Protein AF-A0A4U0XPG7-F1 (afdb_monomer_lite)

Sequence (429 aa):
MEEACRRQAYLLSRNPRLSVASTSASLDTLRALGRKAAGRGSEPSESTSLSETISSAPSNGSSSTLQAPTPNCTLPAFLKQSKAEKHAKFIDLEWQQRNRLAKGFTTTDPASEWARVSGDEVVARNRYVNVEPYLNKRVNLKVPEGHNDYINASPITLVSTTSGQERRYIATQGPKESSYSHIWRMIHHETNSPAVIVMLTKTHESGKEKCFEYYPTSPKTPLPLNASNEFGDGLQGRVSLVETIEDQPSRSTIRRLNLTLGGASKTVHHLLFTGWPDFLIPEGDDRLALLSLIQRSLVLNSSSATNPRIVHCSAGVGRSGTFIALDYLLSELASGALDAVPDDVDRIADTVNVLRRQRMMMVQGEPQFHFLYDVLREQWLERHAGQASSQAQEAKEDLKTDSEVERKAQETLKVSGEAARDADQIAKV

pLDDT: mean 82.13, std 24.7, range [23.48, 98.94]

Radius of gyration: 32.34 Å; chains: 1; bounding box: 136×52×83 Å

Organism: NCBI:txid331657

Foldseek 3Di:
DVVVVVVVVVVVVPDPPDDDDDDDDDDDDDDDDDDDDDDDDDDDDDDDDDDDDDDDDDDDDDDPPPPDDDPPLDDFLLLVDDPVVLVVLVVVLVVVLVVLQVCCVPDPDLVDLSPCDDDDVQCVFALDNVFAFHSVFADFQPFDPPDGRDFRKGWAWDAQPPPRDIAIAIQHAAGDPVCLLSVLSCQVPQFAAPAEEEEEEDCDDPRDGQHDPSADPAQVDWAWHCPVVRRVPQFTWTKGFPDWDCDVQLSWIWTFIWTATPNDIHTYIYTYQHQQHPPAGHDDSNLRSLVVVLVVRCVNCVVPSVGHHYYYYRSRAAVVLLSVLLSSLVVCLVVCVSVPDDSPDNSLSVSQSSVCSSTNCHNPHSNSSVSSSVVSSVSSVVVSVVVSVVVVVVVVVVVVVVVVVVVVVVVVVVVVVVVVVVVVVVVPD

Structure (mmCIF, N/CA/C/O backbone):
data_AF-A0A4U0XPG7-F1
#
_entry.id   AF-A0A4U0XPG7-F1
#
loop_
_atom_site.group_PDB
_atom_site.id
_atom_site.type_symbol
_atom_site.label_atom_id
_atom_site.label_alt_id
_atom_site.label_comp_id
_atom_site.label_asym_id
_atom_site.label_entity_id
_atom_site.label_seq_id
_atom_site.pdbx_PDB_ins_code
_atom_site.Cartn_x
_atom_site.Cartn_y
_atom_site.Cartn_z
_atom_site.occupancy
_atom_site.B_iso_or_equiv
_atom_site.auth_seq_id
_atom_site.auth_comp_id
_atom_site.auth_asym_id
_atom_site.auth_atom_id
_atom_site.pdbx_PDB_model_num
ATOM 1 N N . MET A 1 1 ? -15.574 -21.867 -35.283 1.00 41.97 1 MET A N 1
ATOM 2 C CA . MET A 1 1 ? -16.329 -21.181 -34.206 1.00 41.97 1 MET A CA 1
ATOM 3 C C . MET A 1 1 ? -15.528 -20.060 -33.547 1.00 41.97 1 MET A C 1
ATOM 5 O O . MET A 1 1 ? -16.060 -18.961 -33.480 1.00 41.97 1 MET A O 1
ATOM 9 N N . GLU A 1 2 ? -14.273 -20.271 -33.123 1.00 39.94 2 GLU A N 1
ATOM 10 C CA . GLU A 1 2 ? -13.466 -19.227 -32.447 1.00 39.94 2 GLU A CA 1
ATOM 11 C C . GLU A 1 2 ? -13.415 -17.868 -33.164 1.00 39.94 2 GLU A C 1
ATOM 13 O O . GLU A 1 2 ? -13.558 -16.826 -32.527 1.00 39.94 2 GLU A O 1
ATOM 18 N N . GLU A 1 3 ? -13.256 -17.851 -34.489 1.00 36.50 3 GLU A N 1
ATOM 19 C CA . GLU A 1 3 ? -13.137 -16.597 -35.243 1.00 36.50 3 GLU A CA 1
ATOM 20 C C . GLU A 1 3 ? -14.450 -15.785 -35.283 1.00 36.50 3 GLU A C 1
ATOM 22 O O . GLU A 1 3 ? -14.428 -14.552 -35.283 1.00 36.50 3 GLU A O 1
ATOM 27 N N . ALA A 1 4 ? -15.602 -16.462 -35.208 1.00 35.78 4 ALA A N 1
ATOM 28 C CA . ALA A 1 4 ? -16.904 -15.810 -35.074 1.00 35.78 4 ALA A CA 1
ATOM 29 C C . ALA A 1 4 ? -17.061 -15.163 -33.687 1.00 35.78 4 ALA A C 1
ATOM 31 O O . ALA A 1 4 ? -17.477 -14.008 -33.597 1.00 35.78 4 ALA A O 1
ATOM 32 N N . CYS A 1 5 ? -16.630 -15.841 -32.613 1.00 40.00 5 CYS A N 1
ATOM 33 C CA . CYS A 1 5 ? -16.580 -15.247 -31.271 1.00 40.00 5 CYS A CA 1
ATOM 34 C C . CYS A 1 5 ? -15.654 -14.022 -31.213 1.00 40.00 5 CYS A C 1
ATOM 36 O O . CYS A 1 5 ? -16.022 -13.015 -30.605 1.00 40.00 5 CYS A O 1
ATOM 38 N N . ARG A 1 6 ? -14.492 -14.057 -31.886 1.00 40.81 6 ARG A N 1
ATOM 39 C CA . ARG A 1 6 ? -13.577 -12.900 -31.969 1.00 40.81 6 ARG A CA 1
ATOM 40 C C . ARG A 1 6 ? -14.227 -11.697 -32.668 1.00 40.81 6 ARG A C 1
ATOM 42 O O . ARG A 1 6 ? -14.110 -10.579 -32.168 1.00 40.81 6 ARG A O 1
ATOM 49 N N . ARG A 1 7 ? -14.970 -11.907 -33.765 1.00 37.03 7 ARG A N 1
ATOM 50 C CA . ARG A 1 7 ? -15.710 -10.826 -34.453 1.00 37.03 7 ARG A CA 1
ATOM 51 C C . ARG A 1 7 ? -16.895 -10.294 -33.637 1.00 37.03 7 ARG A C 1
ATOM 53 O O . ARG A 1 7 ? -17.081 -9.081 -33.585 1.00 37.03 7 ARG A O 1
ATOM 60 N N . GLN A 1 8 ? -17.643 -11.159 -32.948 1.00 35.12 8 GLN A N 1
ATOM 61 C CA . GLN A 1 8 ? -18.749 -10.750 -32.069 1.00 35.12 8 GLN A CA 1
ATOM 62 C C . GLN A 1 8 ? -18.247 -9.871 -30.904 1.00 35.12 8 GLN A C 1
ATOM 64 O O . GLN A 1 8 ? -18.830 -8.828 -30.611 1.00 35.12 8 GLN A O 1
ATOM 69 N N . ALA A 1 9 ? -17.127 -10.251 -30.275 1.00 41.25 9 ALA A N 1
ATOM 70 C CA . ALA A 1 9 ? -16.523 -9.504 -29.169 1.00 41.25 9 ALA A CA 1
ATOM 71 C C . ALA A 1 9 ? -15.971 -8.130 -29.601 1.00 41.25 9 ALA A C 1
ATOM 73 O O . ALA A 1 9 ? -16.119 -7.151 -28.870 1.00 41.25 9 ALA A O 1
ATOM 74 N N . TYR A 1 10 ? -15.392 -8.033 -30.804 1.00 40.97 10 TYR A N 1
ATOM 75 C CA . TYR A 1 10 ? -14.887 -6.771 -31.363 1.00 40.97 10 TYR A CA 1
ATOM 76 C C . TYR A 1 10 ? -15.996 -5.739 -31.644 1.00 40.97 10 TYR A C 1
ATOM 78 O O . TYR A 1 10 ? -15.760 -4.536 -31.568 1.00 40.97 10 TYR A O 1
ATOM 86 N N . LEU A 1 11 ? -17.221 -6.184 -31.943 1.00 36.44 11 LEU A N 1
ATOM 87 C CA . LEU A 1 11 ? -18.361 -5.283 -32.150 1.00 36.44 11 LEU A CA 1
ATOM 88 C C . LEU A 1 11 ? -18.944 -4.755 -30.828 1.00 36.44 11 LEU A C 1
ATOM 90 O O . LEU A 1 11 ? -19.414 -3.618 -30.777 1.00 36.44 11 LEU A O 1
ATOM 94 N N . LEU A 1 12 ? -18.866 -5.539 -29.748 1.00 39.66 12 LEU A N 1
ATOM 95 C CA . LEU A 1 12 ? -19.342 -5.137 -28.418 1.00 39.66 12 LEU A CA 1
ATOM 96 C C . LEU A 1 12 ? -18.422 -4.111 -27.732 1.00 39.66 12 LEU A C 1
ATOM 98 O O . LEU A 1 12 ? -18.899 -3.304 -26.937 1.00 39.66 12 LEU A O 1
ATOM 102 N N . SER A 1 13 ? -17.128 -4.068 -28.068 1.00 40.31 13 SER A N 1
ATOM 103 C CA . SER A 1 13 ? -16.171 -3.126 -27.461 1.00 40.31 13 SER A CA 1
ATOM 104 C C . SER A 1 13 ? -16.288 -1.672 -27.953 1.00 40.31 13 SER A C 1
ATOM 106 O O . SER A 1 13 ? -15.603 -0.799 -27.422 1.00 40.31 13 SER A O 1
ATOM 108 N N . ARG A 1 14 ? -17.155 -1.378 -28.937 1.00 37.00 14 ARG A N 1
ATOM 109 C CA . ARG A 1 14 ? -17.313 -0.030 -29.525 1.00 37.00 14 ARG A CA 1
ATOM 110 C C . ARG A 1 14 ? -18.501 0.801 -29.017 1.00 37.00 14 ARG A C 1
ATOM 112 O O . ARG A 1 14 ? -18.597 1.959 -29.409 1.00 37.00 14 ARG A O 1
ATOM 119 N N . ASN A 1 15 ? -19.375 0.277 -28.150 1.00 33.97 15 ASN A N 1
ATOM 120 C CA . ASN A 1 15 ? -20.553 1.012 -27.651 1.00 33.97 15 ASN A CA 1
ATOM 121 C C . ASN A 1 15 ? -20.695 0.961 -26.111 1.00 33.97 15 ASN A C 1
ATOM 123 O O . ASN A 1 15 ? -21.427 0.125 -25.586 1.00 33.97 15 ASN A O 1
ATOM 127 N N . PRO A 1 16 ? -20.075 1.893 -25.357 1.00 37.00 16 PRO A N 1
ATOM 128 C CA . PRO A 1 16 ? -20.116 1.924 -23.888 1.00 37.00 16 PRO A CA 1
ATOM 129 C C . PRO A 1 16 ? -21.406 2.551 -23.309 1.00 37.00 16 PRO A C 1
ATOM 131 O O . PRO A 1 16 ? -21.385 3.163 -22.242 1.00 37.00 16 PRO A O 1
ATOM 134 N N . ARG A 1 17 ? -22.541 2.447 -24.012 1.00 32.41 17 ARG A N 1
ATOM 135 C CA . ARG A 1 17 ? -23.849 2.980 -23.584 1.00 32.41 17 ARG A CA 1
ATOM 136 C C . ARG A 1 17 ? -24.974 1.983 -23.863 1.00 32.41 17 ARG A C 1
ATOM 138 O O . ARG A 1 17 ? -25.806 2.249 -24.719 1.00 32.41 17 ARG A O 1
ATOM 145 N N . LEU A 1 18 ? -24.987 0.850 -23.155 1.00 33.00 18 LEU A N 1
ATOM 146 C CA . LEU A 1 18 ? -26.147 -0.053 -23.027 1.00 33.00 18 LEU A CA 1
ATOM 147 C C . LEU A 1 18 ? -25.895 -1.099 -21.915 1.00 33.00 18 LEU A C 1
ATOM 149 O O . LEU A 1 18 ? -25.684 -2.279 -22.176 1.00 33.00 18 LEU A O 1
ATOM 153 N N . SER A 1 19 ? -25.881 -0.661 -20.652 1.00 29.67 19 SER A N 1
ATOM 154 C CA . SER A 1 19 ? -25.862 -1.567 -19.484 1.00 29.67 19 SER A CA 1
ATOM 155 C C . SER A 1 19 ? -26.510 -0.970 -18.223 1.00 29.67 19 SER A C 1
ATOM 157 O O . SER A 1 19 ? -26.169 -1.339 -17.103 1.00 29.67 19 SER A O 1
ATOM 159 N N . VAL A 1 20 ? -27.479 -0.063 -18.398 1.00 31.56 20 VAL A N 1
ATOM 160 C CA . VAL A 1 20 ? -28.377 0.397 -17.325 1.00 31.56 20 VAL A CA 1
ATOM 161 C C . VAL A 1 20 ? -29.796 0.505 -17.882 1.00 31.56 20 VAL A C 1
ATOM 163 O O . VAL A 1 20 ? -30.150 1.511 -18.489 1.00 31.56 20 VAL A O 1
ATOM 166 N N . ALA A 1 21 ? -30.594 -0.543 -17.687 1.00 26.33 21 ALA A N 1
ATOM 167 C CA . ALA A 1 21 ? -32.050 -0.507 -17.803 1.00 26.33 21 ALA A CA 1
ATOM 168 C C . ALA A 1 21 ? -32.639 -1.682 -17.009 1.00 26.33 21 ALA A C 1
ATOM 170 O O . ALA A 1 21 ? -32.490 -2.842 -17.389 1.00 26.33 21 ALA A O 1
ATOM 171 N N . SER A 1 22 ? -33.283 -1.376 -15.886 1.00 26.95 22 SER A N 1
ATOM 172 C CA . SER A 1 22 ? -34.132 -2.314 -15.153 1.00 26.95 22 SER A CA 1
ATOM 173 C C . SER A 1 22 ? -35.388 -2.641 -15.960 1.00 26.95 22 SER A C 1
ATOM 175 O O . SER A 1 22 ? -35.956 -1.765 -16.608 1.00 26.95 22 SER A O 1
ATOM 177 N N . THR A 1 23 ? -35.865 -3.878 -15.873 1.00 29.36 23 THR A N 1
ATOM 178 C CA . THR A 1 23 ? -37.086 -4.340 -16.541 1.00 29.36 23 THR A CA 1
ATOM 179 C C . THR A 1 23 ? -38.361 -3.727 -15.949 1.00 29.36 23 THR A C 1
ATOM 181 O O . THR A 1 23 ? -38.792 -4.157 -14.880 1.00 29.36 23 THR A O 1
ATOM 184 N N . SER A 1 24 ? -39.013 -2.812 -16.673 1.00 27.08 24 SER A N 1
ATOM 185 C CA . SER A 1 24 ? -40.479 -2.627 -16.687 1.00 27.08 24 SER A CA 1
ATOM 186 C C . SER A 1 24 ? -40.912 -1.602 -17.756 1.00 27.08 24 SER A C 1
ATOM 188 O O . SER A 1 24 ? -40.092 -0.840 -18.253 1.00 27.08 24 SER A O 1
ATOM 190 N N . ALA A 1 25 ? -42.218 -1.598 -18.067 1.00 26.91 25 ALA A N 1
ATOM 191 C CA . ALA A 1 25 ? -42.954 -0.660 -18.935 1.00 26.91 25 ALA A CA 1
ATOM 192 C C . ALA A 1 25 ? -42.846 -0.824 -20.475 1.00 26.91 25 ALA A C 1
ATOM 194 O O . ALA A 1 25 ? -41.963 -0.286 -21.129 1.00 26.91 25 ALA A O 1
ATOM 195 N N . SER A 1 26 ? -43.867 -1.517 -21.001 1.00 25.94 26 SER A N 1
ATOM 196 C CA . SER A 1 26 ? -44.653 -1.296 -22.235 1.00 25.94 26 SER A CA 1
ATOM 197 C C . SER A 1 26 ? -44.001 -0.905 -23.569 1.00 25.94 26 SER A C 1
ATOM 199 O O . SER A 1 26 ? -43.264 0.068 -23.694 1.00 25.94 26 SER A O 1
ATOM 201 N N . LEU A 1 27 ? -44.479 -1.573 -24.625 1.00 28.00 27 LEU A N 1
ATOM 202 C CA . LEU A 1 27 ? -44.474 -1.028 -25.982 1.00 28.00 27 LEU A CA 1
ATOM 203 C C . LEU A 1 27 ? -45.259 0.294 -26.015 1.00 28.00 27 LEU A C 1
ATOM 205 O O . LEU A 1 27 ? -46.401 0.321 -25.561 1.00 28.00 27 LEU A O 1
ATOM 209 N N . ASP A 1 28 ? -44.645 1.368 -26.518 1.00 25.00 28 ASP A N 1
ATOM 210 C CA . ASP A 1 28 ? -45.068 2.065 -27.745 1.00 25.00 28 ASP A CA 1
ATOM 211 C C . ASP A 1 28 ? -44.211 3.319 -28.027 1.00 25.00 28 ASP A C 1
ATOM 213 O O . ASP A 1 28 ? -43.627 3.922 -27.132 1.00 25.00 28 ASP A O 1
ATOM 217 N N . THR A 1 29 ? -44.212 3.765 -29.289 1.00 26.11 29 THR A N 1
ATOM 218 C CA . THR A 1 29 ? -43.715 5.084 -29.757 1.00 26.11 29 THR A CA 1
ATOM 219 C C . THR A 1 29 ? -42.193 5.285 -29.911 1.00 26.11 29 THR A C 1
ATOM 221 O O . THR A 1 29 ? -41.557 6.031 -29.172 1.00 26.11 29 THR A O 1
ATOM 224 N N . LEU A 1 30 ? -41.634 4.784 -31.022 1.00 24.05 30 LEU A N 1
ATOM 225 C CA . LEU A 1 30 ? -40.506 5.441 -31.708 1.00 24.05 30 LEU A CA 1
ATOM 226 C C . LEU A 1 30 ? -40.775 5.550 -33.220 1.00 24.05 30 LEU A C 1
ATOM 228 O O . LEU A 1 30 ? -40.504 4.638 -34.001 1.00 24.05 30 LEU A O 1
ATOM 232 N N . ARG A 1 31 ? -41.304 6.705 -33.639 1.00 24.64 31 ARG A N 1
ATOM 233 C CA . ARG A 1 31 ? -41.414 7.142 -35.041 1.00 24.64 31 ARG A CA 1
ATOM 234 C C . ARG A 1 31 ? -41.074 8.632 -35.121 1.00 24.64 31 ARG A C 1
ATOM 236 O O . ARG A 1 31 ? -41.549 9.397 -34.292 1.00 24.64 31 ARG A O 1
ATOM 243 N N . ALA A 1 32 ? -40.335 9.009 -36.171 1.00 25.38 32 ALA A N 1
ATOM 244 C CA . ALA A 1 32 ? -39.758 10.343 -36.406 1.00 25.38 32 ALA A CA 1
ATOM 245 C C . ALA A 1 32 ? -38.659 10.728 -35.376 1.00 25.38 32 ALA A C 1
ATOM 247 O O . ALA A 1 32 ? -38.707 10.316 -34.227 1.00 25.38 32 ALA A O 1
ATOM 248 N N . LEU A 1 33 ? -37.587 11.451 -35.715 1.00 27.28 33 LEU A N 1
ATOM 249 C CA . LEU A 1 33 ? -37.249 12.239 -36.911 1.00 27.28 33 LEU A CA 1
ATOM 250 C C . LEU A 1 33 ? -35.843 11.887 -37.441 1.00 27.28 33 LEU A C 1
ATOM 252 O O . LEU A 1 33 ? -35.071 11.200 -36.778 1.00 27.28 33 LEU A O 1
ATOM 256 N N . GLY A 1 34 ? -35.467 12.410 -38.614 1.00 24.28 34 GLY A N 1
ATOM 257 C CA . GLY A 1 34 ? -34.077 12.345 -39.069 1.00 24.28 34 GLY A CA 1
ATOM 258 C C . GLY A 1 34 ? -33.690 13.376 -40.134 1.00 24.28 34 GLY A C 1
ATOM 259 O O . GLY A 1 34 ? -34.545 14.080 -40.664 1.00 24.28 34 GLY A O 1
ATOM 260 N N . ARG A 1 35 ? -32.399 13.314 -40.506 1.00 28.52 35 ARG A N 1
ATOM 261 C CA . ARG A 1 35 ? -31.703 13.885 -41.688 1.00 28.52 35 ARG A CA 1
ATOM 262 C C . ARG A 1 35 ? -31.137 15.325 -41.641 1.00 28.52 35 ARG A C 1
ATOM 264 O O . ARG A 1 35 ? -31.778 16.252 -41.171 1.00 28.52 35 ARG A O 1
ATOM 271 N N . LYS A 1 36 ? -30.014 15.443 -42.387 1.00 27.38 36 LYS A N 1
ATOM 272 C CA . LYS A 1 36 ? -29.269 16.622 -42.915 1.00 27.38 36 LYS A CA 1
ATOM 273 C C . LYS A 1 36 ? -28.304 17.323 -41.928 1.00 27.38 36 LYS A C 1
ATOM 275 O O . LYS A 1 36 ? -28.603 17.383 -40.748 1.00 27.38 36 LYS A O 1
ATOM 280 N N . ALA A 1 37 ? -27.128 17.832 -42.342 1.00 26.94 37 ALA A N 1
ATOM 281 C CA . ALA A 1 37 ? -26.522 17.993 -43.690 1.00 26.94 37 ALA A CA 1
ATOM 282 C C . ALA A 1 37 ? -24.981 17.737 -43.711 1.00 26.94 37 ALA A C 1
ATOM 284 O O . ALA A 1 37 ? -24.413 17.385 -42.683 1.00 26.94 37 ALA A O 1
ATOM 285 N N . ALA A 1 38 ? -24.315 17.893 -44.873 1.00 26.80 38 ALA A N 1
ATOM 286 C CA . ALA A 1 38 ? -22.885 17.586 -45.111 1.00 26.80 38 ALA A CA 1
ATOM 287 C C . ALA A 1 38 ? -22.171 18.572 -46.089 1.00 26.80 38 ALA A C 1
ATOM 289 O O . ALA A 1 38 ? -22.853 19.299 -46.810 1.00 26.80 38 ALA A O 1
ATOM 290 N N . GLY A 1 39 ? -20.821 18.513 -46.165 1.00 24.78 39 GLY A N 1
ATOM 291 C CA . GLY A 1 39 ? -19.900 19.282 -47.059 1.00 24.78 39 GLY A CA 1
ATOM 292 C C . GLY A 1 39 ? -19.222 20.491 -46.365 1.00 24.78 39 GLY A C 1
ATOM 293 O O . GLY A 1 39 ? -19.846 21.041 -45.468 1.00 24.78 39 GLY A O 1
ATOM 294 N N . ARG A 1 40 ? -17.997 20.997 -46.649 1.00 27.11 40 ARG A N 1
ATOM 295 C CA . ARG A 1 40 ? -16.834 20.750 -47.570 1.00 27.11 40 ARG A CA 1
ATOM 296 C C . ARG A 1 40 ? -15.544 21.351 -46.904 1.00 27.11 40 ARG A C 1
ATOM 298 O O . ARG A 1 40 ? -15.704 22.099 -45.950 1.00 27.11 40 ARG A O 1
ATOM 305 N N . GLY A 1 41 ? -14.283 21.170 -47.345 1.00 23.48 41 GLY A N 1
ATOM 306 C CA . GLY A 1 41 ? -13.726 20.216 -48.326 1.00 23.48 41 GLY A CA 1
ATOM 307 C C . GLY A 1 41 ? -12.610 20.699 -49.301 1.00 23.48 41 GLY A C 1
ATOM 308 O O . GLY A 1 41 ? -12.820 20.489 -50.493 1.00 23.48 41 GLY A O 1
ATOM 309 N N . SER A 1 42 ? -11.474 21.304 -48.879 1.00 26.20 42 SER A N 1
ATOM 310 C CA . SER A 1 42 ? -10.330 21.642 -49.786 1.00 26.20 42 SER A CA 1
ATOM 311 C C . SER A 1 42 ? -8.966 21.987 -49.120 1.00 26.20 42 SER A C 1
ATOM 313 O O . SER A 1 42 ? -8.889 22.934 -48.341 1.00 26.20 42 SER A O 1
ATOM 315 N N . GLU A 1 43 ? -7.900 21.289 -49.536 1.00 27.50 43 GLU A N 1
ATOM 316 C CA . GLU A 1 43 ? -6.484 21.747 -49.688 1.00 27.50 43 GLU A CA 1
ATOM 317 C C . GLU A 1 43 ? -6.303 22.374 -51.112 1.00 27.50 43 GLU A C 1
ATOM 319 O O . GLU A 1 43 ? -7.298 22.289 -51.846 1.00 27.50 43 GLU A O 1
ATOM 324 N N . PRO A 1 44 ? -5.167 22.987 -51.581 1.00 37.19 44 PRO A N 1
ATOM 325 C CA . PRO A 1 44 ? -3.736 22.694 -51.278 1.00 37.19 44 PRO A CA 1
ATOM 326 C C . PRO A 1 44 ? -2.725 23.889 -51.326 1.00 37.19 44 PRO A C 1
ATOM 328 O O . PRO A 1 44 ? -3.124 25.019 -51.584 1.00 37.19 44 PRO A O 1
ATOM 331 N N . SER A 1 45 ? -1.407 23.621 -51.187 1.00 25.47 45 SER A N 1
ATOM 332 C CA . SER A 1 45 ? -0.334 24.135 -52.094 1.00 25.47 45 SER A CA 1
ATOM 333 C C . SER A 1 45 ? 1.095 23.707 -51.684 1.00 25.47 45 SER A C 1
ATOM 335 O O . SER A 1 45 ? 1.481 23.897 -50.533 1.00 25.47 45 SER A O 1
ATOM 337 N N . GLU A 1 46 ? 1.905 23.237 -52.641 1.00 26.08 46 GLU A N 1
ATOM 338 C CA . GLU A 1 46 ? 3.368 23.060 -52.517 1.00 26.08 46 GLU A CA 1
ATOM 339 C C . GLU A 1 46 ? 4.142 24.351 -52.862 1.00 26.08 46 GLU A C 1
ATOM 341 O O . GLU A 1 46 ? 3.649 25.185 -53.624 1.00 26.08 46 GLU A O 1
ATOM 346 N N . SER A 1 47 ? 5.405 24.461 -52.425 1.00 27.06 47 SER A N 1
ATOM 347 C CA . SER A 1 47 ? 6.419 25.243 -53.151 1.00 27.06 47 SER A CA 1
ATOM 348 C C . SER A 1 47 ? 7.840 24.685 -52.976 1.00 27.06 47 SER A C 1
ATOM 350 O O . SER A 1 47 ? 8.303 24.374 -51.882 1.00 27.06 47 SER A O 1
ATOM 352 N N . THR A 1 48 ? 8.534 24.540 -54.103 1.00 25.02 48 THR A N 1
ATOM 353 C CA . THR A 1 48 ? 9.924 24.076 -54.244 1.00 25.02 48 THR A CA 1
ATOM 354 C C . THR A 1 48 ? 10.931 25.227 -54.179 1.00 25.02 48 THR A C 1
ATOM 356 O O . THR A 1 48 ? 10.643 26.263 -54.774 1.00 25.02 48 THR A O 1
ATOM 359 N N . SER A 1 49 ? 12.165 24.991 -53.703 1.00 26.17 49 SER A N 1
ATOM 360 C CA . SER A 1 49 ? 13.370 25.417 -54.456 1.00 26.17 49 SER A CA 1
ATOM 361 C C . SER A 1 49 ? 14.713 24.900 -53.909 1.00 26.17 49 SER A C 1
ATOM 363 O O . SER A 1 49 ? 15.111 25.245 -52.803 1.00 26.17 49 SER A O 1
ATOM 365 N N . LEU A 1 50 ? 15.442 24.239 -54.814 1.00 27.48 50 LEU A N 1
ATOM 366 C CA . LEU A 1 50 ? 16.887 24.341 -55.077 1.00 27.48 50 LEU A CA 1
ATOM 367 C C . LEU A 1 50 ? 17.947 23.758 -54.117 1.00 27.48 50 LEU A C 1
ATOM 369 O O . LEU A 1 50 ? 17.986 23.952 -52.909 1.00 27.48 50 LEU A O 1
ATOM 373 N N . SER A 1 51 ? 18.859 23.063 -54.792 1.00 26.70 51 SER A N 1
ATOM 374 C CA . SER A 1 51 ? 20.099 22.418 -54.375 1.00 26.70 51 SER A CA 1
ATOM 375 C C . SER A 1 51 ? 21.314 23.333 -54.511 1.00 26.70 51 SER A C 1
ATOM 377 O O . SER A 1 51 ? 21.353 24.128 -55.447 1.00 26.70 51 SER A O 1
ATOM 379 N N . GLU A 1 52 ? 22.385 23.048 -53.769 1.00 27.98 52 GLU A N 1
ATOM 380 C CA . GLU A 1 52 ? 23.745 23.249 -54.284 1.00 27.98 52 GLU A CA 1
ATOM 381 C C . GLU A 1 52 ? 24.715 22.199 -53.718 1.00 27.98 52 GLU A C 1
ATOM 383 O O . GLU A 1 52 ? 24.559 21.731 -52.590 1.00 27.98 52 GLU A O 1
ATOM 388 N N . THR A 1 53 ? 25.694 21.798 -54.534 1.00 25.70 53 THR A N 1
ATOM 389 C CA . THR A 1 53 ? 26.632 20.699 -54.258 1.00 25.70 53 THR A CA 1
ATOM 390 C C . THR A 1 53 ? 28.044 21.163 -54.590 1.00 25.70 53 THR A C 1
ATOM 392 O O . THR A 1 53 ? 28.301 21.526 -55.735 1.00 25.70 53 THR A O 1
ATOM 395 N N . ILE A 1 54 ? 28.980 21.086 -53.639 1.00 29.91 54 ILE A N 1
ATOM 396 C CA . ILE A 1 54 ? 30.422 21.235 -53.902 1.00 29.91 54 ILE A CA 1
ATOM 397 C C . ILE A 1 54 ? 31.179 20.073 -53.239 1.00 29.91 54 ILE A C 1
ATOM 399 O O . ILE A 1 54 ? 30.787 19.562 -52.193 1.00 29.91 54 ILE A O 1
ATOM 403 N N . SER A 1 55 ? 32.225 19.606 -53.921 1.00 27.77 55 SER A N 1
ATOM 404 C CA . SER A 1 55 ? 32.886 18.310 -53.733 1.00 27.77 55 SER A CA 1
ATOM 405 C C . SER A 1 55 ? 34.259 18.425 -53.059 1.00 27.77 55 SER A C 1
ATOM 407 O O . SER A 1 55 ? 34.976 19.371 -53.361 1.00 27.77 55 SER A O 1
ATOM 409 N N . SER A 1 56 ? 34.665 17.366 -52.331 1.00 27.34 56 SER A N 1
ATOM 410 C CA . SER A 1 56 ? 36.055 16.860 -52.128 1.00 27.34 56 SER A CA 1
ATOM 411 C C . SER A 1 56 ? 37.149 17.791 -51.552 1.00 27.34 56 SER A C 1
ATOM 413 O O . SER A 1 56 ? 37.191 18.969 -51.857 1.00 27.34 56 SER A O 1
ATOM 415 N N . ALA A 1 57 ? 38.193 17.345 -50.841 1.00 28.45 57 ALA A N 1
ATOM 416 C CA . ALA A 1 57 ? 38.540 16.119 -50.099 1.00 28.45 57 ALA A CA 1
ATOM 417 C C . ALA A 1 57 ? 39.876 16.423 -49.334 1.00 28.45 57 ALA A C 1
ATOM 419 O O . ALA A 1 57 ? 40.157 17.592 -49.078 1.00 28.45 57 ALA A O 1
ATOM 420 N N . PRO A 1 58 ? 40.696 15.434 -48.932 1.00 37.66 58 PRO A N 1
ATOM 421 C CA . PRO A 1 58 ? 40.828 14.931 -47.565 1.00 37.66 58 PRO A CA 1
ATOM 422 C C . PRO A 1 58 ? 42.053 15.472 -46.793 1.00 37.66 58 PRO A C 1
ATOM 424 O O . PRO A 1 58 ? 43.024 15.941 -47.384 1.00 37.66 58 PRO A O 1
ATOM 427 N N . SER A 1 59 ? 42.089 15.266 -45.472 1.00 28.42 59 SER A N 1
ATOM 428 C CA . SER A 1 59 ? 43.334 15.329 -44.690 1.00 28.42 59 SER A CA 1
ATOM 429 C C . SER A 1 59 ? 43.423 14.201 -43.655 1.00 28.42 59 SER A C 1
ATOM 431 O O . SER A 1 59 ? 42.486 13.926 -42.908 1.00 28.42 59 SER A O 1
ATOM 433 N N . ASN A 1 60 ? 44.572 13.517 -43.640 1.00 30.78 60 ASN A N 1
ATOM 434 C CA . ASN A 1 60 ? 44.888 12.479 -42.660 1.00 30.78 60 ASN A CA 1
ATOM 435 C C . ASN A 1 60 ? 45.179 13.108 -41.293 1.00 30.78 60 ASN A C 1
ATOM 437 O O . ASN A 1 60 ? 45.961 14.052 -41.198 1.00 30.78 60 ASN A O 1
ATOM 441 N N . GLY A 1 61 ? 44.620 12.524 -40.234 1.00 28.89 61 GLY A N 1
ATOM 442 C CA . GLY A 1 61 ? 44.862 12.933 -38.852 1.00 28.89 61 GLY A CA 1
ATOM 443 C C . GLY A 1 61 ? 44.625 11.773 -37.895 1.00 28.89 61 GLY A C 1
ATOM 444 O O . GLY A 1 61 ? 43.576 11.684 -37.263 1.00 28.89 61 GLY A O 1
ATOM 445 N N . SER A 1 62 ? 45.590 10.858 -37.803 1.00 35.34 62 SER A N 1
ATOM 446 C CA . SER A 1 62 ? 45.565 9.762 -36.834 1.00 35.34 62 SER A CA 1
ATOM 447 C C . SER A 1 62 ? 45.728 10.307 -35.413 1.00 35.34 62 SER A C 1
ATOM 449 O O . SER A 1 62 ? 46.848 10.561 -34.972 1.00 35.34 62 SER A O 1
ATOM 451 N N . SER A 1 63 ? 44.618 10.461 -34.691 1.00 29.56 63 SER A N 1
ATOM 452 C CA . SER A 1 63 ? 44.623 10.665 -33.242 1.00 29.56 63 SER A CA 1
ATOM 453 C C . SER A 1 63 ? 43.998 9.447 -32.575 1.00 29.56 63 SER A C 1
ATOM 455 O O . SER A 1 63 ? 42.791 9.222 -32.654 1.00 29.56 63 SER A O 1
ATOM 457 N N 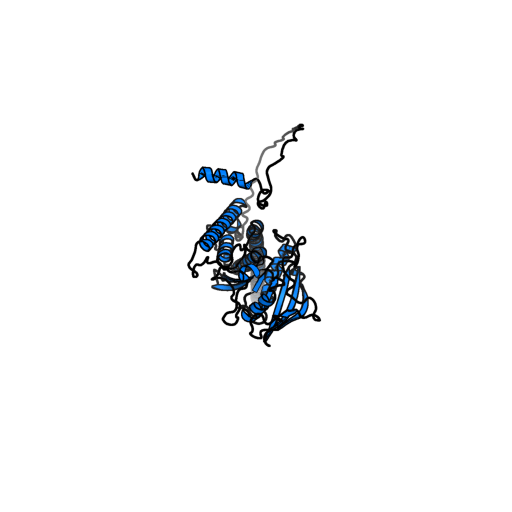. SER A 1 64 ? 44.842 8.621 -31.960 1.00 32.56 64 SER A N 1
ATOM 458 C CA . SER A 1 64 ? 44.423 7.470 -31.168 1.00 32.56 64 SER A CA 1
ATOM 459 C C . SER A 1 64 ? 43.841 7.947 -29.839 1.00 32.56 64 SER A C 1
ATOM 461 O O . SER A 1 64 ? 44.544 8.014 -28.828 1.00 32.56 64 SER A O 1
ATOM 463 N N . THR A 1 65 ? 42.554 8.284 -29.825 1.00 31.09 65 THR A N 1
ATOM 464 C CA . THR A 1 65 ? 41.840 8.536 -28.574 1.00 31.09 65 THR A CA 1
ATOM 465 C C . THR A 1 65 ? 41.676 7.209 -27.841 1.00 31.09 65 THR A C 1
ATOM 467 O O . THR A 1 65 ? 40.841 6.385 -28.214 1.00 31.09 65 THR A O 1
ATOM 470 N N . LEU A 1 66 ? 42.472 6.996 -26.791 1.00 35.41 66 LEU A N 1
ATOM 471 C CA . LEU A 1 66 ? 42.231 5.941 -25.811 1.00 35.41 66 LEU A CA 1
ATOM 472 C C . LEU A 1 66 ? 40.908 6.249 -25.099 1.00 35.41 66 LEU A C 1
ATOM 474 O O . LEU A 1 66 ? 40.874 6.965 -24.100 1.00 35.41 66 LEU A O 1
ATOM 478 N N . GLN A 1 67 ? 39.802 5.738 -25.640 1.00 33.25 67 GLN A N 1
ATOM 479 C CA . GLN A 1 67 ? 38.544 5.685 -24.910 1.00 33.25 67 GLN A CA 1
ATOM 480 C C . GLN A 1 67 ? 38.732 4.709 -23.750 1.00 33.25 67 GLN A C 1
ATOM 482 O O . GLN A 1 67 ? 38.780 3.495 -23.948 1.00 33.25 67 GLN A O 1
ATOM 487 N N . ALA A 1 68 ? 38.845 5.251 -22.536 1.00 35.09 68 ALA A N 1
ATOM 488 C CA . ALA A 1 68 ? 38.628 4.466 -21.332 1.00 35.09 68 ALA A CA 1
ATOM 489 C C . ALA A 1 68 ? 37.255 3.777 -21.450 1.00 35.09 68 ALA A C 1
ATOM 491 O O . ALA A 1 68 ? 36.309 4.420 -21.922 1.00 35.09 68 ALA A O 1
ATOM 492 N N . PRO A 1 69 ? 37.123 2.497 -21.063 1.00 34.44 69 PRO A N 1
ATOM 493 C CA . PRO A 1 69 ? 35.861 1.787 -21.179 1.00 34.44 69 PRO A CA 1
ATOM 494 C C . PRO A 1 69 ? 34.835 2.442 -20.255 1.00 34.44 69 PRO A C 1
ATOM 496 O O . PRO A 1 69 ? 34.845 2.233 -19.043 1.00 34.44 69 PRO A O 1
ATOM 499 N N . THR A 1 70 ? 33.928 3.233 -20.827 1.00 42.22 70 THR A N 1
ATOM 500 C CA . THR A 1 70 ? 32.716 3.626 -20.119 1.00 42.22 70 THR A CA 1
ATOM 501 C C . THR A 1 70 ? 31.938 2.349 -19.807 1.00 42.22 70 THR A C 1
ATOM 503 O O . THR A 1 70 ? 31.711 1.549 -20.722 1.00 42.22 70 THR A O 1
ATOM 506 N N . PRO A 1 71 ? 31.519 2.110 -18.549 1.00 46.50 71 PRO A N 1
ATOM 507 C CA . PRO A 1 71 ? 30.643 0.989 -18.258 1.00 46.50 71 PRO A CA 1
ATOM 508 C C . PRO A 1 71 ? 29.366 1.184 -19.076 1.00 46.50 71 PRO A C 1
ATOM 510 O O . PRO A 1 71 ? 28.635 2.159 -18.890 1.00 46.50 71 PRO A O 1
ATOM 513 N N . ASN A 1 72 ? 29.136 0.285 -20.036 1.00 53.03 72 ASN A N 1
ATOM 514 C CA . ASN A 1 72 ? 27.973 0.326 -20.911 1.00 53.03 72 ASN A CA 1
ATOM 515 C C . ASN A 1 72 ? 26.712 0.155 -20.056 1.00 53.03 72 ASN A C 1
ATOM 517 O O . ASN A 1 72 ? 26.300 -0.966 -19.765 1.00 53.03 72 ASN A O 1
ATOM 521 N N . CYS A 1 73 ? 26.097 1.273 -19.658 1.00 62.59 73 CYS A N 1
ATOM 522 C CA . CYS A 1 73 ? 24.816 1.310 -18.961 1.00 62.59 73 CYS A CA 1
ATOM 523 C C . CYS A 1 73 ? 23.701 0.884 -19.926 1.00 62.59 73 CYS A C 1
ATOM 525 O O . CYS A 1 73 ? 22.941 1.691 -20.467 1.00 62.59 73 CYS A O 1
ATOM 527 N N . THR A 1 74 ? 23.629 -0.416 -20.194 1.00 85.75 74 THR A N 1
ATOM 528 C CA . THR A 1 74 ? 22.555 -1.015 -20.971 1.00 85.75 74 THR A CA 1
ATOM 529 C C . THR A 1 74 ? 21.357 -1.229 -20.064 1.00 85.75 74 THR A C 1
ATOM 531 O O . THR A 1 74 ? 21.443 -1.945 -19.070 1.00 85.75 74 THR A O 1
ATOM 534 N N . LEU A 1 75 ? 20.217 -0.645 -20.430 1.00 91.88 75 LEU A N 1
ATOM 535 C CA . LEU A 1 75 ? 18.946 -0.972 -19.790 1.00 91.88 75 LEU A CA 1
ATOM 536 C C . LEU A 1 75 ? 18.655 -2.485 -19.941 1.00 91.88 75 LEU A C 1
ATOM 538 O O . LEU A 1 75 ? 18.804 -3.009 -21.055 1.00 91.88 75 LEU A O 1
ATOM 542 N N . PRO A 1 76 ? 18.198 -3.179 -18.881 1.00 94.50 76 PRO A N 1
ATOM 543 C CA . PRO A 1 76 ? 17.679 -4.545 -18.954 1.00 94.50 76 PRO A CA 1
ATOM 544 C C . PRO A 1 76 ? 16.576 -4.678 -20.010 1.00 94.50 76 PRO A C 1
ATOM 546 O O . PRO A 1 76 ? 15.835 -3.716 -20.242 1.00 94.50 76 PRO A O 1
ATOM 549 N N . ALA A 1 77 ? 16.426 -5.847 -20.649 1.00 96.06 77 ALA A N 1
ATOM 550 C CA . ALA A 1 77 ? 15.400 -6.068 -21.683 1.00 96.06 77 ALA A CA 1
ATOM 551 C C . ALA A 1 77 ? 14.005 -5.605 -21.256 1.00 96.06 77 ALA A C 1
ATOM 553 O O . ALA A 1 77 ? 13.364 -4.838 -21.978 1.00 96.06 77 ALA A O 1
ATOM 554 N N . PHE A 1 78 ? 13.575 -5.965 -20.045 1.00 96.75 78 PHE A N 1
ATOM 555 C CA . PHE A 1 78 ? 12.246 -5.607 -19.560 1.00 96.75 78 PHE A CA 1
ATOM 556 C C . PHE A 1 78 ? 12.016 -4.086 -19.424 1.00 96.75 78 PHE A C 1
ATOM 558 O O . PHE A 1 78 ? 10.879 -3.638 -19.569 1.00 96.75 78 PHE A O 1
ATOM 565 N N . LEU A 1 79 ? 13.064 -3.269 -19.245 1.00 97.06 79 LEU A N 1
ATOM 566 C CA . LEU A 1 79 ? 12.969 -1.798 -19.222 1.00 97.06 79 LEU A CA 1
ATOM 567 C C . LEU A 1 79 ? 13.090 -1.143 -20.612 1.00 97.06 79 LEU A C 1
ATOM 569 O O . LEU A 1 79 ? 12.790 0.045 -20.749 1.00 97.06 79 LEU A O 1
ATOM 573 N N . LYS A 1 80 ? 13.487 -1.896 -21.648 1.00 96.00 80 LYS A N 1
ATOM 574 C CA . LYS A 1 80 ? 13.561 -1.437 -23.052 1.00 96.00 80 LYS A CA 1
ATOM 575 C C . LYS A 1 80 ? 12.255 -1.639 -23.837 1.00 96.00 80 LYS A C 1
ATOM 577 O O . LYS A 1 80 ? 12.150 -1.147 -24.955 1.00 96.00 80 LYS A O 1
ATOM 582 N N . GLN A 1 81 ? 11.271 -2.332 -23.259 1.00 96.31 81 GLN A N 1
ATOM 583 C CA . GLN A 1 81 ? 10.002 -2.667 -23.916 1.00 96.31 81 GLN A CA 1
ATOM 584 C C . GLN A 1 81 ? 9.224 -1.451 -24.432 1.00 96.31 81 GLN A C 1
ATOM 586 O O . GLN A 1 81 ? 9.045 -0.440 -23.740 1.00 96.31 81 GLN A O 1
ATOM 591 N N . SER A 1 82 ? 8.664 -1.609 -25.627 1.00 97.38 82 SER A N 1
ATOM 592 C CA . SER A 1 82 ? 7.714 -0.684 -26.233 1.00 97.38 82 SER A CA 1
ATOM 593 C C . SER A 1 82 ? 6.388 -0.629 -25.467 1.00 97.38 82 SER A C 1
ATOM 595 O O . SER A 1 82 ? 6.017 -1.525 -24.704 1.00 97.38 82 SER A O 1
ATOM 597 N N . LYS A 1 83 ? 5.597 0.417 -25.735 1.00 96.56 83 LYS A N 1
ATOM 598 C CA . LYS A 1 83 ? 4.231 0.543 -25.204 1.00 96.56 83 LYS A CA 1
ATOM 599 C C . LYS A 1 83 ? 3.321 -0.623 -25.627 1.00 96.56 83 LYS A C 1
ATOM 601 O O . LYS A 1 83 ? 2.421 -0.976 -24.875 1.00 96.56 83 LYS A O 1
ATOM 606 N N . ALA A 1 84 ? 3.550 -1.222 -26.799 1.00 98.12 84 ALA A N 1
ATOM 607 C CA . ALA A 1 84 ? 2.750 -2.341 -27.296 1.00 98.12 84 ALA A CA 1
ATOM 608 C C . ALA A 1 84 ? 3.036 -3.646 -26.532 1.00 98.12 84 ALA A C 1
ATOM 610 O O . ALA A 1 84 ? 2.104 -4.371 -26.189 1.00 98.12 84 ALA A O 1
ATOM 611 N N . GLU A 1 85 ? 4.302 -3.914 -26.203 1.00 98.19 85 GLU A N 1
ATOM 612 C CA . GLU A 1 85 ? 4.700 -5.073 -25.390 1.00 98.19 85 GLU A CA 1
ATOM 613 C C . GLU A 1 85 ? 4.200 -4.935 -23.947 1.00 98.19 85 GLU A C 1
ATOM 615 O O . GLU A 1 85 ? 3.564 -5.854 -23.425 1.00 98.19 85 GLU A O 1
ATOM 620 N N . LYS A 1 86 ? 4.379 -3.753 -23.334 1.00 98.38 86 LYS A N 1
ATOM 621 C CA . LYS A 1 86 ? 3.831 -3.446 -22.001 1.00 98.38 86 LYS A CA 1
ATOM 622 C C . LYS A 1 86 ? 2.301 -3.621 -21.965 1.00 98.38 86 LYS A C 1
ATOM 624 O O . LYS A 1 86 ? 1.784 -4.272 -21.057 1.00 98.38 86 LYS A O 1
ATOM 629 N N . HIS A 1 87 ? 1.585 -3.134 -22.985 1.00 98.38 87 HIS A N 1
ATOM 630 C CA . HIS A 1 87 ? 0.139 -3.341 -23.129 1.00 98.38 87 HIS A CA 1
ATOM 631 C C . HIS A 1 87 ? -0.224 -4.833 -23.216 1.00 98.38 87 HIS A C 1
ATOM 633 O O . HIS A 1 87 ? -1.098 -5.297 -22.486 1.00 98.38 87 HIS A O 1
ATOM 639 N N . ALA A 1 88 ? 0.471 -5.614 -24.051 1.00 98.50 88 ALA A N 1
ATOM 640 C CA . ALA A 1 88 ? 0.221 -7.051 -24.186 1.00 98.50 88 ALA A CA 1
ATOM 641 C C . ALA A 1 88 ? 0.389 -7.803 -22.851 1.00 98.50 88 ALA A C 1
ATOM 643 O O . ALA A 1 88 ? -0.459 -8.628 -22.503 1.00 98.50 88 ALA A O 1
ATOM 644 N N . LYS A 1 89 ? 1.414 -7.463 -22.056 1.00 98.44 89 LYS A N 1
ATOM 645 C CA . LYS A 1 89 ? 1.617 -8.031 -20.709 1.00 98.44 89 LYS A CA 1
ATOM 646 C C . LYS A 1 89 ? 0.523 -7.622 -19.723 1.00 98.44 89 LYS A C 1
ATOM 648 O O . LYS A 1 89 ? 0.080 -8.450 -18.929 1.00 98.44 89 LYS A O 1
ATOM 653 N N . PHE A 1 90 ? 0.028 -6.386 -19.794 1.00 98.50 90 PHE A N 1
ATOM 654 C CA . PHE A 1 90 ? -1.124 -5.967 -18.990 1.00 98.50 90 PHE A CA 1
ATOM 655 C C . PHE A 1 90 ? -2.397 -6.755 -19.353 1.00 98.50 90 PHE A C 1
ATOM 657 O O . PHE A 1 90 ? -3.116 -7.215 -18.465 1.00 98.50 90 PHE A O 1
ATOM 664 N N . ILE A 1 91 ? -2.650 -6.987 -20.646 1.00 98.56 91 ILE A N 1
ATOM 665 C CA . ILE A 1 91 ? -3.781 -7.806 -21.112 1.00 98.56 91 ILE A CA 1
ATOM 666 C C . ILE A 1 91 ? -3.668 -9.264 -20.639 1.00 98.56 91 ILE A C 1
ATOM 668 O O . ILE A 1 91 ? -4.686 -9.844 -20.248 1.00 98.56 91 ILE A O 1
ATOM 672 N N . ASP A 1 92 ? -2.465 -9.843 -20.606 1.00 98.50 92 ASP A N 1
ATOM 673 C CA . ASP A 1 92 ? -2.252 -11.176 -20.031 1.00 98.50 92 ASP A CA 1
ATOM 674 C C . ASP A 1 92 ? -2.521 -11.202 -18.515 1.00 98.50 92 ASP A C 1
ATOM 676 O O . ASP A 1 92 ? -3.278 -12.050 -18.040 1.00 98.50 92 ASP A O 1
ATOM 680 N N . LEU A 1 93 ? -2.035 -10.217 -17.749 1.00 98.56 93 LEU A N 1
ATOM 681 C CA . LEU A 1 93 ? -2.355 -10.079 -16.318 1.00 98.56 93 LEU A CA 1
ATOM 682 C C . LEU A 1 93 ? -3.869 -9.950 -16.058 1.00 98.56 93 LEU A C 1
ATOM 684 O O . LEU A 1 93 ? -4.371 -10.464 -15.051 1.00 98.56 93 LEU A O 1
ATOM 688 N N . GLU A 1 94 ? -4.615 -9.295 -16.950 1.00 98.50 94 GLU A N 1
ATOM 689 C CA . GLU A 1 94 ? -6.083 -9.234 -16.916 1.00 98.50 94 GLU A CA 1
ATOM 690 C C . GLU A 1 94 ? -6.749 -10.567 -17.296 1.00 98.50 94 GLU A C 1
ATOM 692 O O . GLU A 1 94 ? -7.818 -10.895 -16.770 1.00 98.50 94 GLU A O 1
ATOM 697 N N . TRP A 1 95 ? -6.157 -11.353 -18.198 1.00 98.50 95 TRP A N 1
ATOM 698 C CA . TRP A 1 95 ? -6.640 -12.693 -18.546 1.00 98.50 95 TRP A CA 1
ATOM 699 C C . TRP A 1 95 ? -6.400 -13.686 -17.403 1.00 98.50 95 TRP A C 1
ATOM 701 O O . TRP A 1 95 ? -7.335 -14.351 -16.954 1.00 98.50 95 TRP A O 1
ATOM 711 N N . GLN A 1 96 ? -5.186 -13.714 -16.843 1.00 98.44 96 GLN A N 1
ATOM 712 C CA . GLN A 1 96 ? -4.849 -14.487 -15.646 1.00 98.44 96 GLN A CA 1
ATOM 713 C C . GLN A 1 96 ? -5.785 -14.149 -14.477 1.00 98.44 96 GLN A C 1
ATOM 715 O O . GLN A 1 96 ? -6.301 -15.053 -13.815 1.00 98.44 96 GLN A O 1
ATOM 720 N N . GLN A 1 97 ? -6.062 -12.862 -14.241 1.00 97.62 97 GLN A N 1
ATOM 721 C CA . GLN A 1 97 ? -6.972 -12.425 -13.182 1.00 97.62 97 GLN A CA 1
ATOM 722 C C . GLN A 1 97 ? -8.418 -12.885 -13.420 1.00 97.62 97 GLN A C 1
ATOM 724 O O . GLN A 1 97 ? -9.052 -13.372 -12.481 1.00 97.62 97 GLN A O 1
ATOM 729 N N . ARG A 1 98 ? -8.931 -12.803 -14.656 1.00 97.25 98 ARG A N 1
ATOM 730 C CA . ARG A 1 98 ? -10.249 -13.356 -15.021 1.00 97.25 98 ARG A CA 1
ATOM 731 C C . ARG A 1 98 ? -10.317 -14.868 -14.803 1.00 97.25 98 ARG A C 1
ATOM 733 O O . ARG A 1 98 ? -11.294 -15.346 -14.234 1.00 97.25 98 ARG A O 1
ATOM 740 N N . ASN A 1 99 ? -9.260 -15.603 -15.145 1.00 97.75 99 ASN A N 1
ATOM 741 C CA . ASN A 1 99 ? -9.183 -17.048 -14.921 1.00 97.75 99 ASN A CA 1
ATOM 742 C C . ASN A 1 99 ? -9.166 -17.414 -13.424 1.00 97.75 99 ASN A C 1
ATOM 744 O O . ASN A 1 99 ? -9.802 -18.391 -13.033 1.00 97.75 99 ASN A O 1
ATOM 748 N N . ARG A 1 100 ? -8.495 -16.625 -12.569 1.00 97.00 100 ARG A N 1
ATOM 749 C CA . ARG A 1 100 ? -8.552 -16.779 -11.097 1.00 97.00 100 ARG A CA 1
ATOM 750 C C . ARG A 1 100 ? -9.965 -16.566 -10.568 1.00 97.00 100 ARG A C 1
ATOM 752 O O . ARG A 1 100 ? -10.453 -17.387 -9.802 1.00 97.00 100 ARG A O 1
ATOM 759 N N . LEU A 1 101 ? -10.636 -15.503 -11.015 1.00 94.50 101 LEU A N 1
ATOM 760 C CA . LEU A 1 101 ? -12.012 -15.208 -10.612 1.00 94.50 101 LEU A CA 1
ATOM 761 C C . LEU A 1 101 ? -12.980 -16.311 -11.054 1.00 94.50 101 LEU A C 1
ATOM 763 O O . LEU A 1 101 ? -13.758 -16.780 -10.233 1.00 94.50 101 LEU A O 1
ATOM 767 N N . ALA A 1 102 ? -12.888 -16.779 -12.302 1.00 95.62 102 ALA A N 1
ATOM 768 C CA . ALA A 1 102 ? -13.703 -17.886 -12.802 1.00 95.62 102 ALA A CA 1
ATOM 769 C C . ALA A 1 102 ? -13.518 -19.160 -11.958 1.00 95.62 102 ALA A C 1
ATOM 771 O O . ALA A 1 102 ? -14.505 -19.724 -11.493 1.00 95.62 102 ALA A O 1
ATOM 772 N N . LYS A 1 103 ? -12.266 -19.552 -11.667 1.00 95.62 103 LYS A N 1
ATOM 773 C CA . LYS A 1 103 ? -11.963 -20.675 -10.761 1.00 95.62 103 LYS A CA 1
ATOM 774 C C . LYS A 1 103 ? -12.544 -20.463 -9.360 1.00 95.62 103 LYS A C 1
ATOM 776 O O . LYS A 1 103 ? -13.084 -21.404 -8.789 1.00 95.62 103 LYS A O 1
ATOM 781 N N . GLY A 1 104 ? -12.462 -19.242 -8.832 1.00 94.06 104 GLY A N 1
ATOM 782 C CA . GLY A 1 104 ? -13.023 -18.860 -7.535 1.00 94.06 104 GLY A CA 1
ATOM 783 C C . GLY A 1 104 ? -14.553 -18.899 -7.463 1.00 94.06 104 GLY A C 1
ATOM 784 O O . GLY A 1 104 ? -15.092 -19.143 -6.390 1.00 94.06 104 GLY A O 1
ATOM 785 N N . PHE A 1 105 ? -15.253 -18.709 -8.586 1.00 90.12 105 PHE A N 1
ATOM 786 C CA . PHE A 1 105 ? -16.709 -18.879 -8.674 1.00 90.12 105 PHE A CA 1
ATOM 787 C C . PHE A 1 105 ? -17.144 -20.343 -8.825 1.00 90.12 105 PHE A C 1
ATOM 789 O O . PHE A 1 105 ? -18.244 -20.689 -8.406 1.00 90.12 105 PHE A O 1
ATOM 796 N N . THR A 1 106 ? -16.316 -21.200 -9.431 1.00 92.19 106 THR A N 1
ATOM 797 C CA . THR A 1 106 ? -16.651 -22.618 -9.665 1.00 92.19 106 THR A CA 1
ATOM 798 C C . THR A 1 106 ? -16.135 -23.571 -8.586 1.00 92.19 106 THR A C 1
ATOM 800 O O . THR A 1 106 ? -16.548 -24.726 -8.556 1.00 92.19 106 THR A O 1
ATOM 803 N N . THR A 1 107 ? -15.192 -23.142 -7.742 1.00 91.62 107 THR A N 1
ATOM 804 C CA . THR A 1 107 ? -14.597 -23.998 -6.705 1.00 91.62 107 THR A CA 1
ATOM 805 C C . THR A 1 107 ? -15.532 -24.158 -5.510 1.00 91.62 107 THR A C 1
ATOM 807 O O . THR A 1 107 ? -15.973 -23.176 -4.920 1.00 91.62 107 THR A O 1
ATOM 810 N N . THR A 1 108 ? -15.787 -25.404 -5.115 1.00 91.31 108 THR A N 1
ATOM 811 C CA . THR A 1 108 ? -16.416 -25.746 -3.828 1.00 91.31 108 THR A CA 1
ATOM 812 C C . THR A 1 108 ? -15.385 -26.089 -2.752 1.00 91.31 108 THR A C 1
ATOM 814 O O . THR A 1 108 ? -15.747 -26.239 -1.591 1.00 91.31 108 THR A O 1
ATOM 817 N N . ASP A 1 109 ? -14.110 -26.236 -3.127 1.00 94.06 109 ASP A N 1
ATOM 818 C CA . ASP A 1 109 ? -13.012 -26.483 -2.194 1.00 94.06 109 ASP A CA 1
ATOM 819 C C . ASP A 1 109 ? -12.630 -25.182 -1.458 1.00 94.06 109 ASP A C 1
ATOM 821 O O . ASP A 1 109 ? -12.160 -24.240 -2.115 1.00 94.06 109 ASP A O 1
ATOM 825 N N . PRO A 1 110 ? -12.795 -25.111 -0.119 1.00 91.81 110 PRO A N 1
ATOM 826 C CA . PRO A 1 110 ? -12.400 -23.949 0.664 1.00 91.81 110 PRO A CA 1
ATOM 827 C C . PRO A 1 110 ? -10.879 -23.785 0.762 1.00 91.81 110 PRO A C 1
ATOM 829 O O . PRO A 1 110 ? -10.438 -22.676 1.040 1.00 91.81 110 PRO A O 1
ATOM 832 N N . ALA A 1 111 ? -10.068 -24.822 0.513 1.00 94.19 111 ALA A N 1
ATOM 833 C CA . ALA A 1 111 ? -8.602 -24.742 0.530 1.00 94.19 111 ALA A CA 1
ATOM 834 C C . ALA A 1 111 ? -8.000 -24.162 -0.768 1.00 94.19 111 ALA A C 1
ATOM 836 O O . ALA A 1 111 ? -6.809 -23.845 -0.817 1.00 94.19 111 ALA A O 1
ATOM 837 N N . SER A 1 112 ? -8.816 -23.971 -1.810 1.00 95.31 112 SER A N 1
ATOM 838 C CA . SER A 1 112 ? -8.395 -23.423 -3.101 1.00 95.31 112 SER A CA 1
ATOM 839 C C . SER A 1 112 ? -7.712 -22.055 -2.964 1.00 95.31 112 SER A C 1
ATOM 841 O O . SER A 1 112 ? -8.206 -21.163 -2.270 1.00 95.31 112 SER A O 1
ATOM 843 N N . GLU A 1 113 ? -6.608 -21.833 -3.691 1.00 94.50 113 GLU A N 1
ATOM 844 C CA . GLU A 1 113 ? -5.907 -20.530 -3.736 1.00 94.50 113 GLU A CA 1
ATOM 845 C C . GLU A 1 113 ? -6.851 -19.385 -4.160 1.00 94.50 113 GLU A C 1
ATOM 847 O O . GLU A 1 113 ? -6.671 -18.239 -3.751 1.00 94.50 113 GLU A O 1
ATOM 852 N N . TRP A 1 114 ? -7.893 -19.709 -4.934 1.00 96.38 114 TRP A N 1
ATOM 853 C CA . TRP A 1 114 ? -8.857 -18.758 -5.496 1.00 96.38 114 TRP A CA 1
ATOM 854 C C . TRP A 1 114 ? -10.206 -18.734 -4.774 1.00 96.38 114 TRP A C 1
ATOM 856 O O . TRP A 1 114 ? -11.118 -18.056 -5.252 1.00 96.38 114 TRP A O 1
ATOM 866 N N . ALA A 1 115 ? -10.353 -19.453 -3.654 1.00 95.94 115 ALA A N 1
ATOM 867 C CA . ALA A 1 115 ? -11.585 -19.461 -2.870 1.00 95.94 115 ALA A CA 1
ATOM 868 C C . ALA A 1 115 ? -12.016 -18.025 -2.508 1.00 95.94 115 ALA A C 1
ATOM 870 O O . ALA A 1 115 ? -11.201 -17.181 -2.121 1.00 95.94 115 ALA A O 1
ATOM 871 N N . ARG A 1 116 ? -13.309 -17.742 -2.683 1.00 94.12 116 ARG A N 1
ATOM 872 C CA . ARG A 1 116 ? -13.935 -16.430 -2.461 1.00 94.12 116 ARG A CA 1
ATOM 873 C C . ARG A 1 116 ? -14.501 -16.328 -1.046 1.00 94.12 116 ARG A C 1
ATOM 875 O O . ARG A 1 116 ? -14.759 -17.345 -0.405 1.00 94.12 116 ARG A O 1
ATOM 882 N N . VAL A 1 117 ? -14.717 -15.107 -0.566 1.00 91.31 117 VAL A N 1
ATOM 883 C CA . VAL A 1 117 ? -15.423 -14.866 0.700 1.00 91.31 117 VAL A CA 1
ATOM 884 C C . VAL A 1 117 ? -16.896 -14.591 0.380 1.00 91.31 117 VAL A C 1
ATOM 886 O O . VAL A 1 117 ? -17.211 -13.939 -0.610 1.00 91.31 117 VAL A O 1
ATOM 889 N N . SER A 1 118 ? -17.821 -15.114 1.184 1.00 88.75 118 SER A N 1
ATOM 890 C CA . SER A 1 118 ? -19.265 -15.004 0.934 1.00 88.75 118 SER A CA 1
ATOM 891 C C . SER A 1 118 ? -20.051 -14.743 2.221 1.00 88.75 118 SER A C 1
ATOM 893 O O . SER A 1 118 ? -19.535 -14.953 3.317 1.00 88.75 118 SER A O 1
ATOM 895 N N . GLY A 1 119 ? -21.289 -14.261 2.077 1.00 92.12 119 GLY A N 1
ATOM 896 C CA . GLY A 1 119 ? -22.199 -13.936 3.179 1.00 92.12 119 GLY A CA 1
ATOM 897 C C . GLY A 1 119 ? -22.559 -12.450 3.256 1.00 92.12 119 GLY A C 1
ATOM 898 O O . GLY A 1 119 ? -21.820 -11.582 2.786 1.00 92.12 119 GLY A O 1
ATOM 899 N N . ASP A 1 120 ? -23.703 -12.146 3.865 1.00 94.06 120 ASP A N 1
ATOM 900 C CA . ASP A 1 120 ? -24.287 -10.797 3.845 1.00 94.06 120 ASP A CA 1
ATOM 901 C C . ASP A 1 120 ? -23.411 -9.762 4.560 1.00 94.06 120 ASP A C 1
ATOM 903 O O . ASP A 1 120 ? -23.223 -8.651 4.067 1.00 94.06 120 ASP A O 1
ATOM 907 N N . GLU A 1 121 ? -22.780 -10.137 5.675 1.00 93.12 121 GLU A N 1
ATOM 908 C CA . GLU A 1 121 ? -21.845 -9.262 6.390 1.00 93.12 121 GLU A CA 1
ATOM 909 C C . GLU A 1 121 ? -20.579 -8.947 5.580 1.00 93.12 121 GLU A C 1
ATOM 911 O O . GLU A 1 121 ? -20.018 -7.859 5.704 1.00 93.12 121 GLU A O 1
ATOM 916 N N . VAL A 1 122 ? -20.138 -9.861 4.711 1.00 94.75 122 VAL A N 1
ATOM 917 C CA . VAL A 1 122 ? -18.989 -9.652 3.815 1.00 94.75 122 VAL A CA 1
ATOM 918 C C . VAL A 1 122 ? -19.355 -8.612 2.761 1.00 94.75 122 VAL A C 1
ATOM 920 O O . VAL A 1 122 ? -18.619 -7.642 2.562 1.00 94.75 122 VAL A O 1
ATOM 923 N N . VAL A 1 123 ? -20.538 -8.748 2.154 1.00 94.69 123 VAL A N 1
ATOM 924 C CA . VAL A 1 123 ? -21.102 -7.757 1.224 1.00 94.69 123 VAL A CA 1
ATOM 925 C C . VAL A 1 123 ? -21.283 -6.400 1.916 1.00 94.69 123 VAL A C 1
ATOM 927 O O . VAL A 1 123 ? -20.880 -5.374 1.365 1.00 94.69 123 VAL A O 1
ATOM 930 N N . ALA A 1 124 ? -21.805 -6.380 3.145 1.00 95.69 124 ALA A N 1
ATOM 931 C CA . ALA A 1 124 ? -22.029 -5.164 3.924 1.00 95.69 124 ALA A CA 1
ATOM 932 C C . ALA A 1 124 ? -20.725 -4.472 4.365 1.00 95.69 124 ALA A C 1
ATOM 934 O O . ALA A 1 124 ? -20.650 -3.239 4.348 1.00 95.69 124 ALA A O 1
ATOM 935 N N . ARG A 1 125 ? -19.676 -5.223 4.724 1.00 96.56 125 ARG A N 1
ATOM 936 C CA . ARG A 1 125 ? -18.360 -4.678 5.114 1.00 96.56 125 ARG A CA 1
ATOM 937 C C . ARG A 1 125 ? -17.512 -4.266 3.900 1.00 96.56 125 ARG A C 1
ATOM 939 O O . ARG A 1 125 ? -16.663 -3.380 4.022 1.00 96.56 125 ARG A O 1
ATOM 946 N N . ASN A 1 126 ? -17.763 -4.810 2.708 1.00 97.81 126 ASN A N 1
ATOM 947 C CA . ASN A 1 126 ? -17.093 -4.387 1.474 1.00 97.81 126 ASN A CA 1
ATOM 948 C C . ASN A 1 126 ? -17.486 -2.955 1.051 1.00 97.81 126 ASN A C 1
ATOM 950 O O . ASN A 1 126 ? -18.643 -2.535 1.142 1.00 97.81 126 ASN A O 1
ATOM 954 N N . ARG A 1 127 ? -16.505 -2.178 0.574 1.00 97.50 127 ARG A N 1
ATOM 955 C CA . ARG A 1 127 ? -16.717 -0.867 -0.072 1.00 97.50 127 ARG A CA 1
ATOM 956 C C . ARG A 1 127 ? -17.096 -1.022 -1.546 1.00 97.50 127 ARG A C 1
ATOM 958 O O . ARG A 1 127 ? -17.879 -0.229 -2.057 1.00 97.50 127 ARG A O 1
ATOM 965 N N . TYR A 1 128 ? -16.580 -2.059 -2.205 1.00 96.69 128 TYR A N 1
ATOM 966 C CA . TYR A 1 128 ? -16.914 -2.424 -3.580 1.00 96.69 128 TYR A CA 1
ATOM 967 C C . TYR A 1 128 ? -17.166 -3.931 -3.658 1.00 96.69 128 TYR A C 1
ATOM 969 O O . TYR A 1 128 ? -16.292 -4.718 -3.309 1.00 96.69 128 TYR A O 1
ATOM 977 N N . VAL A 1 129 ? -18.344 -4.341 -4.135 1.00 93.56 129 VAL A N 1
ATOM 978 C CA . VAL A 1 129 ? -18.758 -5.761 -4.183 1.00 93.56 129 VAL A CA 1
ATOM 979 C C . VAL A 1 129 ? -17.872 -6.637 -5.077 1.00 93.56 129 VAL A C 1
ATOM 981 O O . VAL A 1 129 ? -17.826 -7.849 -4.913 1.00 93.56 129 VAL A O 1
ATOM 984 N N . ASN A 1 130 ? -17.146 -6.033 -6.019 1.00 93.31 130 ASN A N 1
ATOM 985 C CA . ASN A 1 130 ? -16.232 -6.714 -6.932 1.00 93.31 130 ASN A CA 1
ATOM 986 C C . ASN A 1 130 ? -14.765 -6.724 -6.458 1.00 93.31 130 ASN A C 1
ATOM 988 O O . ASN A 1 130 ? -13.908 -7.188 -7.209 1.00 93.31 130 ASN A O 1
ATOM 992 N N . VAL A 1 131 ? -14.458 -6.213 -5.257 1.00 96.62 131 VAL A N 1
ATOM 993 C CA . VAL A 1 131 ? -13.097 -6.180 -4.697 1.00 96.62 131 VAL A CA 1
ATOM 994 C C . VAL A 1 131 ? -13.111 -6.704 -3.264 1.00 96.62 131 VAL A C 1
ATOM 996 O O . VAL A 1 131 ? -13.570 -6.025 -2.351 1.00 96.62 131 VAL A O 1
ATOM 999 N N . GLU A 1 132 ? -12.554 -7.892 -3.059 1.00 95.75 132 GLU A N 1
ATOM 1000 C CA . GLU A 1 132 ? -12.446 -8.576 -1.764 1.00 95.75 132 GLU A CA 1
ATOM 1001 C C . GLU A 1 132 ? -11.080 -9.290 -1.662 1.00 95.75 132 GLU A C 1
ATOM 1003 O O . GLU A 1 132 ? -10.387 -9.420 -2.678 1.00 95.75 132 GLU A O 1
ATOM 1008 N N . PRO A 1 133 ? -10.626 -9.727 -0.476 1.00 97.75 133 PRO A N 1
ATOM 1009 C CA . PRO A 1 133 ? -9.477 -10.623 -0.373 1.00 97.75 133 PRO A CA 1
ATOM 1010 C C . PRO A 1 133 ? -9.868 -12.048 -0.811 1.00 97.75 133 PRO A C 1
ATOM 1012 O O . PRO A 1 133 ? -11.032 -12.426 -0.715 1.00 97.75 133 PRO A O 1
ATOM 1015 N N . TYR A 1 134 ? -8.909 -12.873 -1.244 1.00 97.88 134 TYR A N 1
ATOM 1016 C CA . TYR A 1 134 ? -9.168 -14.318 -1.359 1.00 97.88 134 TYR A CA 1
ATOM 1017 C C . TYR A 1 134 ? -9.334 -14.918 0.048 1.00 97.88 134 TYR A C 1
ATOM 1019 O O . TYR A 1 134 ? -8.663 -14.474 0.983 1.00 97.88 134 TYR A O 1
ATOM 1027 N N . LEU A 1 135 ? -10.178 -15.941 0.206 1.00 96.81 135 LEU A N 1
ATOM 1028 C CA . LEU A 1 135 ? -10.521 -16.548 1.502 1.00 96.81 135 LEU A CA 1
ATOM 1029 C C . LEU A 1 135 ? -9.282 -16.958 2.309 1.00 96.81 135 LEU A C 1
ATOM 1031 O O . LEU A 1 135 ? -9.178 -16.633 3.488 1.00 96.81 135 LEU A O 1
ATOM 1035 N N . ASN A 1 136 ? -8.315 -17.583 1.636 1.00 96.00 136 ASN A N 1
ATOM 1036 C CA . ASN A 1 136 ? -7.065 -18.083 2.219 1.00 96.00 136 ASN A CA 1
ATOM 1037 C C . ASN A 1 136 ? -5.917 -17.052 2.207 1.00 96.00 136 ASN A C 1
ATOM 1039 O O . ASN A 1 136 ? -4.768 -17.395 2.493 1.00 96.00 136 ASN A O 1
ATOM 1043 N N . LYS A 1 137 ? -6.203 -15.800 1.818 1.00 97.06 137 LYS A N 1
ATOM 1044 C CA . LYS A 1 137 ? -5.264 -14.661 1.739 1.00 97.06 137 LYS A CA 1
ATOM 1045 C C . LYS A 1 137 ? -5.911 -13.369 2.262 1.00 97.06 137 LYS A C 1
ATOM 1047 O O . LYS A 1 137 ? -5.655 -12.274 1.751 1.00 97.06 137 LYS A O 1
ATOM 1052 N N . ARG A 1 138 ? -6.772 -13.494 3.272 1.00 97.81 138 ARG A N 1
ATOM 1053 C CA . ARG A 1 138 ? -7.348 -12.366 4.013 1.00 97.81 138 ARG A CA 1
ATOM 1054 C C . ARG A 1 138 ? -6.657 -12.189 5.358 1.00 97.81 138 ARG A C 1
ATOM 1056 O O . ARG A 1 138 ? -5.993 -13.099 5.839 1.00 97.81 138 ARG A O 1
ATOM 1063 N N . VAL A 1 139 ? -6.829 -11.019 5.959 1.00 98.56 139 VAL A N 1
ATOM 1064 C CA . VAL A 1 139 ? -6.585 -10.841 7.392 1.00 98.56 139 VAL A CA 1
ATOM 1065 C C . VAL A 1 139 ? -7.831 -11.300 8.154 1.00 98.56 139 VAL A C 1
ATOM 1067 O O . VAL A 1 139 ? -8.962 -11.019 7.748 1.00 98.56 139 VAL A O 1
ATOM 1070 N N . ASN A 1 140 ? -7.618 -12.001 9.261 1.00 98.00 140 ASN A N 1
ATOM 1071 C CA . ASN A 1 140 ? -8.657 -12.427 10.191 1.00 98.00 140 ASN A CA 1
ATOM 1072 C C . ASN A 1 140 ? -8.587 -11.516 11.421 1.00 98.00 140 ASN A C 1
ATOM 1074 O O . ASN A 1 140 ? -7.550 -11.444 12.083 1.00 98.00 140 ASN A O 1
ATOM 1078 N N . LEU A 1 141 ? -9.665 -10.800 11.739 1.00 98.19 141 LEU A N 1
ATOM 1079 C CA . LEU A 1 141 ? -9.744 -10.077 13.005 1.00 98.19 141 LEU A CA 1
ATOM 1080 C C . LEU A 1 141 ? -9.759 -11.102 14.141 1.00 98.19 141 LEU A C 1
ATOM 1082 O O . LEU A 1 141 ? -10.656 -11.931 14.211 1.00 98.19 141 LEU A O 1
ATOM 1086 N N . LYS A 1 142 ? -8.811 -11.029 15.078 1.00 97.31 142 LYS A N 1
ATOM 1087 C CA . LYS A 1 142 ? -8.902 -11.815 16.319 1.00 97.31 142 LYS A CA 1
ATOM 1088 C C . LYS A 1 142 ? -10.162 -11.348 17.050 1.00 97.31 142 LYS A C 1
ATOM 1090 O O . LYS A 1 142 ? -10.167 -10.207 17.498 1.00 97.31 142 LYS A O 1
ATOM 1095 N N . VAL A 1 143 ? -11.213 -12.162 17.114 1.00 97.25 143 VAL A N 1
ATOM 1096 C CA . VAL A 1 143 ? -12.520 -11.911 17.766 1.00 97.25 143 VAL A CA 1
ATOM 1097 C C . VAL A 1 143 ? -12.948 -13.185 18.514 1.00 97.25 143 VAL A C 1
ATOM 1099 O O . VAL A 1 143 ? -12.353 -14.236 18.255 1.00 97.25 143 VAL A O 1
ATOM 1102 N N . PRO A 1 144 ? -13.922 -13.142 19.442 1.00 97.25 144 PRO A N 1
ATOM 1103 C CA . PRO A 1 144 ? -14.409 -14.356 20.094 1.00 97.25 144 PRO A CA 1
ATOM 1104 C C . PRO A 1 144 ? -15.082 -15.324 19.118 1.00 97.25 144 PRO A C 1
ATOM 1106 O O . PRO A 1 144 ? -15.556 -14.936 18.049 1.00 97.25 144 PRO A O 1
ATOM 1109 N N . GLU A 1 145 ? -15.146 -16.592 19.515 1.00 95.81 145 GLU A N 1
ATOM 1110 C CA . GLU A 1 145 ? -15.825 -17.640 18.755 1.00 95.81 145 GLU A CA 1
ATOM 1111 C C . GLU A 1 145 ? -17.300 -17.282 18.493 1.00 95.81 145 GLU A C 1
ATOM 1113 O O . GLU A 1 145 ? -17.967 -16.664 19.323 1.00 95.81 145 GLU A O 1
ATOM 1118 N N . GLY A 1 146 ? -17.800 -17.633 17.306 1.00 94.12 146 GLY A N 1
ATOM 1119 C CA . GLY A 1 146 ? -19.151 -17.287 16.852 1.00 94.12 146 GLY A CA 1
ATOM 1120 C C . GLY A 1 146 ? -19.300 -15.883 16.249 1.00 94.12 146 GLY A C 1
ATOM 1121 O O . GLY A 1 146 ? -20.291 -15.639 15.563 1.00 94.12 146 GLY A O 1
ATOM 1122 N N . HIS A 1 147 ? -18.328 -14.979 16.420 1.00 95.56 147 HIS A N 1
ATOM 1123 C CA . HIS A 1 147 ? -18.334 -13.672 15.753 1.00 95.56 147 HIS A CA 1
ATOM 1124 C C . HIS A 1 147 ? -17.629 -13.697 14.390 1.00 95.56 147 HIS A C 1
ATOM 1126 O O . HIS A 1 147 ? -16.680 -14.445 14.161 1.00 95.56 147 HIS A O 1
ATOM 1132 N N . ASN A 1 148 ? -18.056 -12.813 13.485 1.00 95.06 148 ASN A N 1
ATOM 1133 C CA . ASN A 1 148 ? -17.455 -12.688 12.162 1.00 95.06 148 ASN A CA 1
ATOM 1134 C C . ASN A 1 148 ? -16.146 -11.879 12.186 1.00 95.06 148 ASN A C 1
ATOM 1136 O O . ASN A 1 148 ? -16.146 -10.654 12.360 1.00 95.06 148 ASN A O 1
ATOM 1140 N N . ASP A 1 149 ? -15.041 -12.571 11.918 1.00 97.12 149 ASP A N 1
ATOM 1141 C CA . ASP A 1 149 ? -13.673 -12.052 11.851 1.00 97.12 149 ASP A CA 1
ATOM 1142 C C . ASP A 1 149 ? -13.333 -11.277 10.555 1.00 97.12 149 ASP A C 1
ATOM 1144 O O . ASP A 1 149 ? -12.178 -10.892 10.343 1.00 97.12 149 ASP A O 1
ATOM 1148 N N . TYR A 1 150 ? -14.294 -11.079 9.647 1.00 98.12 150 TYR A N 1
ATOM 1149 C CA . TYR A 1 150 ? -14.029 -10.532 8.320 1.00 98.12 150 TYR A CA 1
ATOM 1150 C C . TYR A 1 150 ? -13.683 -9.039 8.325 1.00 98.12 150 TYR A C 1
ATOM 1152 O O . TYR A 1 150 ? -14.491 -8.194 8.722 1.00 98.12 150 TYR A O 1
ATOM 1160 N N . ILE A 1 151 ? -12.530 -8.726 7.730 1.00 98.50 151 ILE A N 1
ATOM 1161 C CA . ILE A 1 151 ? -12.147 -7.405 7.230 1.00 98.50 151 ILE A CA 1
ATOM 1162 C C . ILE A 1 151 ? -11.651 -7.535 5.780 1.00 98.50 151 ILE A C 1
ATOM 1164 O O . ILE A 1 151 ? -10.964 -8.494 5.428 1.00 98.50 151 ILE A O 1
ATOM 1168 N N . ASN A 1 152 ? -11.962 -6.556 4.922 1.00 98.62 152 ASN A N 1
ATOM 1169 C CA . ASN A 1 152 ? -11.485 -6.526 3.533 1.00 98.62 152 ASN A CA 1
ATOM 1170 C C . ASN A 1 152 ? -10.019 -6.058 3.453 1.00 98.62 152 ASN A C 1
ATOM 1172 O O . ASN A 1 152 ? -9.714 -4.952 3.001 1.00 98.62 152 ASN A O 1
ATOM 1176 N N . ALA A 1 153 ? -9.118 -6.925 3.904 1.00 98.81 153 ALA A N 1
ATOM 1177 C CA . ALA A 1 153 ? -7.679 -6.725 3.900 1.00 98.81 153 ALA A CA 1
ATOM 1178 C C . ALA A 1 153 ? -6.961 -8.033 3.547 1.00 98.81 153 ALA A C 1
ATOM 1180 O O . ALA A 1 153 ? -7.440 -9.111 3.893 1.00 98.81 153 ALA A O 1
ATOM 1181 N N . SER A 1 154 ? -5.804 -7.934 2.897 1.00 98.81 154 SER A N 1
ATOM 1182 C CA . SER A 1 154 ? -4.910 -9.064 2.615 1.00 98.81 154 SER A CA 1
ATOM 1183 C C . SER A 1 154 ? -3.513 -8.776 3.160 1.00 98.81 154 SER A C 1
ATOM 1185 O O . SER A 1 154 ? -2.996 -7.684 2.889 1.00 98.81 154 SER A O 1
ATOM 1187 N N . PRO A 1 155 ? -2.862 -9.721 3.863 1.00 98.62 155 PRO A N 1
ATOM 1188 C CA . PRO A 1 155 ? -1.422 -9.653 4.049 1.00 98.62 155 PRO A CA 1
ATOM 1189 C C . PRO A 1 155 ? -0.741 -9.804 2.682 1.00 98.62 155 PRO A C 1
ATOM 1191 O O . PRO A 1 155 ? -1.186 -10.583 1.838 1.00 98.62 155 PRO A O 1
ATOM 1194 N N . ILE A 1 156 ? 0.328 -9.046 2.465 1.00 98.69 156 ILE A N 1
ATOM 1195 C CA . ILE A 1 156 ? 1.159 -9.113 1.263 1.00 98.69 156 ILE A CA 1
ATOM 1196 C C . ILE A 1 156 ? 2.607 -9.300 1.709 1.00 98.69 156 ILE A C 1
ATOM 1198 O O . ILE A 1 156 ? 3.131 -8.462 2.445 1.00 98.69 156 ILE A O 1
ATOM 1202 N N . THR A 1 157 ? 3.261 -10.346 1.216 1.00 98.12 157 THR A N 1
ATOM 1203 C CA . THR A 1 157 ? 4.706 -10.550 1.350 1.00 98.12 157 THR A CA 1
ATOM 1204 C C . THR A 1 157 ? 5.344 -10.560 -0.037 1.00 98.12 157 THR A C 1
ATOM 1206 O O . THR A 1 157 ? 4.844 -11.208 -0.961 1.00 98.12 157 THR A O 1
ATOM 1209 N N . LEU A 1 158 ? 6.452 -9.837 -0.186 1.00 98.06 158 LEU A N 1
ATOM 1210 C CA . LEU A 1 158 ? 7.348 -9.900 -1.340 1.00 98.06 158 LEU A CA 1
ATOM 1211 C C . LEU A 1 158 ? 8.754 -10.226 -0.826 1.00 98.06 158 LEU A C 1
ATOM 1213 O O . LEU A 1 158 ? 9.216 -9.594 0.121 1.00 98.06 158 LEU A O 1
ATOM 1217 N N . VAL A 1 159 ? 9.411 -11.221 -1.418 1.00 96.62 159 VAL A N 1
ATOM 1218 C CA . VAL A 1 159 ? 10.720 -11.723 -0.971 1.00 96.62 159 VAL A CA 1
ATOM 1219 C C . VAL A 1 159 ? 11.785 -11.251 -1.949 1.00 96.62 159 VAL A C 1
ATOM 1221 O O . VAL A 1 159 ? 11.653 -11.505 -3.143 1.00 96.62 159 VAL A O 1
ATOM 1224 N N . SER A 1 160 ? 12.824 -10.578 -1.454 1.00 93.19 160 SER A N 1
ATOM 1225 C CA . SER A 1 160 ? 13.953 -10.126 -2.274 1.00 93.19 160 SER A CA 1
ATOM 1226 C C . SER A 1 160 ? 14.638 -11.305 -2.960 1.00 93.19 160 SER A C 1
ATOM 1228 O O . SER A 1 160 ? 15.006 -12.283 -2.304 1.00 93.19 160 SER A O 1
ATOM 1230 N N . THR A 1 161 ? 14.843 -11.203 -4.273 1.00 81.94 161 THR A N 1
ATOM 1231 C CA . THR A 1 161 ? 15.356 -12.308 -5.095 1.00 81.94 161 THR A CA 1
ATOM 1232 C C . THR A 1 161 ? 16.832 -12.620 -4.849 1.00 81.94 161 THR A C 1
ATOM 1234 O O . THR A 1 161 ? 17.253 -13.750 -5.086 1.00 81.94 161 THR A O 1
ATOM 1237 N N . THR A 1 162 ? 17.599 -11.661 -4.321 1.00 86.62 162 THR A N 1
ATOM 1238 C CA . THR A 1 162 ? 19.019 -11.839 -3.965 1.00 86.62 162 THR A CA 1
ATOM 1239 C C . THR A 1 162 ? 19.231 -12.054 -2.467 1.00 86.62 162 THR A C 1
ATOM 1241 O O . THR A 1 162 ? 20.049 -12.883 -2.082 1.00 86.62 162 THR A O 1
ATOM 1244 N N . SER A 1 163 ? 18.521 -11.313 -1.608 1.00 89.00 163 SER A N 1
ATOM 1245 C CA . SER A 1 163 ? 18.807 -11.302 -0.161 1.00 89.00 163 SER A CA 1
ATOM 1246 C C . SER A 1 163 ? 17.905 -12.207 0.683 1.00 89.00 163 SER A C 1
ATOM 1248 O O . SER A 1 163 ? 18.170 -12.387 1.870 1.00 89.00 163 SER A O 1
ATOM 1250 N N . GLY A 1 164 ? 16.806 -12.725 0.121 1.00 91.44 164 GLY A N 1
ATOM 1251 C CA . GLY A 1 164 ? 15.790 -13.477 0.868 1.00 91.44 164 GLY A CA 1
ATOM 1252 C C . GLY A 1 164 ? 15.001 -12.651 1.897 1.00 91.44 164 GLY A C 1
ATOM 1253 O O . GLY A 1 164 ? 14.123 -13.191 2.564 1.00 91.44 164 GLY A O 1
ATOM 1254 N N . GLN A 1 165 ? 15.283 -11.350 2.037 1.00 90.69 165 GLN A N 1
ATOM 1255 C CA . GLN A 1 165 ? 14.582 -10.447 2.954 1.00 90.69 165 GLN A CA 1
ATOM 1256 C C . GLN A 1 165 ? 13.110 -10.285 2.550 1.00 90.69 165 GLN A C 1
ATOM 1258 O O . GLN A 1 165 ? 12.800 -10.011 1.387 1.00 90.69 165 GLN A O 1
ATOM 1263 N N . GLU A 1 166 ? 12.199 -10.398 3.518 1.00 94.38 166 GLU A N 1
ATOM 1264 C CA . GLU A 1 166 ? 10.769 -10.169 3.302 1.00 94.38 166 GLU A CA 1
ATOM 1265 C C . GLU A 1 166 ? 10.389 -8.690 3.454 1.00 94.38 166 GLU A C 1
ATOM 1267 O O . GLU A 1 166 ? 10.630 -8.068 4.490 1.00 94.38 166 GLU A O 1
ATOM 1272 N N . ARG A 1 167 ? 9.670 -8.145 2.469 1.00 95.38 167 ARG A N 1
ATOM 1273 C CA . ARG A 1 167 ? 8.888 -6.911 2.611 1.00 95.38 167 ARG A CA 1
ATOM 1274 C C . ARG A 1 167 ? 7.425 -7.258 2.843 1.00 95.38 167 ARG A C 1
ATOM 1276 O O . ARG A 1 167 ? 6.775 -7.842 1.975 1.00 95.38 167 ARG A O 1
ATOM 1283 N N . ARG A 1 168 ? 6.913 -6.878 4.016 1.00 98.00 168 ARG A N 1
ATOM 1284 C CA . ARG A 1 168 ? 5.557 -7.197 4.481 1.00 98.00 168 ARG A CA 1
ATOM 1285 C C . ARG A 1 168 ? 4.652 -5.965 4.467 1.00 98.00 168 ARG A C 1
ATOM 1287 O O . ARG A 1 168 ? 5.061 -4.864 4.844 1.00 98.00 168 ARG A O 1
ATOM 1294 N N . TYR A 1 169 ? 3.398 -6.168 4.079 1.00 98.81 169 TYR A N 1
ATOM 1295 C CA . TYR A 1 169 ? 2.353 -5.146 4.038 1.00 98.81 169 TYR A CA 1
ATOM 1296 C C . TYR A 1 169 ? 0.996 -5.740 4.403 1.00 98.81 169 TYR A C 1
ATOM 1298 O O . TYR A 1 169 ? 0.800 -6.954 4.356 1.00 98.81 169 TYR A O 1
ATOM 1306 N N . ILE A 1 170 ? 0.029 -4.868 4.678 1.00 98.94 170 ILE A N 1
ATOM 1307 C CA . ILE A 1 170 ? -1.394 -5.210 4.618 1.00 98.94 170 ILE A CA 1
ATOM 1308 C C . ILE A 1 170 ? -2.060 -4.271 3.615 1.00 98.94 170 ILE A C 1
ATOM 1310 O O . ILE A 1 170 ? -2.111 -3.061 3.833 1.00 98.94 170 ILE A O 1
ATOM 1314 N N . ALA A 1 171 ? -2.573 -4.829 2.519 1.00 98.94 171 ALA A N 1
ATOM 1315 C CA . ALA A 1 171 ? -3.341 -4.095 1.519 1.00 98.94 171 ALA A CA 1
ATOM 1316 C C . ALA A 1 171 ? -4.835 -4.169 1.867 1.00 98.94 171 ALA A C 1
ATOM 1318 O O . ALA A 1 171 ? -5.407 -5.259 1.912 1.00 98.94 171 ALA A O 1
ATOM 1319 N N . THR A 1 172 ? -5.468 -3.023 2.119 1.00 98.88 172 THR A N 1
ATOM 1320 C CA . THR A 1 172 ? -6.863 -2.939 2.592 1.00 98.88 172 THR A CA 1
ATOM 1321 C C . THR A 1 172 ? -7.657 -1.860 1.854 1.00 98.88 172 THR A C 1
ATOM 1323 O O . THR A 1 172 ? -7.079 -0.964 1.234 1.00 98.88 172 THR A O 1
ATOM 1326 N N . GLN A 1 173 ? -8.987 -1.955 1.874 1.00 98.69 173 GLN A N 1
ATOM 1327 C CA . GLN A 1 173 ? -9.866 -0.893 1.370 1.00 98.69 173 GLN A CA 1
ATOM 1328 C C . GLN A 1 173 ? -9.818 0.356 2.272 1.00 98.69 173 GLN A C 1
ATOM 1330 O O . GLN A 1 173 ? -9.461 0.279 3.447 1.00 98.69 173 GLN A O 1
ATOM 1335 N N . GLY A 1 174 ? -10.250 1.505 1.752 1.00 98.56 174 GLY A N 1
ATOM 1336 C CA . GLY A 1 174 ? -10.556 2.677 2.570 1.00 98.56 174 GLY A CA 1
ATOM 1337 C C . GLY A 1 174 ? -11.717 2.361 3.520 1.00 98.56 174 GLY A C 1
ATOM 1338 O O . GLY A 1 174 ? -12.776 1.945 3.031 1.00 98.56 174 GLY A O 1
ATOM 1339 N N . PRO A 1 175 ? -11.563 2.525 4.849 1.00 98.19 175 PRO A N 1
ATOM 1340 C CA . PRO A 1 175 ? -12.620 2.240 5.817 1.00 98.19 175 PRO A CA 1
ATOM 1341 C C . PRO A 1 175 ? -13.965 2.900 5.493 1.00 98.19 175 PRO A C 1
ATOM 1343 O O . PRO A 1 175 ? -14.020 3.950 4.849 1.00 98.19 175 PRO A O 1
ATOM 1346 N N . LYS A 1 176 ? -15.056 2.270 5.935 1.00 97.69 176 LYS A N 1
ATOM 1347 C CA . LYS A 1 176 ? -16.433 2.787 5.871 1.00 97.69 176 LYS A CA 1
ATOM 1348 C C . LYS A 1 176 ? -16.835 3.298 7.253 1.00 97.69 176 LYS A C 1
ATOM 1350 O O . LYS A 1 176 ? -16.373 2.744 8.248 1.00 97.69 176 LYS A O 1
ATOM 1355 N N . GLU A 1 177 ? -17.741 4.269 7.321 1.00 96.81 177 GLU A N 1
ATOM 1356 C CA . GLU A 1 177 ? -18.317 4.755 8.587 1.00 96.81 177 GLU A CA 1
ATOM 1357 C C . GLU A 1 177 ? -18.883 3.612 9.449 1.00 96.81 177 GLU A C 1
ATOM 1359 O O . GLU A 1 177 ? -18.627 3.534 10.645 1.00 96.81 177 GLU A O 1
ATOM 1364 N N . SER A 1 178 ? -19.565 2.651 8.824 1.00 95.31 178 SER A N 1
ATOM 1365 C CA . SER A 1 178 ? -20.171 1.506 9.512 1.00 95.31 178 SER A CA 1
ATOM 1366 C C . SER A 1 178 ? -19.174 0.476 10.064 1.00 95.31 178 SER A C 1
ATOM 1368 O O . SER A 1 178 ? -19.599 -0.463 10.728 1.00 95.31 178 SER A O 1
ATOM 1370 N N . SER A 1 179 ? -17.878 0.565 9.740 1.00 95.19 179 SER A N 1
ATOM 1371 C CA . SER A 1 179 ? -16.899 -0.490 10.059 1.00 95.19 179 SER A CA 1
ATOM 1372 C C . SER A 1 179 ? -15.466 0.020 10.278 1.00 95.19 179 SER A C 1
ATOM 1374 O O . SER A 1 179 ? -14.504 -0.741 10.137 1.00 95.19 179 SER A O 1
ATOM 1376 N N . TYR A 1 180 ? -15.269 1.309 10.577 1.00 97.62 180 TYR A N 1
ATOM 1377 C CA . TYR A 1 180 ? -13.917 1.870 10.714 1.00 97.62 180 TYR A CA 1
ATOM 1378 C C . TYR A 1 180 ? -13.173 1.350 11.949 1.00 97.62 180 TYR A C 1
ATOM 1380 O O . TYR A 1 180 ? -11.946 1.296 11.945 1.00 97.62 180 TYR A O 1
ATOM 1388 N N . SER A 1 181 ? -13.884 0.919 12.993 1.00 97.62 181 SER A N 1
ATOM 1389 C CA . SER A 1 181 ? -13.297 0.290 14.184 1.00 97.62 181 SER A CA 1
ATOM 1390 C C . SER A 1 181 ? -12.461 -0.950 13.835 1.00 97.62 181 SER A C 1
ATOM 1392 O O . SER A 1 181 ? -11.450 -1.222 14.488 1.00 97.62 181 SER A O 1
ATOM 1394 N N . HIS A 1 182 ? -12.830 -1.673 12.771 1.00 98.38 182 HIS A N 1
ATOM 1395 C CA . HIS A 1 182 ? -12.176 -2.913 12.350 1.00 98.38 182 HIS A CA 1
ATOM 1396 C C . HIS A 1 182 ? -10.735 -2.690 11.879 1.00 98.38 182 HIS A C 1
ATOM 1398 O O . HIS A 1 182 ? -9.876 -3.512 12.197 1.00 98.38 182 HIS A O 1
ATOM 1404 N N . ILE A 1 183 ? -10.419 -1.574 11.199 1.00 98.56 183 ILE A N 1
ATOM 1405 C CA . ILE A 1 183 ? -9.026 -1.299 10.786 1.00 98.56 183 ILE A CA 1
ATOM 1406 C C . ILE A 1 183 ? -8.125 -1.084 12.006 1.00 98.56 183 ILE A C 1
ATOM 1408 O O . ILE A 1 183 ? -6.985 -1.540 12.023 1.00 98.56 183 ILE A O 1
ATOM 1412 N N . TRP A 1 184 ? -8.645 -0.459 13.063 1.00 98.62 184 TRP A N 1
ATOM 1413 C CA . TRP A 1 184 ? -7.900 -0.217 14.295 1.00 98.62 184 TRP A CA 1
ATOM 1414 C C . TRP A 1 184 ? -7.730 -1.484 15.132 1.00 98.62 184 TRP A C 1
ATOM 1416 O O . TRP A 1 184 ? -6.653 -1.692 15.690 1.00 98.62 184 TRP A O 1
ATOM 1426 N N . ARG A 1 185 ? -8.732 -2.373 15.149 1.00 98.25 185 ARG A N 1
ATOM 1427 C CA . ARG A 1 185 ? -8.605 -3.726 15.717 1.00 98.25 185 ARG A CA 1
ATOM 1428 C C . ARG A 1 185 ? -7.550 -4.553 14.975 1.00 98.25 185 ARG A C 1
ATOM 1430 O O . ARG A 1 185 ? -6.714 -5.190 15.610 1.00 98.25 185 ARG A O 1
ATOM 1437 N N . MET A 1 186 ? -7.536 -4.483 13.643 1.00 98.62 186 MET A N 1
ATOM 1438 C CA . MET A 1 186 ? -6.502 -5.098 12.809 1.00 98.62 186 MET A CA 1
ATOM 1439 C C . MET A 1 186 ? -5.107 -4.545 13.147 1.00 98.62 186 MET A C 1
ATOM 1441 O O . MET A 1 186 ? -4.220 -5.308 13.511 1.00 98.62 186 MET A O 1
ATOM 1445 N N . ILE A 1 187 ? -4.914 -3.221 13.115 1.00 98.50 187 ILE A N 1
ATOM 1446 C CA . ILE A 1 187 ? -3.628 -2.572 13.447 1.00 98.50 187 ILE A CA 1
ATOM 1447 C C . ILE A 1 187 ? -3.179 -2.907 14.877 1.00 98.50 187 ILE A C 1
ATOM 1449 O O . ILE A 1 187 ? -1.988 -3.084 15.129 1.00 98.50 187 ILE A O 1
ATOM 1453 N N . HIS A 1 188 ? -4.108 -3.011 15.830 1.00 97.69 188 HIS A N 1
ATOM 1454 C CA . HIS A 1 188 ? -3.788 -3.407 17.198 1.00 97.69 188 HIS A CA 1
ATOM 1455 C C . HIS A 1 188 ? -3.138 -4.802 17.250 1.00 97.69 188 HIS A C 1
ATOM 1457 O O . HIS A 1 188 ? -2.111 -4.936 17.915 1.00 97.69 188 HIS A O 1
ATOM 1463 N N . HIS A 1 189 ? -3.655 -5.784 16.505 1.00 96.19 189 HIS A N 1
ATOM 1464 C CA . HIS A 1 189 ? -3.203 -7.180 16.557 1.00 96.19 189 HIS A CA 1
ATOM 1465 C C . HIS A 1 189 ? -2.119 -7.593 15.545 1.00 96.19 189 HIS A C 1
ATOM 1467 O O . HIS A 1 189 ? -1.421 -8.571 15.819 1.00 96.19 189 HIS A O 1
ATOM 1473 N N . GLU A 1 190 ? -1.988 -6.892 14.414 1.00 97.75 190 GLU A N 1
ATOM 1474 C CA . GLU A 1 190 ? -1.101 -7.260 13.291 1.00 97.75 190 GLU A CA 1
ATOM 1475 C C . GLU A 1 190 ? 0.268 -6.552 13.299 1.00 97.75 190 GLU A C 1
ATOM 1477 O O . GLU A 1 190 ? 1.117 -6.818 12.448 1.00 97.75 190 GLU A O 1
ATOM 1482 N N . THR A 1 191 ? 0.509 -5.633 14.239 1.00 97.62 191 THR A N 1
ATOM 1483 C CA . THR A 1 191 ? 1.772 -4.876 14.324 1.00 97.62 191 THR A CA 1
ATOM 1484 C C . THR A 1 191 ? 2.292 -4.768 15.756 1.00 97.62 191 THR A C 1
ATOM 1486 O O . THR A 1 191 ? 1.549 -4.937 16.722 1.00 97.62 191 THR A O 1
ATOM 1489 N N . ASN A 1 192 ? 3.545 -4.348 15.898 1.00 95.75 192 ASN A N 1
ATOM 1490 C CA . ASN A 1 192 ? 4.103 -3.765 17.119 1.00 95.75 192 ASN A CA 1
ATOM 1491 C C . ASN A 1 192 ? 4.007 -2.224 17.083 1.00 95.75 192 ASN A C 1
ATOM 1493 O O . ASN A 1 192 ? 3.271 -1.664 16.264 1.00 95.75 192 ASN A O 1
ATOM 1497 N N . SER A 1 193 ? 4.707 -1.535 17.988 1.00 95.25 193 SER A N 1
ATOM 1498 C CA . SER A 1 193 ? 4.820 -0.070 18.022 1.00 95.25 193 SER A CA 1
ATOM 1499 C C . SER A 1 193 ? 6.229 0.365 17.583 1.00 95.25 193 SER A C 1
ATOM 1501 O O . SER A 1 193 ? 7.182 -0.120 18.189 1.00 95.25 193 SER A O 1
ATOM 1503 N N . PRO A 1 194 ? 6.386 1.299 16.625 1.00 97.00 194 PRO A N 1
ATOM 1504 C CA . PRO A 1 194 ? 5.330 2.026 15.920 1.00 97.00 194 PRO A CA 1
ATOM 1505 C C . PRO A 1 194 ? 4.705 1.223 14.766 1.00 97.00 194 PRO A C 1
ATOM 1507 O O . PRO A 1 194 ? 5.363 0.408 14.122 1.00 97.00 194 PRO A O 1
ATOM 1510 N N . ALA A 1 195 ? 3.434 1.493 14.464 1.00 98.38 195 ALA A N 1
ATOM 1511 C CA . ALA A 1 195 ? 2.798 1.065 13.215 1.00 98.38 195 ALA A CA 1
ATOM 1512 C C . ALA A 1 195 ? 2.846 2.183 12.165 1.00 98.38 195 ALA A C 1
ATOM 1514 O O . ALA A 1 195 ? 2.844 3.364 12.516 1.00 98.38 195 ALA A O 1
ATOM 1515 N N . VAL A 1 196 ? 2.812 1.822 10.880 1.00 98.75 196 VAL A N 1
ATOM 1516 C CA . VAL A 1 196 ? 2.788 2.780 9.765 1.00 98.75 196 VAL A CA 1
ATOM 1517 C C . VAL A 1 196 ? 1.603 2.494 8.844 1.00 98.75 196 VAL A C 1
ATOM 1519 O O . VAL A 1 196 ? 1.433 1.369 8.371 1.00 98.75 196 VAL A O 1
ATOM 1522 N N . ILE A 1 197 ? 0.805 3.529 8.576 1.00 98.88 197 ILE A N 1
ATOM 1523 C CA . ILE A 1 197 ? -0.298 3.532 7.613 1.00 98.88 197 ILE A CA 1
ATOM 1524 C C . ILE A 1 197 ? 0.032 4.505 6.479 1.00 98.88 197 ILE A C 1
ATOM 1526 O O . ILE A 1 197 ? 0.376 5.659 6.732 1.00 98.88 197 ILE A O 1
ATOM 1530 N N . VAL A 1 198 ? -0.131 4.057 5.237 1.00 98.88 198 VAL A N 1
ATOM 1531 C CA . VAL A 1 198 ? -0.016 4.865 4.020 1.00 98.88 198 VAL A CA 1
ATOM 1532 C C . VAL A 1 198 ? -1.394 4.965 3.360 1.00 98.88 198 VAL A C 1
ATOM 1534 O O . VAL A 1 198 ? -1.928 3.979 2.841 1.00 98.88 198 VAL A O 1
ATOM 1537 N N . MET A 1 199 ? -1.970 6.166 3.392 1.00 98.75 199 MET A N 1
ATOM 1538 C CA . MET A 1 199 ? -3.270 6.519 2.824 1.00 98.75 199 MET A CA 1
ATOM 1539 C C . MET A 1 199 ? -3.071 7.278 1.508 1.00 98.75 199 MET A C 1
ATOM 1541 O O . MET A 1 199 ? -2.629 8.424 1.496 1.00 98.75 199 MET A O 1
ATOM 1545 N N . LEU A 1 200 ? -3.411 6.638 0.387 1.00 98.25 200 LEU A N 1
ATOM 1546 C CA . LEU A 1 200 ? -3.130 7.128 -0.974 1.00 98.25 200 LEU A CA 1
ATOM 1547 C C . LEU A 1 200 ? -4.355 7.770 -1.657 1.00 98.25 200 LEU A C 1
ATOM 1549 O O . LEU A 1 200 ? -4.496 7.705 -2.879 1.00 98.25 200 LEU A O 1
ATOM 1553 N N . THR A 1 201 ? -5.307 8.302 -0.890 1.00 96.06 201 THR A N 1
ATOM 1554 C CA . THR A 1 201 ? -6.554 8.899 -1.404 1.00 96.06 201 THR A CA 1
ATOM 1555 C C . THR A 1 201 ? -7.065 9.964 -0.444 1.00 96.06 201 THR A C 1
ATOM 1557 O O . THR A 1 201 ? -6.864 9.848 0.764 1.00 96.06 201 THR A O 1
ATOM 1560 N N . LYS A 1 202 ? -7.745 10.989 -0.964 1.00 95.69 202 LYS A N 1
ATOM 1561 C CA . LYS A 1 202 ? -8.528 11.913 -0.125 1.00 95.69 202 LYS A CA 1
ATOM 1562 C C . LYS A 1 202 ? -9.782 11.186 0.377 1.00 95.69 202 LYS A C 1
ATOM 1564 O O . LYS A 1 202 ? -10.194 10.196 -0.218 1.00 95.69 202 LYS A O 1
ATOM 1569 N N . THR A 1 203 ? -10.429 11.670 1.439 1.00 96.44 203 THR A N 1
ATOM 1570 C CA . THR A 1 203 ? -11.710 11.084 1.893 1.00 96.44 203 THR A CA 1
ATOM 1571 C C . THR A 1 203 ? -12.790 11.186 0.812 1.00 96.44 203 THR A C 1
ATOM 1573 O O . THR A 1 203 ? -13.565 10.251 0.620 1.00 96.44 203 THR A O 1
ATOM 1576 N N . HIS A 1 204 ? -12.776 12.280 0.043 1.00 95.19 204 HIS A N 1
ATOM 1577 C CA . HIS A 1 204 ? -13.654 12.528 -1.098 1.00 95.19 204 HIS A CA 1
ATOM 1578 C C . HIS A 1 204 ? -12.866 12.968 -2.333 1.00 95.19 204 HIS A C 1
ATOM 1580 O O . HIS A 1 204 ? -11.956 13.794 -2.248 1.00 95.19 204 HIS A O 1
ATOM 1586 N N . GLU A 1 205 ? -13.259 12.458 -3.499 1.00 93.31 205 GLU A N 1
ATOM 1587 C CA . GLU A 1 205 ? -12.690 12.821 -4.801 1.00 93.31 205 GLU A CA 1
ATOM 1588 C C . GLU A 1 205 ? -13.832 12.925 -5.824 1.00 93.31 205 GLU A C 1
ATOM 1590 O O . GLU A 1 205 ? -14.688 12.042 -5.900 1.00 93.31 205 GLU A O 1
ATOM 1595 N N . SER A 1 206 ? -13.888 14.030 -6.579 1.00 89.81 206 SER A N 1
ATOM 1596 C CA . SER A 1 206 ? -14.964 14.328 -7.548 1.00 89.81 206 SER A CA 1
ATOM 1597 C C . SER A 1 206 ? -16.387 14.137 -6.985 1.00 89.81 206 SER A C 1
ATOM 1599 O O . SER A 1 206 ? -17.260 13.575 -7.645 1.00 89.81 206 SER A O 1
ATOM 1601 N N . GLY A 1 207 ? -16.606 14.569 -5.737 1.00 90.38 207 GLY A N 1
ATOM 1602 C CA . GLY A 1 207 ? -17.895 14.473 -5.039 1.00 90.38 207 GLY A CA 1
ATOM 1603 C C . GLY A 1 207 ? -18.280 13.070 -4.549 1.00 90.38 207 GLY A C 1
ATOM 1604 O O . GLY A 1 207 ? -19.379 12.901 -4.031 1.00 90.38 207 GLY A O 1
ATOM 1605 N N . LYS A 1 208 ? -17.412 12.060 -4.695 1.00 93.19 208 LYS A N 1
ATOM 1606 C CA . LYS A 1 208 ? -17.662 10.685 -4.235 1.00 93.19 208 LYS A CA 1
ATOM 1607 C C . LYS A 1 208 ? -16.787 10.353 -3.032 1.00 93.19 208 LYS A C 1
ATOM 1609 O O . LYS A 1 208 ? -15.582 10.601 -3.072 1.00 93.19 208 LYS A O 1
ATOM 1614 N N . GLU A 1 209 ? -17.374 9.747 -2.001 1.00 96.06 209 GLU A N 1
ATOM 1615 C CA . GLU A 1 209 ? -16.607 9.202 -0.879 1.00 96.06 209 GLU A CA 1
ATOM 1616 C C . GLU A 1 209 ? -15.698 8.060 -1.370 1.00 96.06 209 GLU A C 1
ATOM 1618 O O . GLU A 1 209 ? -16.119 7.138 -2.080 1.00 96.06 209 GLU A O 1
ATOM 1623 N N . LYS A 1 210 ? -14.426 8.140 -0.994 1.00 96.62 210 LYS A N 1
ATOM 1624 C CA . LYS A 1 210 ? -13.374 7.149 -1.249 1.00 96.62 210 LYS A CA 1
ATOM 1625 C C . LYS A 1 210 ? -12.960 6.435 0.029 1.00 96.62 210 LYS A C 1
ATOM 1627 O O . LYS A 1 210 ? -12.629 5.254 0.006 1.00 96.62 210 LYS A O 1
ATOM 1632 N N . CYS A 1 211 ? -12.976 7.154 1.142 1.00 97.88 211 CYS A N 1
ATOM 1633 C CA . CYS A 1 211 ? -12.571 6.668 2.445 1.00 97.88 211 CYS A CA 1
ATOM 1634 C C . CYS A 1 211 ? -13.271 7.507 3.514 1.00 97.88 211 CYS A C 1
ATOM 1636 O O . CYS A 1 211 ? -13.248 8.734 3.428 1.00 97.88 211 CYS A O 1
ATOM 1638 N N . PHE A 1 212 ? -13.832 6.859 4.531 1.00 98.31 212 PHE A N 1
ATOM 1639 C CA . PHE A 1 212 ? -14.320 7.546 5.722 1.00 98.31 212 PHE A CA 1
ATOM 1640 C C . PHE A 1 212 ? -13.152 8.224 6.459 1.00 98.31 212 PHE A C 1
ATOM 1642 O O . PHE A 1 212 ? -12.012 7.760 6.364 1.00 98.31 212 PHE A O 1
ATOM 1649 N N . GLU A 1 213 ? -13.407 9.289 7.222 1.00 97.94 213 GLU A N 1
ATOM 1650 C CA . GLU A 1 213 ? -12.391 9.913 8.081 1.00 97.94 213 GLU A CA 1
ATOM 1651 C C . GLU A 1 213 ? -12.184 9.085 9.363 1.00 97.94 213 GLU A C 1
ATOM 1653 O O . GLU A 1 213 ? -12.638 9.413 10.453 1.00 97.94 213 GLU A O 1
ATOM 1658 N N . TYR A 1 214 ? -11.493 7.953 9.219 1.00 98.31 214 TYR A N 1
ATOM 1659 C CA . TYR A 1 214 ? -11.259 6.985 10.294 1.00 98.31 214 TYR A CA 1
ATOM 1660 C C . TYR A 1 214 ? -10.140 7.386 11.276 1.00 98.31 214 TYR A C 1
ATOM 1662 O O . TYR A 1 214 ? -9.654 6.537 12.024 1.00 98.31 214 TYR A O 1
ATOM 1670 N N . TYR A 1 215 ? -9.713 8.650 11.287 1.00 98.25 215 TYR A N 1
ATOM 1671 C CA . TYR A 1 215 ? -8.643 9.179 12.136 1.00 98.25 215 TYR A CA 1
ATOM 1672 C C . TYR A 1 215 ? -9.070 10.512 12.784 1.00 98.25 215 TYR A C 1
ATOM 1674 O O . TYR A 1 215 ? -9.821 11.275 12.183 1.00 98.25 215 TYR A O 1
ATOM 1682 N N . PRO A 1 216 ? -8.583 10.845 13.992 1.00 97.69 216 PRO A N 1
ATOM 1683 C CA . PRO A 1 216 ? -8.856 12.138 14.616 1.00 97.69 216 PRO A CA 1
ATOM 1684 C C . PRO A 1 216 ? -8.135 13.285 13.888 1.00 97.69 216 PRO A C 1
ATOM 1686 O O . PRO A 1 216 ? -6.940 13.201 13.593 1.00 97.69 216 PRO A O 1
ATOM 1689 N N . THR A 1 217 ? -8.843 14.392 13.660 1.00 94.56 217 THR A N 1
ATOM 1690 C CA . THR A 1 217 ? -8.309 15.635 13.066 1.00 94.56 217 THR A CA 1
ATOM 1691 C C . THR A 1 217 ? -7.901 16.692 14.093 1.00 94.56 217 THR A C 1
ATOM 1693 O O . THR A 1 217 ? -7.220 17.652 13.741 1.00 94.56 217 THR A O 1
ATOM 1696 N N . SER A 1 218 ? -8.245 16.509 15.371 1.00 95.75 218 SER A N 1
ATOM 1697 C CA . SER A 1 218 ? -7.863 17.398 16.474 1.00 95.75 218 SER A CA 1
ATOM 1698 C C . SER A 1 218 ? -7.474 16.592 17.720 1.00 95.75 218 SER A C 1
ATOM 1700 O O . SER A 1 218 ? -8.158 15.617 18.042 1.00 95.75 218 SER A O 1
ATOM 1702 N N . PRO A 1 219 ? -6.438 16.998 18.487 1.00 94.69 219 PRO A N 1
ATOM 1703 C CA . PRO A 1 219 ? -6.098 16.356 19.760 1.00 94.69 219 PRO A CA 1
ATOM 1704 C C . PRO A 1 219 ? -7.224 16.420 20.804 1.00 94.69 219 PRO A C 1
ATOM 1706 O O . PRO A 1 219 ? -7.267 15.602 21.719 1.00 94.69 219 PRO A O 1
ATOM 1709 N N . LYS A 1 220 ? -8.149 17.383 20.664 1.00 96.00 220 LYS A N 1
ATOM 1710 C CA . LYS A 1 220 ? -9.300 17.569 21.564 1.00 96.00 220 LYS A CA 1
ATOM 1711 C C . LYS A 1 220 ? -10.448 16.593 21.292 1.00 96.00 220 LYS A C 1
ATOM 1713 O O . LYS A 1 220 ? -11.316 16.447 22.145 1.00 96.00 220 LYS A O 1
ATOM 1718 N N . THR A 1 221 ? -10.462 15.933 20.134 1.00 96.31 221 THR A N 1
ATOM 1719 C CA . THR A 1 221 ? -11.542 15.029 19.710 1.00 96.31 221 THR A CA 1
ATOM 1720 C C . THR A 1 221 ? -10.974 13.662 19.315 1.00 96.31 221 THR A C 1
ATOM 1722 O O . THR A 1 221 ? -10.849 13.370 18.121 1.00 96.31 221 THR A O 1
ATOM 1725 N N . PRO A 1 222 ? -10.587 12.814 20.291 1.00 97.19 222 PRO A N 1
ATOM 1726 C CA . PRO A 1 222 ? -10.208 11.435 20.013 1.00 97.19 222 PRO A CA 1
ATOM 1727 C C . PRO A 1 222 ? -11.350 10.679 19.334 1.00 97.19 222 PRO A C 1
ATOM 1729 O O . PRO A 1 222 ? -12.509 10.820 19.722 1.00 97.19 222 PRO A O 1
ATOM 1732 N N . LEU A 1 223 ? -11.014 9.837 18.362 1.00 97.88 223 LEU A N 1
ATOM 1733 C CA . LEU A 1 223 ? -11.974 8.969 17.693 1.00 97.88 223 LEU A CA 1
ATOM 1734 C C . LEU A 1 223 ? -12.251 7.745 18.587 1.00 97.88 223 LEU A C 1
ATOM 1736 O O . LEU A 1 223 ? -11.305 6.992 18.841 1.00 97.88 223 LEU A O 1
ATOM 1740 N N . PRO A 1 224 ? -13.481 7.520 19.086 1.00 97.38 224 PRO A N 1
ATOM 1741 C CA . PRO A 1 224 ? -13.808 6.323 19.858 1.00 97.38 224 PRO A CA 1
ATOM 1742 C C . PRO A 1 224 ? -13.742 5.066 18.979 1.00 97.38 224 PRO A C 1
ATOM 1744 O O . PRO A 1 224 ? -13.990 5.120 17.779 1.00 97.38 224 PRO A O 1
ATOM 1747 N N . LEU A 1 225 ? -13.421 3.916 19.572 1.00 97.25 225 LEU A N 1
ATOM 1748 C CA . LEU A 1 225 ? -13.337 2.627 18.882 1.00 97.25 225 LEU A CA 1
ATOM 1749 C C . LEU A 1 225 ? -14.228 1.591 19.561 1.00 97.25 225 LEU A C 1
ATOM 1751 O O . LEU A 1 225 ? -14.131 1.395 20.772 1.00 97.25 225 LEU A O 1
ATOM 1755 N N . ASN A 1 226 ? -15.036 0.889 18.756 1.00 94.06 226 ASN A N 1
ATOM 1756 C CA . ASN A 1 226 ? -15.884 -0.228 19.191 1.00 94.06 226 ASN A CA 1
ATOM 1757 C C . ASN A 1 226 ? -16.823 0.134 20.368 1.00 94.06 226 ASN A C 1
ATOM 1759 O O . ASN A 1 226 ? -17.041 -0.665 21.272 1.00 94.06 226 ASN A O 1
ATOM 1763 N N . ALA A 1 227 ? -17.382 1.351 20.369 1.00 91.56 227 ALA A N 1
ATOM 1764 C CA . ALA A 1 227 ? -18.213 1.858 21.469 1.00 91.56 227 ALA A CA 1
ATOM 1765 C C . ALA A 1 227 ? -19.488 1.026 21.730 1.00 91.56 227 ALA A C 1
ATOM 1767 O O . ALA A 1 227 ? -19.996 1.013 22.846 1.00 91.56 227 ALA A O 1
ATOM 1768 N N . SER A 1 228 ? -19.989 0.313 20.716 1.00 92.69 228 SER A N 1
ATOM 1769 C CA . SER A 1 228 ? -21.116 -0.625 20.816 1.00 92.69 228 SER A CA 1
ATOM 1770 C C . SER A 1 228 ? -20.738 -2.011 21.352 1.00 92.69 228 SER A C 1
ATOM 1772 O O . SER A 1 228 ? -21.632 -2.819 21.582 1.00 92.69 228 SER A O 1
ATOM 1774 N N . ASN A 1 229 ? -19.445 -2.303 21.539 1.00 93.56 229 ASN A N 1
ATOM 1775 C CA . ASN A 1 229 ? -18.925 -3.631 21.874 1.00 93.56 229 ASN A CA 1
ATOM 1776 C C . ASN A 1 229 ? -19.402 -4.738 20.906 1.00 93.56 229 ASN A C 1
ATOM 1778 O O . ASN A 1 229 ? -19.879 -5.777 21.355 1.00 93.56 229 ASN A O 1
ATOM 1782 N N . GLU A 1 230 ? -19.272 -4.528 19.587 1.00 94.56 230 GLU A N 1
ATOM 1783 C CA . GLU A 1 230 ? -19.784 -5.420 18.515 1.00 94.56 230 GLU A CA 1
ATOM 1784 C C . GLU A 1 230 ? -19.423 -6.903 18.726 1.00 94.56 230 GLU A C 1
ATOM 1786 O O . GLU A 1 230 ? -20.202 -7.797 18.404 1.00 94.56 230 GLU A O 1
ATOM 1791 N N . PHE A 1 231 ? -18.245 -7.155 19.297 1.00 95.44 231 PHE A N 1
ATOM 1792 C CA . PHE A 1 231 ? -17.685 -8.488 19.514 1.00 95.44 231 PHE A CA 1
ATOM 1793 C C . PHE A 1 231 ? -17.845 -9.020 20.947 1.00 95.44 231 PHE A C 1
ATOM 1795 O O . PHE A 1 231 ? -17.247 -10.036 21.275 1.00 95.44 231 PHE A O 1
ATOM 1802 N N . GLY A 1 232 ? -18.577 -8.329 21.829 1.00 94.75 232 GLY A N 1
ATOM 1803 C CA . GLY A 1 232 ? -18.845 -8.772 23.207 1.00 94.75 232 GLY A CA 1
ATOM 1804 C C . GLY A 1 232 ? -17.640 -8.806 24.164 1.00 94.75 232 GLY A C 1
ATOM 1805 O O . GLY A 1 232 ? -17.825 -8.960 25.367 1.00 94.75 232 GLY A O 1
ATOM 1806 N N . ASP A 1 233 ? -16.420 -8.604 23.672 1.00 95.19 233 ASP A N 1
ATOM 1807 C CA . ASP A 1 233 ? -15.158 -8.888 24.367 1.00 95.19 233 ASP A CA 1
ATOM 1808 C C . ASP A 1 233 ? -14.577 -7.745 25.209 1.00 95.19 233 ASP A C 1
ATOM 1810 O O . ASP A 1 233 ? -13.537 -7.908 25.848 1.00 95.19 233 ASP A O 1
ATOM 1814 N N . GLY A 1 234 ? -15.208 -6.571 25.196 1.00 92.12 234 GLY A N 1
ATOM 1815 C CA . GLY A 1 234 ? -14.711 -5.398 25.909 1.00 92.12 234 GLY A CA 1
ATOM 1816 C C . GLY A 1 234 ? -13.487 -4.754 25.254 1.00 92.12 234 GLY A C 1
ATOM 1817 O O . GLY A 1 234 ? -12.898 -3.849 25.852 1.00 92.12 234 GLY A O 1
ATOM 1818 N N . LEU A 1 235 ? -13.109 -5.147 24.028 1.00 94.62 235 LEU A N 1
ATOM 1819 C CA . LEU A 1 235 ? -12.003 -4.537 23.286 1.00 94.62 235 LEU A CA 1
ATOM 1820 C C . LEU A 1 235 ? -12.436 -3.187 22.687 1.00 94.62 235 LEU A C 1
ATOM 1822 O O . LEU A 1 235 ? -12.577 -3.010 21.474 1.00 94.62 235 LEU A O 1
ATOM 1826 N N . GLN A 1 236 ? -12.676 -2.233 23.581 1.00 95.81 236 GLN A N 1
ATOM 1827 C CA . GLN A 1 236 ? -13.004 -0.842 23.295 1.00 95.81 236 GLN A CA 1
ATOM 1828 C C . GLN A 1 236 ? -11.766 0.045 23.443 1.00 95.81 236 GLN A C 1
ATOM 1830 O O . GLN A 1 236 ? -10.740 -0.354 24.012 1.00 95.81 236 GLN A O 1
ATOM 1835 N N . GLY A 1 237 ? -11.841 1.266 22.918 1.00 96.81 237 GLY A N 1
ATOM 1836 C CA . GLY A 1 237 ? -10.712 2.182 22.976 1.00 96.81 237 GLY A CA 1
ATOM 1837 C C . GLY A 1 237 ? -10.929 3.496 22.246 1.00 96.81 237 GLY A C 1
ATOM 1838 O O . GLY A 1 237 ? -12.058 3.946 22.051 1.00 96.81 237 GLY A O 1
ATOM 1839 N N . ARG A 1 238 ? -9.822 4.121 21.848 1.00 98.00 238 ARG A N 1
ATOM 1840 C CA . ARG A 1 238 ? -9.804 5.365 21.075 1.00 98.00 238 ARG A CA 1
ATOM 1841 C C . ARG A 1 238 ? -8.504 5.540 20.297 1.00 98.00 238 ARG A C 1
ATOM 1843 O O . ARG A 1 238 ? -7.467 4.990 20.670 1.00 98.00 238 ARG A O 1
ATOM 1850 N N . VAL A 1 239 ? -8.547 6.395 19.284 1.00 98.62 239 VAL A N 1
ATOM 1851 C CA . VAL A 1 239 ? -7.359 6.970 18.646 1.00 98.62 239 VAL A CA 1
ATOM 1852 C C . VAL A 1 239 ? -7.294 8.451 18.977 1.00 98.62 239 VAL A C 1
ATOM 1854 O O . VAL A 1 239 ? -8.242 9.187 18.709 1.00 98.62 239 VAL A O 1
ATOM 1857 N N . SER A 1 240 ? -6.172 8.898 19.532 1.00 98.50 240 SER A N 1
ATOM 1858 C CA . SER A 1 240 ? -5.902 10.315 19.791 1.00 98.50 240 SER A CA 1
ATOM 1859 C C . SER A 1 240 ? -4.873 10.854 18.800 1.00 98.50 240 SER A C 1
ATOM 1861 O O . SER A 1 240 ? -3.860 10.200 18.543 1.00 98.50 240 SER A O 1
ATOM 1863 N N . LEU A 1 241 ? -5.099 12.061 18.279 1.00 98.75 241 LEU A N 1
ATOM 1864 C CA . LEU A 1 241 ? -4.082 12.801 17.533 1.00 98.75 241 LEU A CA 1
ATOM 1865 C C . LEU A 1 241 ? -3.052 13.361 18.517 1.00 98.75 241 LEU A C 1
ATOM 1867 O O . LEU A 1 241 ? -3.435 14.049 19.461 1.00 98.75 241 LEU A O 1
ATOM 1871 N N . VAL A 1 242 ? -1.767 13.075 18.298 1.00 98.44 242 VAL A N 1
ATOM 1872 C CA . VAL A 1 242 ? -0.672 13.644 19.099 1.00 98.44 242 VAL A CA 1
ATOM 1873 C C . VAL A 1 242 ? -0.049 14.834 18.378 1.00 98.44 242 VAL A C 1
ATOM 1875 O O . VAL A 1 242 ? 0.088 15.896 18.974 1.00 98.44 242 VAL A O 1
ATOM 1878 N N . GLU A 1 243 ? 0.277 14.689 17.091 1.00 97.94 243 GLU A N 1
ATOM 1879 C CA . GLU A 1 243 ? 0.784 15.790 16.262 1.00 97.94 243 GLU A CA 1
ATOM 1880 C C . GLU A 1 243 ? 0.440 15.596 14.778 1.00 97.94 243 GLU A C 1
ATOM 1882 O O . GLU A 1 243 ? 0.155 14.479 14.337 1.00 97.94 243 GLU A O 1
ATOM 1887 N N . THR A 1 244 ? 0.494 16.683 14.006 1.00 98.38 244 THR A N 1
ATOM 1888 C CA . THR A 1 244 ? 0.406 16.678 12.537 1.00 98.38 244 THR A CA 1
ATOM 1889 C C . THR A 1 244 ? 1.591 17.453 11.967 1.00 98.38 244 THR A C 1
ATOM 1891 O O . THR A 1 244 ? 1.925 18.517 12.483 1.00 98.38 244 THR A O 1
ATOM 1894 N N . ILE A 1 245 ? 2.221 16.916 10.924 1.00 97.44 245 ILE A N 1
ATOM 1895 C CA . ILE A 1 245 ? 3.371 17.490 10.221 1.00 97.44 245 ILE A CA 1
ATOM 1896 C C . ILE A 1 245 ? 3.061 17.461 8.722 1.00 97.44 245 ILE A C 1
ATOM 1898 O O . ILE A 1 245 ? 2.735 16.400 8.193 1.00 97.44 245 ILE A O 1
ATOM 1902 N N . GLU A 1 246 ? 3.208 18.590 8.031 1.00 97.81 246 GLU A N 1
ATOM 1903 C CA . GLU A 1 246 ? 3.183 18.627 6.563 1.00 97.81 246 GLU A CA 1
ATOM 1904 C C . GLU A 1 246 ? 4.595 18.364 6.024 1.00 97.81 246 GLU A C 1
ATOM 1906 O O . GLU A 1 246 ? 5.453 19.252 5.983 1.00 97.81 246 GLU A O 1
ATOM 1911 N N . ASP A 1 247 ? 4.852 17.113 5.651 1.00 97.44 247 ASP A N 1
ATOM 1912 C CA . ASP A 1 247 ? 6.144 16.632 5.172 1.00 97.44 247 ASP A CA 1
ATOM 1913 C C . ASP A 1 247 ? 6.366 17.109 3.730 1.00 97.44 247 ASP A C 1
ATOM 1915 O O . ASP A 1 247 ? 5.785 16.576 2.783 1.00 97.44 247 ASP A O 1
ATOM 1919 N N . GLN A 1 248 ? 7.179 18.159 3.575 1.00 96.62 248 GLN A N 1
ATOM 1920 C CA . GLN A 1 248 ? 7.399 18.821 2.284 1.00 96.62 248 GLN A CA 1
ATOM 1921 C C . GLN A 1 248 ? 7.974 17.885 1.204 1.00 96.62 248 GLN A C 1
ATOM 1923 O O . GLN A 1 248 ? 7.420 17.886 0.105 1.00 96.62 248 GLN A O 1
ATOM 1928 N N . PRO A 1 249 ? 9.002 17.043 1.468 1.00 95.94 249 PRO A N 1
ATOM 1929 C CA . PRO A 1 249 ? 9.552 16.150 0.447 1.00 95.94 249 PRO A CA 1
ATOM 1930 C C . PRO A 1 249 ? 8.528 15.162 -0.110 1.00 95.94 249 PRO A C 1
ATOM 1932 O O . PRO A 1 249 ? 8.547 14.882 -1.305 1.00 95.94 249 PRO A O 1
ATOM 1935 N N . SER A 1 250 ? 7.639 14.632 0.738 1.00 96.12 250 SER A N 1
ATOM 1936 C CA . SER A 1 250 ? 6.589 13.691 0.327 1.00 96.12 250 SER A CA 1
ATOM 1937 C C . SER A 1 250 ? 5.231 14.339 0.044 1.00 96.12 250 SER A C 1
ATOM 1939 O O . SER A 1 250 ? 4.273 13.614 -0.229 1.00 96.12 250 SER A O 1
ATOM 1941 N N . ARG A 1 251 ? 5.124 15.678 0.100 1.00 96.75 251 ARG A N 1
ATOM 1942 C CA . ARG A 1 251 ? 3.879 16.460 -0.082 1.00 96.75 251 ARG A CA 1
ATOM 1943 C C . ARG A 1 251 ? 2.689 15.832 0.670 1.00 96.75 251 ARG A C 1
ATOM 1945 O O . ARG A 1 251 ? 1.579 15.723 0.144 1.00 96.75 251 ARG A O 1
ATOM 1952 N N . SER A 1 252 ? 2.955 15.349 1.888 1.00 97.50 252 SER A N 1
ATOM 1953 C CA . SER A 1 252 ? 2.049 14.486 2.655 1.00 97.50 252 SER A CA 1
ATOM 1954 C C . SER A 1 252 ? 1.791 15.004 4.061 1.00 97.50 252 SER A C 1
ATOM 1956 O O . SER A 1 252 ? 2.713 15.377 4.785 1.00 97.50 252 SER A O 1
ATOM 1958 N N . THR A 1 253 ? 0.539 14.888 4.496 1.00 98.44 253 THR A N 1
ATOM 1959 C CA . THR A 1 253 ? 0.152 15.138 5.885 1.00 98.44 253 THR A CA 1
ATOM 1960 C C . THR A 1 253 ? 0.459 13.900 6.724 1.00 98.44 253 THR A C 1
ATOM 1962 O O . THR A 1 253 ? -0.221 12.873 6.609 1.00 98.44 253 THR A O 1
ATOM 1965 N N . ILE A 1 254 ? 1.470 13.979 7.587 1.00 98.50 254 ILE A N 1
ATOM 1966 C CA . ILE A 1 254 ? 1.861 12.912 8.512 1.00 98.50 254 ILE A CA 1
ATOM 1967 C C . ILE A 1 254 ? 1.266 13.198 9.889 1.00 98.50 254 ILE A C 1
ATOM 1969 O O . ILE A 1 254 ? 1.615 14.177 10.543 1.00 98.50 254 ILE A O 1
ATOM 1973 N N . ARG A 1 255 ? 0.388 12.314 10.364 1.00 98.69 255 ARG A N 1
ATOM 1974 C CA . ARG A 1 255 ? -0.157 12.354 11.728 1.00 98.69 255 ARG A CA 1
ATOM 1975 C C . ARG A 1 255 ? 0.567 11.338 12.600 1.00 98.69 255 ARG A C 1
ATOM 1977 O O . ARG A 1 255 ? 0.626 10.161 12.238 1.00 98.69 255 ARG A O 1
ATOM 1984 N N . ARG A 1 256 ? 1.059 11.756 13.769 1.00 98.62 256 ARG A N 1
ATOM 1985 C CA . ARG A 1 256 ? 1.427 10.825 14.844 1.00 98.62 256 ARG A CA 1
ATOM 1986 C C . ARG A 1 256 ? 0.211 10.639 15.738 1.00 98.62 256 ARG A C 1
ATOM 1988 O O . ARG A 1 256 ? -0.281 11.584 16.354 1.00 98.62 256 ARG A O 1
ATOM 1995 N N . LEU A 1 257 ? -0.285 9.413 15.770 1.00 98.81 257 LEU A N 1
ATOM 1996 C CA . LEU A 1 257 ? -1.482 8.999 16.485 1.00 98.81 257 LEU A CA 1
ATOM 1997 C C . LEU A 1 257 ? -1.090 8.084 17.648 1.00 98.81 257 LEU A C 1
ATOM 1999 O O . LEU A 1 257 ? -0.112 7.339 17.560 1.00 98.81 257 LEU A O 1
ATOM 2003 N N . ASN A 1 258 ? -1.878 8.109 18.717 1.00 98.56 258 ASN A N 1
ATOM 2004 C CA . ASN A 1 258 ? -1.822 7.109 19.777 1.00 98.56 258 ASN A CA 1
ATOM 2005 C C . ASN A 1 258 ? -3.107 6.275 19.742 1.00 98.56 258 ASN A C 1
ATOM 2007 O O . ASN A 1 258 ? -4.191 6.788 20.031 1.00 98.56 258 ASN A O 1
ATOM 2011 N N . LEU A 1 259 ? -2.971 5.001 19.383 1.00 98.62 259 LEU A N 1
ATOM 2012 C CA . LEU A 1 259 ? -4.024 3.995 19.465 1.00 98.62 259 LEU A CA 1
ATOM 2013 C C . LEU A 1 259 ? -4.013 3.410 20.877 1.00 98.62 259 LEU A C 1
ATOM 2015 O O . LEU A 1 259 ? -3.032 2.773 21.248 1.00 98.62 259 LEU A O 1
ATOM 2019 N N . THR A 1 260 ? -5.097 3.576 21.633 1.00 97.88 260 THR A N 1
ATOM 2020 C CA . THR A 1 260 ? -5.319 2.868 22.902 1.00 97.88 260 THR A CA 1
ATOM 2021 C C . THR A 1 260 ? -6.508 1.931 22.731 1.00 97.88 260 THR A C 1
ATOM 2023 O O . THR A 1 260 ? -7.608 2.400 22.446 1.00 97.88 260 THR A O 1
ATOM 2026 N N . LEU A 1 261 ? -6.303 0.625 22.901 1.00 95.88 261 LEU A N 1
ATOM 2027 C CA . LEU A 1 261 ? -7.326 -0.409 22.716 1.00 95.88 261 LEU A CA 1
ATOM 2028 C C . LEU A 1 261 ? -7.087 -1.546 23.722 1.00 95.88 261 LEU A C 1
ATOM 2030 O O . LEU A 1 261 ? -5.964 -2.038 23.825 1.00 95.88 261 LEU A O 1
ATOM 2034 N N . GLY A 1 262 ? -8.109 -1.927 24.499 1.00 90.06 262 GLY A N 1
ATOM 2035 C CA . GLY A 1 262 ? -7.968 -2.968 25.533 1.00 90.06 262 GLY A CA 1
ATOM 2036 C C . GLY A 1 262 ? -6.926 -2.647 26.616 1.00 90.06 262 GLY A C 1
ATOM 2037 O O . GLY A 1 262 ? -6.235 -3.538 27.094 1.00 90.06 262 GLY A O 1
ATOM 2038 N N . GLY A 1 263 ? -6.731 -1.364 26.939 1.00 89.44 263 GLY A N 1
ATOM 2039 C CA . GLY A 1 263 ? -5.692 -0.886 27.865 1.00 89.44 263 GLY A CA 1
ATOM 2040 C C . GLY A 1 263 ? -4.281 -0.782 27.263 1.00 89.44 263 GLY A C 1
ATOM 2041 O O . GLY A 1 263 ? -3.496 0.057 27.702 1.00 89.44 263 GLY A O 1
ATOM 2042 N N . ALA A 1 264 ? -3.965 -1.544 26.213 1.00 95.06 264 ALA A N 1
ATOM 2043 C CA . ALA A 1 264 ? -2.696 -1.425 25.494 1.00 95.06 264 ALA A CA 1
ATOM 2044 C C . ALA A 1 264 ? -2.649 -0.127 24.667 1.00 95.06 264 ALA A C 1
ATOM 2046 O O . ALA A 1 264 ? -3.655 0.273 24.078 1.00 95.06 264 ALA A O 1
ATOM 2047 N N . SER A 1 265 ? -1.479 0.517 24.584 1.00 96.94 265 SER A N 1
ATOM 2048 C CA . SER A 1 265 ? -1.264 1.721 23.764 1.00 96.94 265 SER A CA 1
ATOM 2049 C C . SER A 1 265 ? -0.127 1.542 22.755 1.00 96.94 265 SER A C 1
ATOM 2051 O O . SER A 1 265 ? 0.837 0.827 23.021 1.00 96.94 265 SER A O 1
ATOM 2053 N N . LYS A 1 266 ? -0.256 2.168 21.580 1.00 96.75 266 LYS A N 1
ATOM 2054 C CA . LYS A 1 266 ? 0.644 2.010 20.428 1.00 96.75 266 LYS A CA 1
ATOM 2055 C C . LYS A 1 266 ? 0.754 3.315 19.636 1.00 96.75 266 LYS A C 1
ATOM 2057 O O . LYS A 1 266 ? -0.264 3.914 19.279 1.00 96.75 266 LYS A O 1
ATOM 2062 N N . THR A 1 267 ? 1.979 3.705 19.286 1.00 98.31 267 THR A N 1
ATOM 2063 C CA . THR A 1 267 ? 2.231 4.809 18.347 1.00 98.31 267 THR A CA 1
ATOM 2064 C C . THR A 1 267 ? 1.906 4.361 16.926 1.00 98.31 267 THR A C 1
ATOM 2066 O O . THR A 1 267 ? 2.345 3.297 16.489 1.00 98.31 267 THR A O 1
ATOM 2069 N N . VAL A 1 268 ? 1.170 5.183 16.181 1.00 98.75 268 VAL A N 1
ATOM 2070 C CA . VAL A 1 268 ? 0.845 4.937 14.773 1.00 98.75 268 VAL A CA 1
ATOM 2071 C C . VAL A 1 268 ? 1.173 6.179 13.950 1.00 98.75 268 VAL A C 1
ATOM 2073 O O . VAL A 1 268 ? 0.658 7.262 14.223 1.00 98.75 268 VAL A O 1
ATOM 2076 N N . HIS A 1 269 ? 2.011 6.033 12.929 1.00 98.69 269 HIS A N 1
ATOM 2077 C CA . HIS A 1 269 ? 2.249 7.066 11.925 1.00 98.69 269 HIS A CA 1
ATOM 2078 C C . HIS A 1 269 ? 1.267 6.878 10.770 1.00 98.69 269 HIS A C 1
ATOM 2080 O O . HIS A 1 269 ? 1.266 5.837 10.119 1.00 98.69 269 HIS A O 1
ATOM 2086 N N . HIS A 1 270 ? 0.433 7.879 10.509 1.00 98.81 270 HIS A N 1
ATOM 2087 C CA . HIS A 1 270 ? -0.530 7.881 9.411 1.00 98.81 270 HIS A CA 1
ATOM 2088 C C . HIS A 1 270 ? -0.123 8.931 8.374 1.00 98.81 270 HIS A C 1
ATOM 2090 O O . HIS A 1 270 ? -0.236 10.131 8.630 1.00 98.81 270 HIS A O 1
ATOM 2096 N N . LEU A 1 271 ? 0.340 8.478 7.210 1.00 98.81 271 LEU A N 1
ATOM 2097 C CA . LEU A 1 271 ? 0.813 9.314 6.111 1.00 98.81 271 LEU A CA 1
ATOM 2098 C C . LEU A 1 271 ? -0.296 9.432 5.059 1.00 98.81 271 LEU A C 1
ATOM 2100 O O . LEU A 1 271 ? -0.642 8.443 4.414 1.00 98.81 271 LEU A O 1
ATOM 2104 N N . LEU A 1 272 ? -0.851 10.632 4.888 1.00 98.56 272 LEU A N 1
ATOM 2105 C CA . LEU A 1 272 ? -1.851 10.945 3.866 1.00 98.56 272 LEU A CA 1
ATOM 2106 C C . LEU A 1 272 ? -1.180 11.626 2.669 1.00 98.56 272 LEU A C 1
ATOM 2108 O O . LEU A 1 272 ? -0.802 12.794 2.755 1.00 98.56 272 LEU A O 1
ATOM 2112 N N . PHE A 1 273 ? -1.096 10.913 1.547 1.00 97.88 273 PHE A N 1
ATOM 2113 C CA . PHE A 1 273 ? -0.615 11.454 0.278 1.00 97.88 273 PHE A CA 1
ATOM 2114 C C . PHE A 1 273 ? -1.791 11.900 -0.589 1.00 97.88 273 PHE A C 1
ATOM 2116 O O . PHE A 1 273 ? -2.668 11.103 -0.935 1.00 97.88 273 PHE A O 1
ATOM 2123 N N . THR A 1 274 ? -1.813 13.186 -0.944 1.00 91.25 274 THR A N 1
ATOM 2124 C CA . THR A 1 274 ? -2.946 13.802 -1.655 1.00 91.25 274 THR A CA 1
ATOM 2125 C C . THR A 1 274 ? -2.673 14.127 -3.126 1.00 91.25 274 THR A C 1
ATOM 2127 O O . THR A 1 274 ? -3.624 14.439 -3.847 1.00 91.25 274 THR A O 1
ATOM 2130 N N . GLY A 1 275 ? -1.421 13.985 -3.578 1.00 88.38 275 GLY A N 1
ATOM 2131 C CA . GLY A 1 275 ? -0.961 14.202 -4.958 1.00 88.38 275 GLY A CA 1
ATOM 2132 C C . GLY A 1 275 ? -1.271 13.062 -5.939 1.00 88.38 275 GLY A C 1
ATOM 2133 O O . GLY A 1 275 ? -0.682 12.997 -7.011 1.00 88.38 275 GLY A O 1
ATOM 2134 N N . TRP A 1 276 ? -2.173 12.131 -5.595 1.00 90.06 276 TRP A N 1
ATOM 2135 C CA . TRP A 1 276 ? -2.571 11.041 -6.493 1.00 90.06 276 TRP A CA 1
ATOM 2136 C C . TRP A 1 276 ? -3.993 11.256 -7.043 1.00 90.06 276 TRP A C 1
ATOM 2138 O O . TRP A 1 276 ? -4.964 11.004 -6.323 1.00 90.06 276 TRP A O 1
ATOM 2148 N N . PRO A 1 277 ? -4.151 11.693 -8.308 1.00 81.12 277 PRO A N 1
ATOM 2149 C CA . PRO A 1 277 ? -5.461 11.832 -8.942 1.00 81.12 277 PRO A CA 1
ATOM 2150 C C . PRO A 1 277 ? -6.142 10.480 -9.215 1.00 81.12 277 PRO A C 1
ATOM 2152 O O . PRO A 1 277 ? -5.496 9.439 -9.366 1.00 81.12 277 PRO A O 1
ATOM 2155 N N . ASP A 1 278 ? -7.474 10.476 -9.285 1.00 68.19 278 ASP A N 1
ATOM 2156 C CA . ASP A 1 278 ? -8.231 9.231 -9.428 1.00 68.19 278 ASP A CA 1
ATOM 2157 C C . ASP A 1 278 ? -8.167 8.630 -10.832 1.00 68.19 278 ASP A C 1
ATOM 2159 O O . ASP A 1 278 ? -8.181 9.348 -11.825 1.00 68.19 278 ASP A O 1
ATOM 2163 N N . PHE A 1 279 ? -8.072 7.298 -10.897 1.00 66.12 279 PHE A N 1
ATOM 2164 C CA . PHE A 1 279 ? -7.812 6.499 -12.110 1.00 66.12 279 PHE A CA 1
ATOM 2165 C C . PHE A 1 279 ? -6.532 6.846 -12.903 1.00 66.12 279 PHE A C 1
ATOM 2167 O O . PHE A 1 279 ? -6.249 6.200 -13.911 1.00 66.12 279 PHE A O 1
ATOM 2174 N N . LEU A 1 280 ? -5.734 7.803 -12.426 1.00 85.44 280 LEU A N 1
ATOM 2175 C CA . LEU A 1 280 ? -4.521 8.309 -13.065 1.00 85.44 280 LEU A CA 1
ATOM 2176 C C . LEU A 1 280 ? -3.261 7.940 -12.249 1.00 85.44 280 LEU A C 1
ATOM 2178 O O . LEU A 1 280 ? -3.277 7.059 -11.375 1.00 85.44 280 LEU A O 1
ATOM 2182 N N . ILE A 1 281 ? -2.152 8.599 -12.578 1.00 92.25 281 ILE A N 1
ATOM 2183 C CA . ILE A 1 281 ? -0.823 8.466 -11.971 1.00 92.25 281 ILE A CA 1
ATOM 2184 C C . ILE A 1 281 ? -0.337 9.841 -11.476 1.00 92.25 281 ILE A C 1
ATOM 2186 O O . ILE A 1 281 ? -0.845 10.854 -11.960 1.00 92.25 281 ILE A O 1
ATOM 2190 N N . PRO A 1 282 ? 0.615 9.910 -10.531 1.00 90.69 282 PRO A N 1
ATOM 2191 C CA . PRO A 1 282 ? 1.276 11.163 -10.180 1.00 90.69 282 PRO A CA 1
ATOM 2192 C C . PRO A 1 282 ? 2.255 11.604 -11.279 1.00 90.69 282 PRO A C 1
ATOM 2194 O O . PRO A 1 282 ? 2.976 10.788 -11.861 1.00 90.69 282 PRO A O 1
ATOM 2197 N N . GLU A 1 283 ? 2.312 12.908 -11.529 1.00 88.44 283 GLU A N 1
ATOM 2198 C CA . GLU A 1 283 ? 3.175 13.546 -12.530 1.00 88.44 283 GLU A CA 1
ATOM 2199 C C . GLU A 1 283 ? 3.984 14.682 -11.882 1.00 88.44 283 GLU A C 1
ATOM 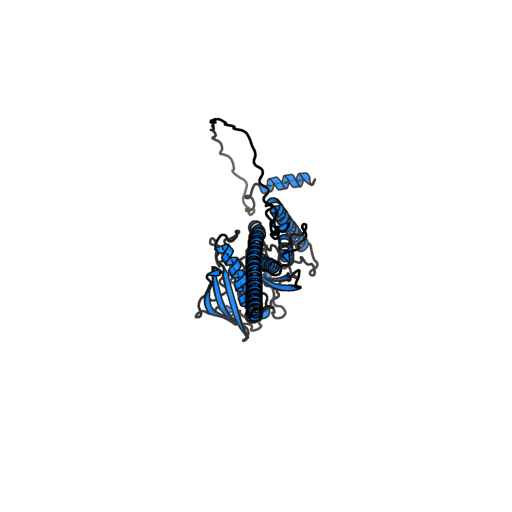2201 O O . GLU A 1 283 ? 3.619 15.172 -10.811 1.00 88.44 283 GLU A O 1
ATOM 2206 N N . GLY A 1 284 ? 5.099 15.084 -12.505 1.00 90.75 284 GLY A N 1
ATOM 2207 C CA . GLY A 1 284 ? 5.963 16.164 -12.007 1.00 90.75 284 GLY A CA 1
ATOM 2208 C C . GLY A 1 284 ? 6.365 15.991 -10.535 1.00 90.75 284 GLY A C 1
ATOM 2209 O O . GLY A 1 284 ? 6.761 14.902 -10.115 1.00 90.75 284 GLY A O 1
ATOM 2210 N N . ASP A 1 285 ? 6.219 17.054 -9.743 1.00 92.56 285 ASP A N 1
ATOM 2211 C CA . ASP A 1 285 ? 6.507 17.065 -8.303 1.00 92.56 285 ASP A CA 1
ATOM 2212 C C . ASP A 1 285 ? 5.809 15.942 -7.523 1.00 92.56 285 ASP A C 1
ATOM 2214 O O . ASP A 1 285 ? 6.388 15.392 -6.587 1.00 92.56 285 ASP A O 1
ATOM 2218 N N . ASP A 1 286 ? 4.570 15.587 -7.884 1.00 94.50 286 ASP A N 1
ATOM 2219 C CA . ASP A 1 286 ? 3.810 14.562 -7.163 1.00 94.50 286 ASP A CA 1
ATOM 2220 C C . ASP A 1 286 ? 4.364 13.149 -7.443 1.00 94.50 286 ASP A C 1
ATOM 2222 O O . ASP A 1 286 ? 4.252 12.262 -6.593 1.00 94.50 286 ASP A O 1
ATOM 2226 N N . ARG A 1 287 ? 5.048 12.931 -8.580 1.00 94.88 287 ARG A N 1
ATOM 2227 C CA . ARG A 1 287 ? 5.830 11.702 -8.822 1.00 94.88 287 ARG A CA 1
ATOM 2228 C C . ARG A 1 287 ? 7.024 11.620 -7.874 1.00 94.88 287 ARG A C 1
ATOM 2230 O O . ARG A 1 287 ? 7.213 10.587 -7.235 1.00 94.88 287 ARG A O 1
ATOM 2237 N N . LEU A 1 288 ? 7.807 12.692 -7.761 1.00 94.94 288 LEU A N 1
ATOM 2238 C CA . LEU A 1 288 ? 8.975 12.732 -6.871 1.00 94.94 288 LEU A CA 1
ATOM 2239 C C . LEU A 1 288 ? 8.552 12.590 -5.402 1.00 94.94 288 LEU A C 1
ATOM 2241 O O . LEU A 1 288 ? 9.148 11.826 -4.643 1.00 94.94 288 LEU A O 1
ATOM 2245 N N . ALA A 1 289 ? 7.455 13.238 -5.018 1.00 97.25 289 ALA A N 1
ATOM 2246 C CA . ALA A 1 289 ? 6.890 13.127 -3.682 1.00 97.25 289 ALA A CA 1
ATOM 2247 C C . ALA A 1 289 ? 6.381 11.718 -3.339 1.00 97.25 289 ALA A C 1
ATOM 2249 O O . ALA A 1 289 ? 6.475 11.313 -2.180 1.00 97.25 289 ALA A O 1
ATOM 2250 N N . LEU A 1 290 ? 5.927 10.926 -4.319 1.00 97.75 290 LEU A N 1
ATOM 2251 C CA . LEU A 1 290 ? 5.626 9.507 -4.105 1.00 97.75 290 LEU A CA 1
ATOM 2252 C C . LEU A 1 290 ? 6.890 8.694 -3.755 1.00 97.75 290 LEU A C 1
ATOM 2254 O O . LEU A 1 290 ? 6.825 7.813 -2.896 1.00 97.75 290 LEU A O 1
ATOM 2258 N N . LEU A 1 291 ? 8.041 8.999 -4.363 1.00 97.12 291 LEU A N 1
ATOM 2259 C CA . LEU A 1 291 ? 9.323 8.364 -4.016 1.00 97.12 291 LEU A CA 1
ATOM 2260 C C . LEU A 1 291 ? 9.771 8.759 -2.601 1.00 97.12 291 LEU A C 1
ATOM 2262 O O . LEU A 1 291 ? 10.134 7.897 -1.795 1.00 97.12 291 LEU A O 1
ATOM 2266 N N . SER A 1 292 ? 9.648 10.042 -2.254 1.00 97.94 292 SER A N 1
ATOM 2267 C CA . SER A 1 292 ? 9.877 10.526 -0.889 1.00 97.94 292 SER A CA 1
ATOM 2268 C C . SER A 1 292 ? 8.926 9.874 0.123 1.00 97.94 292 SER A C 1
ATOM 2270 O O . SER A 1 292 ? 9.361 9.513 1.213 1.00 97.94 292 SER A O 1
ATOM 2272 N N . LEU A 1 293 ? 7.648 9.660 -0.220 1.00 98.56 293 LEU A N 1
ATOM 2273 C CA . LEU A 1 293 ? 6.666 8.965 0.626 1.00 98.56 293 LEU A CA 1
ATOM 2274 C C . LEU A 1 293 ? 7.071 7.510 0.892 1.00 98.56 293 LEU A C 1
ATOM 2276 O O . LEU A 1 293 ? 6.970 7.040 2.029 1.00 98.56 293 LEU A O 1
ATOM 2280 N N . ILE A 1 294 ? 7.535 6.801 -0.141 1.00 98.19 294 ILE A N 1
ATOM 2281 C CA . ILE A 1 294 ? 8.064 5.435 -0.038 1.00 98.19 294 ILE A CA 1
ATOM 2282 C C . ILE A 1 294 ? 9.189 5.398 1.004 1.00 98.19 294 ILE A C 1
ATOM 2284 O O . ILE A 1 294 ? 9.055 4.704 2.018 1.00 98.19 294 ILE A O 1
ATOM 2288 N N . GLN A 1 295 ? 10.220 6.234 0.836 1.00 97.56 295 GLN A N 1
ATOM 2289 C CA . GLN A 1 295 ? 11.350 6.318 1.769 1.00 97.56 295 GLN A CA 1
ATOM 2290 C C . GLN A 1 295 ? 10.912 6.740 3.179 1.00 97.56 295 GLN A C 1
ATOM 2292 O O . GLN A 1 295 ? 11.296 6.120 4.172 1.00 97.56 295 GLN A O 1
ATOM 2297 N N . ARG A 1 296 ? 10.034 7.742 3.292 1.00 98.06 296 ARG A N 1
ATOM 2298 C CA . ARG A 1 296 ? 9.520 8.241 4.574 1.00 98.06 296 ARG A CA 1
ATOM 2299 C C . ARG A 1 296 ? 8.751 7.168 5.344 1.00 98.06 296 ARG A C 1
ATOM 2301 O O . ARG A 1 296 ? 8.944 7.032 6.552 1.00 98.06 296 ARG A O 1
ATOM 2308 N N . SER A 1 297 ? 7.930 6.376 4.653 1.00 98.00 297 SER A N 1
ATOM 2309 C CA . SER A 1 297 ? 7.193 5.257 5.252 1.00 98.00 297 SER A CA 1
ATOM 2310 C C . SER A 1 297 ? 8.115 4.122 5.719 1.00 98.00 297 SER A C 1
ATOM 2312 O O . SER A 1 297 ? 7.825 3.488 6.732 1.00 98.00 297 SER A O 1
ATOM 2314 N N . LEU A 1 298 ? 9.231 3.883 5.018 1.00 95.94 298 LEU A N 1
ATOM 2315 C CA . LEU A 1 298 ? 10.242 2.895 5.397 1.00 95.94 298 LEU A CA 1
ATOM 2316 C C . LEU A 1 298 ? 11.013 3.347 6.645 1.00 95.94 298 LEU A C 1
ATOM 2318 O O . LEU A 1 298 ? 11.112 2.589 7.609 1.00 95.94 298 LEU A O 1
ATOM 2322 N N . VAL A 1 299 ? 11.482 4.600 6.669 1.00 96.62 299 VAL A N 1
ATOM 2323 C CA . VAL A 1 299 ? 12.184 5.195 7.822 1.00 96.62 299 VAL A CA 1
ATOM 2324 C C . VAL A 1 299 ? 11.313 5.159 9.080 1.00 96.62 299 VAL A C 1
ATOM 2326 O O . VAL A 1 299 ? 11.786 4.737 10.133 1.00 96.62 299 VAL A O 1
ATOM 2329 N N . LEU A 1 300 ? 10.029 5.516 8.979 1.00 96.75 300 LEU A N 1
ATOM 2330 C CA . LEU A 1 300 ? 9.091 5.473 10.112 1.00 96.75 300 LEU A CA 1
ATOM 2331 C C . LEU A 1 300 ? 8.738 4.046 10.580 1.00 96.75 300 LEU A C 1
ATOM 2333 O O . LEU A 1 300 ? 8.256 3.887 11.699 1.00 96.75 300 LEU A O 1
ATOM 2337 N N . ASN A 1 301 ? 8.992 3.015 9.765 1.00 95.25 301 ASN A N 1
ATOM 2338 C CA . ASN A 1 301 ? 8.801 1.603 10.127 1.00 95.25 301 ASN A CA 1
ATOM 2339 C C . ASN A 1 301 ? 10.102 0.927 10.613 1.00 95.25 301 ASN A C 1
ATOM 2341 O O . ASN A 1 301 ? 10.066 -0.218 11.052 1.00 95.25 301 ASN A O 1
ATOM 2345 N N . SER A 1 302 ? 11.256 1.601 10.524 1.00 89.88 302 SER A N 1
ATOM 2346 C CA . SER A 1 302 ? 12.587 0.991 10.703 1.00 89.88 302 SER A CA 1
ATOM 2347 C C . SER A 1 302 ? 12.812 0.354 12.081 1.00 89.88 302 SER A C 1
ATOM 2349 O O . SER A 1 302 ? 13.324 -0.761 12.164 1.00 89.88 302 SER A O 1
ATOM 2351 N N . SER A 1 303 ? 12.346 0.995 13.158 1.00 86.06 303 SER A N 1
ATOM 2352 C CA . SER A 1 303 ? 12.408 0.473 14.535 1.00 86.06 303 SER A CA 1
ATOM 2353 C C . SER A 1 303 ? 11.468 -0.711 14.799 1.00 86.06 303 SER A C 1
ATOM 2355 O O . SER A 1 303 ? 11.448 -1.271 15.894 1.00 86.06 303 SER A O 1
ATOM 2357 N N . SER A 1 304 ? 10.675 -1.116 13.809 1.00 86.81 304 SER A N 1
ATOM 2358 C CA . SER A 1 304 ? 9.877 -2.338 13.819 1.00 86.81 304 SER A CA 1
ATOM 2359 C C . SER A 1 304 ? 9.813 -2.922 12.407 1.00 86.81 304 SER A C 1
ATOM 2361 O O . SER A 1 304 ? 8.733 -3.148 11.874 1.00 86.81 304 SER A O 1
ATOM 2363 N N . ALA A 1 305 ? 10.973 -3.164 11.787 1.00 78.62 305 ALA A N 1
ATOM 2364 C CA . ALA A 1 305 ? 11.079 -3.592 10.387 1.00 78.62 305 ALA A CA 1
ATOM 2365 C C . ALA A 1 305 ? 10.267 -4.861 10.030 1.00 78.62 305 ALA A C 1
ATOM 2367 O O . ALA A 1 305 ? 9.896 -5.045 8.875 1.00 78.62 305 ALA A O 1
ATOM 2368 N N . THR A 1 306 ? 9.945 -5.709 11.014 1.00 87.25 306 THR A N 1
ATOM 2369 C CA . THR A 1 306 ? 9.084 -6.895 10.858 1.00 87.25 306 THR A CA 1
ATOM 2370 C C . THR A 1 306 ? 7.582 -6.584 10.789 1.00 87.25 306 THR A C 1
ATOM 2372 O O . THR A 1 306 ? 6.803 -7.463 10.400 1.00 87.25 306 THR A O 1
ATOM 2375 N N . ASN A 1 307 ? 7.158 -5.364 11.149 1.00 94.81 307 ASN A N 1
ATOM 2376 C CA . ASN A 1 307 ? 5.773 -4.910 11.036 1.00 94.81 307 ASN A CA 1
ATOM 2377 C C . ASN A 1 307 ? 5.373 -4.772 9.564 1.00 94.81 307 ASN A C 1
ATOM 2379 O O . ASN A 1 307 ? 6.086 -4.107 8.803 1.00 94.81 307 ASN A O 1
ATOM 2383 N N . PRO A 1 308 ? 4.194 -5.282 9.167 1.00 98.00 308 PRO A N 1
ATOM 2384 C CA . PRO A 1 308 ? 3.628 -4.939 7.879 1.00 98.00 308 PRO A CA 1
ATOM 2385 C C . PRO A 1 308 ? 3.247 -3.453 7.848 1.00 98.00 308 PRO A C 1
ATOM 2387 O O . PRO A 1 308 ? 2.543 -2.966 8.736 1.00 98.00 308 PRO A O 1
ATOM 2390 N N . ARG A 1 309 ? 3.642 -2.736 6.791 1.00 98.50 309 ARG A N 1
ATOM 2391 C CA . ARG A 1 309 ? 3.092 -1.397 6.517 1.00 98.50 309 ARG A CA 1
ATOM 2392 C C . ARG A 1 309 ? 1.660 -1.540 6.002 1.00 98.50 309 ARG A C 1
ATOM 2394 O O . ARG A 1 309 ? 1.416 -2.274 5.043 1.00 98.50 309 ARG A O 1
ATOM 2401 N N . ILE A 1 310 ? 0.703 -0.851 6.618 1.00 98.88 310 ILE A N 1
ATOM 2402 C CA . ILE A 1 310 ? -0.691 -0.857 6.165 1.00 98.88 310 ILE A CA 1
ATOM 2403 C C . ILE A 1 310 ? -0.804 0.123 4.996 1.00 98.88 310 ILE A C 1
ATOM 2405 O O . ILE A 1 310 ? -0.480 1.296 5.149 1.00 98.88 310 ILE A O 1
ATOM 2409 N N . VAL A 1 311 ? -1.265 -0.327 3.831 1.00 98.88 311 VAL A N 1
ATOM 2410 C CA . VAL A 1 311 ? -1.394 0.511 2.629 1.00 98.88 311 VAL A CA 1
ATOM 2411 C C . VAL A 1 311 ? -2.826 0.439 2.116 1.00 98.88 311 VAL A C 1
ATOM 2413 O O . VAL A 1 311 ? -3.342 -0.644 1.831 1.00 98.88 311 VAL A O 1
ATOM 2416 N N . HIS A 1 312 ? -3.469 1.593 1.946 1.00 98.81 312 HIS A N 1
ATOM 2417 C CA . HIS A 1 312 ? -4.826 1.661 1.409 1.00 98.81 312 HIS A CA 1
ATOM 2418 C C . HIS A 1 312 ? -5.040 2.857 0.478 1.00 98.81 312 HIS A C 1
ATOM 2420 O O . HIS A 1 312 ? -4.273 3.820 0.433 1.00 98.81 312 HIS A O 1
ATOM 2426 N N . CYS A 1 313 ? -6.111 2.771 -0.299 1.00 96.94 313 CYS A N 1
ATOM 2427 C CA . CYS A 1 313 ? -6.683 3.885 -1.045 1.00 96.94 313 CYS A CA 1
ATOM 2428 C C . CYS A 1 313 ? -8.204 3.820 -0.856 1.00 96.94 313 CYS A C 1
ATOM 2430 O O . CYS A 1 313 ? -8.648 3.731 0.286 1.00 96.94 313 CYS A O 1
ATOM 2432 N N . SER A 1 314 ? -8.991 3.801 -1.936 1.00 97.38 314 SER A N 1
ATOM 2433 C CA . SER A 1 314 ? -10.426 3.494 -1.873 1.00 97.38 314 SER A CA 1
ATOM 2434 C C . SER A 1 314 ? -10.690 1.981 -1.902 1.00 97.38 314 SER A C 1
ATOM 2436 O O . SER A 1 314 ? -11.144 1.403 -0.923 1.00 97.38 314 SER A O 1
ATOM 2438 N N . ALA A 1 315 ? -10.341 1.292 -2.996 1.00 97.69 315 ALA A N 1
ATOM 2439 C CA . ALA A 1 315 ? -10.539 -0.160 -3.129 1.00 97.69 315 ALA A CA 1
ATOM 2440 C C . ALA A 1 315 ? -9.376 -1.007 -2.561 1.00 97.69 315 ALA A C 1
ATOM 2442 O O . ALA A 1 315 ? -9.509 -2.216 -2.369 1.00 97.69 315 ALA A O 1
ATOM 2443 N N . GLY A 1 316 ? -8.216 -0.390 -2.313 1.00 98.12 316 GLY A N 1
ATOM 2444 C CA . GLY A 1 316 ? -7.035 -1.098 -1.811 1.00 98.12 316 GLY A CA 1
ATOM 2445 C C . GLY A 1 316 ? -6.337 -1.987 -2.841 1.00 98.12 316 GLY A C 1
ATOM 2446 O O . GLY A 1 316 ? -5.778 -3.009 -2.456 1.00 98.12 316 GLY A O 1
ATOM 2447 N N . VAL A 1 317 ? -6.423 -1.654 -4.139 1.00 98.38 317 VAL A N 1
ATOM 2448 C CA . VAL A 1 317 ? -5.858 -2.475 -5.236 1.00 98.38 317 VAL A CA 1
ATOM 2449 C C . VAL A 1 317 ? -5.073 -1.670 -6.282 1.00 98.38 317 VAL A C 1
ATOM 2451 O O . VAL A 1 317 ? -3.931 -2.010 -6.572 1.00 98.38 317 VAL A O 1
ATOM 2454 N N . GLY A 1 318 ? -5.614 -0.552 -6.788 1.00 97.25 318 GLY A N 1
ATOM 2455 C CA . GLY A 1 318 ? -4.944 0.304 -7.783 1.00 97.25 318 GLY A CA 1
ATOM 2456 C C . GLY A 1 318 ? -3.709 1.028 -7.233 1.00 97.25 318 GLY A C 1
ATOM 2457 O O . GLY A 1 318 ? -2.593 0.511 -7.288 1.00 97.25 318 GLY A O 1
ATOM 2458 N N . ARG A 1 319 ? -3.910 2.216 -6.644 1.00 97.88 319 ARG A N 1
ATOM 2459 C CA . ARG A 1 319 ? -2.829 3.022 -6.035 1.00 97.88 319 ARG A CA 1
ATOM 2460 C C . ARG A 1 319 ? -2.027 2.231 -4.992 1.00 97.88 319 ARG A C 1
ATOM 2462 O O . ARG A 1 319 ? -0.806 2.264 -5.015 1.00 97.88 319 ARG A O 1
ATOM 2469 N N . SER A 1 320 ? -2.703 1.450 -4.141 1.00 98.62 320 SER A N 1
ATOM 2470 C CA . SER A 1 320 ? -2.061 0.600 -3.124 1.00 98.62 320 SER A CA 1
ATOM 2471 C C . SER A 1 320 ? -1.155 -0.475 -3.719 1.00 98.62 320 SER A C 1
ATOM 2473 O O . SER A 1 320 ? -0.026 -0.623 -3.264 1.00 98.62 320 SER A O 1
ATOM 2475 N N . GLY A 1 321 ? -1.603 -1.188 -4.759 1.00 98.62 321 GLY A N 1
ATOM 2476 C CA . GLY A 1 321 ? -0.756 -2.160 -5.452 1.00 98.62 321 GLY A CA 1
ATOM 2477 C C . GLY A 1 321 ? 0.411 -1.496 -6.177 1.00 98.62 321 GLY A C 1
ATOM 2478 O O . GLY A 1 321 ? 1.508 -2.038 -6.174 1.00 98.62 321 GLY A O 1
ATOM 2479 N N . THR A 1 322 ? 0.199 -0.294 -6.717 1.00 98.62 322 THR A N 1
ATOM 2480 C CA . THR A 1 322 ? 1.242 0.488 -7.401 1.00 98.62 322 THR A CA 1
ATOM 2481 C C . THR A 1 322 ? 2.320 0.952 -6.418 1.00 98.62 322 THR A C 1
ATOM 2483 O O . THR A 1 322 ? 3.500 0.767 -6.685 1.00 98.62 322 THR A O 1
ATOM 2486 N N . PHE A 1 323 ? 1.931 1.470 -5.247 1.00 98.75 323 PHE A N 1
ATOM 2487 C CA . PHE A 1 323 ? 2.853 1.835 -4.165 1.00 98.75 323 PHE A CA 1
ATOM 2488 C C . PHE A 1 323 ? 3.659 0.629 -3.661 1.00 98.75 323 PHE A C 1
ATOM 2490 O O . PHE A 1 323 ? 4.877 0.715 -3.547 1.00 98.75 323 PHE A O 1
ATOM 2497 N N . ILE A 1 324 ? 2.994 -0.503 -3.393 1.00 98.88 324 ILE A N 1
ATOM 2498 C CA . ILE A 1 324 ? 3.651 -1.722 -2.891 1.00 98.88 324 ILE A CA 1
ATOM 2499 C C . ILE A 1 324 ? 4.622 -2.299 -3.932 1.00 98.88 324 ILE A C 1
ATOM 2501 O O . ILE A 1 324 ? 5.744 -2.663 -3.581 1.00 98.88 324 ILE A O 1
ATOM 2505 N N . ALA A 1 325 ? 4.211 -2.368 -5.204 1.00 98.81 325 ALA A N 1
ATOM 2506 C CA . ALA A 1 325 ? 5.079 -2.815 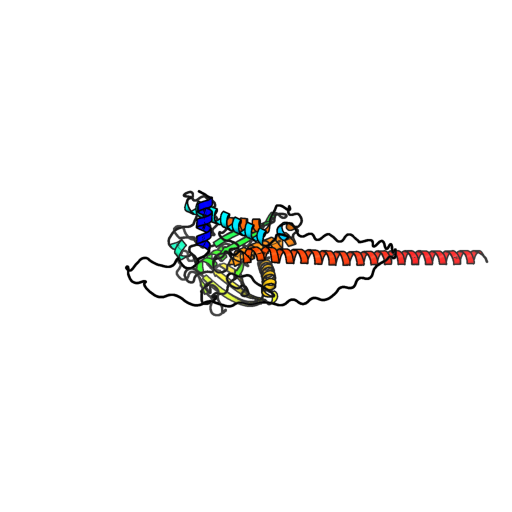-6.290 1.00 98.81 325 ALA A CA 1
ATOM 2507 C C . ALA A 1 325 ? 6.303 -1.903 -6.425 1.00 98.81 325 ALA A C 1
ATOM 2509 O O . ALA A 1 325 ? 7.422 -2.401 -6.516 1.00 98.81 325 ALA A O 1
ATOM 2510 N N . LEU A 1 326 ? 6.099 -0.582 -6.397 1.00 98.50 326 LEU A N 1
ATOM 2511 C CA . LEU A 1 326 ? 7.172 0.391 -6.566 1.00 98.50 326 LEU A CA 1
ATOM 2512 C C . LEU A 1 326 ? 8.173 0.359 -5.402 1.00 98.50 326 LEU A C 1
ATOM 2514 O O . LEU A 1 326 ? 9.369 0.300 -5.656 1.00 98.50 326 LEU A O 1
ATOM 2518 N N . ASP A 1 327 ? 7.722 0.314 -4.145 1.00 98.50 327 ASP A N 1
ATOM 2519 C CA . ASP A 1 327 ? 8.619 0.189 -2.983 1.00 98.50 327 ASP A CA 1
ATOM 2520 C C . ASP A 1 327 ? 9.506 -1.066 -3.061 1.00 98.50 327 ASP A C 1
ATOM 2522 O O . ASP A 1 327 ? 10.715 -0.994 -2.832 1.00 98.50 327 ASP A O 1
ATOM 2526 N N . TYR A 1 328 ? 8.920 -2.207 -3.438 1.00 98.44 328 TYR A N 1
ATOM 2527 C CA . TYR A 1 328 ? 9.667 -3.448 -3.611 1.00 98.44 328 TYR A CA 1
ATOM 2528 C C . TYR A 1 328 ? 10.660 -3.368 -4.778 1.00 98.44 328 TYR A C 1
ATOM 2530 O O . TYR A 1 328 ? 11.843 -3.644 -4.584 1.00 98.44 328 TYR A O 1
ATOM 2538 N N . LEU A 1 329 ? 10.217 -2.935 -5.962 1.00 98.38 329 LEU A N 1
ATOM 2539 C CA . LEU A 1 329 ? 11.059 -2.838 -7.160 1.00 98.38 329 LEU A CA 1
ATOM 2540 C C . LEU A 1 329 ? 12.221 -1.851 -6.981 1.00 98.38 329 LEU A C 1
ATOM 2542 O O . LEU A 1 329 ? 13.338 -2.148 -7.397 1.00 98.38 329 LEU A O 1
ATOM 2546 N N . LEU A 1 330 ? 11.993 -0.716 -6.313 1.00 97.62 330 LEU A N 1
ATOM 2547 C CA . LEU A 1 330 ? 13.057 0.231 -5.966 1.00 97.62 330 LEU A CA 1
ATOM 2548 C C . LEU A 1 330 ? 14.048 -0.360 -4.959 1.00 97.62 330 LEU A C 1
ATOM 2550 O O . LEU A 1 330 ? 15.230 -0.033 -5.006 1.00 97.62 330 LEU A O 1
ATOM 2554 N N . SER A 1 331 ? 13.602 -1.254 -4.072 1.00 96.12 331 SER A N 1
ATOM 2555 C CA . SER A 1 331 ? 14.514 -1.949 -3.161 1.00 96.12 331 SER A CA 1
ATOM 2556 C C . SER A 1 331 ? 15.358 -3.022 -3.846 1.00 96.12 331 SER A C 1
ATOM 2558 O O . SER A 1 331 ? 16.538 -3.134 -3.530 1.00 96.12 331 SER A O 1
ATOM 2560 N N . GLU A 1 332 ? 14.793 -3.749 -4.815 1.00 97.12 332 GLU A N 1
ATOM 2561 C CA . GLU A 1 332 ? 15.547 -4.687 -5.655 1.00 97.12 332 GLU A CA 1
ATOM 2562 C C . GLU A 1 332 ? 16.543 -3.932 -6.555 1.00 97.12 332 GLU A C 1
ATOM 2564 O O . GLU A 1 332 ? 17.662 -4.390 -6.767 1.00 97.12 332 GLU A O 1
ATOM 2569 N N . LEU A 1 333 ? 16.186 -2.735 -7.041 1.00 96.19 333 LEU A N 1
ATOM 2570 C CA . LEU A 1 333 ? 17.115 -1.856 -7.759 1.00 96.19 333 LEU A CA 1
ATOM 2571 C C . LEU A 1 333 ? 18.265 -1.376 -6.860 1.00 96.19 333 LEU A C 1
ATOM 2573 O O . LEU A 1 333 ? 19.428 -1.397 -7.267 1.00 96.19 333 LEU A O 1
ATOM 2577 N N . ALA A 1 334 ? 17.950 -0.938 -5.639 1.00 94.31 334 ALA A N 1
ATOM 2578 C CA . ALA A 1 334 ? 18.941 -0.452 -4.683 1.00 94.31 334 ALA A CA 1
ATOM 2579 C C . ALA A 1 334 ? 19.893 -1.560 -4.199 1.00 94.31 334 ALA A C 1
ATOM 2581 O O . ALA A 1 334 ? 21.053 -1.275 -3.916 1.00 94.31 334 ALA A O 1
ATOM 2582 N N . SER A 1 335 ? 19.430 -2.814 -4.127 1.00 93.88 335 SER A N 1
ATOM 2583 C CA . SER A 1 335 ? 20.249 -3.976 -3.751 1.00 93.88 335 SER A CA 1
ATOM 2584 C C . SER A 1 335 ? 21.060 -4.581 -4.904 1.00 93.88 335 SER A C 1
ATOM 2586 O O . SER A 1 335 ? 21.864 -5.479 -4.666 1.00 93.88 335 SER A O 1
ATOM 2588 N N . GLY A 1 336 ? 20.844 -4.129 -6.144 1.00 93.75 336 GLY A N 1
ATOM 2589 C CA . GLY A 1 336 ? 21.447 -4.722 -7.341 1.00 93.75 336 GLY A CA 1
ATOM 2590 C C . GLY A 1 336 ? 20.782 -6.020 -7.818 1.00 93.75 336 GLY A C 1
ATOM 2591 O O . GLY A 1 336 ? 21.247 -6.641 -8.770 1.00 93.75 336 GLY A O 1
ATOM 2592 N N . ALA A 1 337 ? 19.662 -6.434 -7.218 1.00 93.88 337 ALA A N 1
ATOM 2593 C CA . ALA A 1 337 ? 18.921 -7.636 -7.617 1.00 93.88 337 ALA A CA 1
ATOM 2594 C C . ALA A 1 337 ? 18.312 -7.550 -9.034 1.00 93.88 337 ALA A C 1
ATOM 2596 O O . ALA A 1 337 ? 17.919 -8.564 -9.619 1.00 93.88 337 ALA A O 1
ATOM 2597 N N . LEU A 1 338 ? 18.238 -6.342 -9.606 1.00 94.62 338 LEU A N 1
ATOM 2598 C CA . LEU A 1 338 ? 17.803 -6.110 -10.987 1.00 94.62 338 LEU A CA 1
ATOM 2599 C C . LEU A 1 338 ? 18.954 -6.109 -12.010 1.00 94.62 338 LEU A C 1
ATOM 2601 O O . LEU A 1 338 ? 18.691 -5.973 -13.205 1.00 94.62 338 LEU A O 1
ATOM 2605 N N . ASP A 1 339 ? 20.204 -6.277 -11.573 1.00 91.69 339 ASP A N 1
ATOM 2606 C CA . ASP A 1 339 ? 21.380 -5.986 -12.404 1.00 91.69 339 ASP A CA 1
ATOM 2607 C C . ASP A 1 339 ? 21.710 -7.108 -13.400 1.00 91.69 339 ASP A C 1
ATOM 2609 O O . ASP A 1 339 ? 22.272 -6.855 -14.462 1.00 91.69 339 ASP A O 1
ATOM 2613 N N . ALA A 1 340 ? 21.300 -8.338 -13.081 1.00 89.50 340 ALA A N 1
ATOM 2614 C CA . ALA A 1 340 ? 21.506 -9.542 -13.887 1.00 89.50 340 ALA A CA 1
ATOM 2615 C C . ALA A 1 340 ? 20.178 -10.266 -14.194 1.00 89.50 340 ALA A C 1
ATOM 2617 O O . ALA A 1 340 ? 20.072 -11.487 -14.081 1.00 89.50 340 ALA A O 1
ATOM 2618 N N . VAL A 1 341 ? 19.129 -9.509 -14.534 1.00 92.94 341 VAL A N 1
ATOM 2619 C CA . VAL A 1 341 ? 17.833 -10.075 -14.953 1.00 92.94 341 VAL A CA 1
ATOM 2620 C C . VAL A 1 341 ? 17.959 -10.662 -16.368 1.00 92.94 341 VAL A C 1
ATOM 2622 O O . VAL A 1 341 ? 18.351 -9.919 -17.268 1.00 92.94 341 VAL A O 1
ATOM 2625 N N . PRO A 1 342 ? 17.613 -11.948 -16.594 1.00 94.44 342 PRO A N 1
ATOM 2626 C CA . PRO A 1 342 ? 17.592 -12.546 -17.930 1.00 94.44 342 PRO A CA 1
ATOM 2627 C C . PRO A 1 342 ? 16.667 -11.797 -18.897 1.00 94.44 342 PRO A C 1
ATOM 2629 O O . PRO A 1 342 ? 15.623 -11.287 -18.490 1.00 94.44 342 PRO A O 1
ATOM 2632 N N . ASP A 1 343 ? 17.027 -11.750 -20.182 1.00 94.06 343 ASP A N 1
ATOM 2633 C CA . ASP A 1 343 ? 16.321 -10.925 -21.174 1.00 94.06 343 ASP A CA 1
ATOM 2634 C C . ASP A 1 343 ? 14.853 -11.349 -21.422 1.00 94.06 343 ASP A C 1
ATOM 2636 O O . ASP A 1 343 ? 14.043 -10.540 -21.879 1.00 94.06 343 ASP A O 1
ATOM 2640 N N . ASP A 1 344 ? 14.491 -12.593 -21.098 1.00 94.56 344 ASP A N 1
ATOM 2641 C CA . ASP A 1 344 ? 13.134 -13.147 -21.177 1.00 94.56 344 ASP A CA 1
ATOM 2642 C C . ASP A 1 344 ? 12.277 -12.895 -19.917 1.00 94.56 344 ASP A C 1
ATOM 2644 O O . ASP A 1 344 ? 11.057 -13.077 -19.952 1.00 94.56 344 ASP A O 1
ATOM 2648 N N . VAL A 1 345 ? 12.881 -12.429 -18.817 1.00 96.00 345 VAL A N 1
ATOM 2649 C CA . VAL A 1 345 ? 12.221 -12.209 -17.520 1.00 96.00 345 VAL A CA 1
ATOM 2650 C C . VAL A 1 345 ? 11.764 -10.758 -17.361 1.00 96.00 345 VAL A C 1
ATOM 2652 O O . VAL A 1 345 ? 12.522 -9.811 -17.569 1.00 96.00 345 VAL A O 1
ATOM 2655 N N . ASP A 1 346 ? 10.525 -10.562 -16.902 1.00 97.75 346 ASP A N 1
ATOM 2656 C CA . ASP A 1 346 ? 9.962 -9.237 -16.629 1.00 97.75 346 ASP A CA 1
ATOM 2657 C C . ASP A 1 346 ? 9.600 -9.072 -15.156 1.00 97.75 346 ASP A C 1
ATOM 2659 O O . ASP A 1 346 ? 8.491 -9.379 -14.714 1.00 97.75 346 ASP A O 1
ATOM 2663 N N . ARG A 1 347 ? 10.541 -8.506 -14.398 1.00 97.44 347 ARG A N 1
ATOM 2664 C CA . ARG A 1 347 ? 10.390 -8.301 -12.954 1.00 97.44 347 ARG A CA 1
ATOM 2665 C C . ARG A 1 347 ? 9.189 -7.431 -12.578 1.00 97.44 347 ARG A C 1
ATOM 2667 O O . ARG A 1 347 ? 8.664 -7.601 -11.477 1.00 97.44 347 ARG A O 1
ATOM 2674 N N . ILE A 1 348 ? 8.729 -6.529 -13.448 1.00 98.62 348 ILE A N 1
ATOM 2675 C CA . ILE A 1 348 ? 7.563 -5.681 -13.166 1.00 98.62 348 ILE A CA 1
ATOM 2676 C C . ILE A 1 348 ? 6.282 -6.493 -13.357 1.00 98.62 348 ILE A C 1
ATOM 2678 O O . ILE A 1 348 ? 5.446 -6.531 -12.449 1.00 98.62 348 ILE A O 1
ATOM 2682 N N . ALA A 1 349 ? 6.141 -7.183 -14.491 1.00 98.62 349 ALA A N 1
ATOM 2683 C CA . ALA A 1 349 ? 5.000 -8.062 -14.743 1.00 98.62 349 ALA A CA 1
ATOM 2684 C C . ALA A 1 349 ? 4.900 -9.181 -13.688 1.00 98.62 349 ALA A C 1
ATOM 2686 O O . ALA A 1 349 ? 3.819 -9.399 -13.133 1.00 98.62 349 ALA A O 1
ATOM 2687 N N . ASP A 1 350 ? 6.024 -9.811 -13.336 1.00 98.31 350 ASP A N 1
ATOM 2688 C CA . ASP A 1 350 ? 6.111 -10.846 -12.302 1.00 98.31 350 ASP A CA 1
ATOM 2689 C C . ASP A 1 350 ? 5.698 -10.318 -10.924 1.00 98.31 350 ASP A C 1
ATOM 2691 O O . ASP A 1 350 ? 4.868 -10.932 -10.250 1.00 98.31 350 ASP A O 1
ATOM 2695 N N . THR A 1 351 ? 6.210 -9.149 -10.515 1.00 98.75 351 THR A N 1
ATOM 2696 C CA . THR A 1 351 ? 5.848 -8.516 -9.233 1.00 98.75 351 THR A CA 1
ATOM 2697 C C . THR A 1 351 ? 4.347 -8.243 -9.164 1.00 98.75 351 THR A C 1
ATOM 2699 O O . THR A 1 351 ? 3.691 -8.601 -8.183 1.00 98.75 351 THR A O 1
ATOM 2702 N N . VAL A 1 352 ? 3.762 -7.666 -10.219 1.00 98.88 352 VAL A N 1
ATOM 2703 C CA . VAL A 1 352 ? 2.312 -7.423 -10.281 1.00 98.88 352 VAL A CA 1
ATOM 2704 C C . VAL A 1 352 ? 1.529 -8.735 -10.267 1.00 98.88 352 VAL A C 1
ATOM 2706 O O . VAL A 1 352 ? 0.481 -8.816 -9.621 1.00 98.88 352 VAL A O 1
ATOM 2709 N N . ASN A 1 353 ? 2.043 -9.792 -10.896 1.00 98.75 353 ASN A N 1
ATOM 2710 C CA . ASN A 1 353 ? 1.413 -11.102 -10.851 1.00 98.75 353 ASN A CA 1
ATOM 2711 C C . ASN A 1 353 ? 1.414 -11.699 -9.434 1.00 98.75 353 ASN A C 1
ATOM 2713 O O . ASN A 1 353 ? 0.364 -12.129 -8.951 1.00 98.75 353 ASN A O 1
ATOM 2717 N N . VAL A 1 354 ? 2.555 -11.663 -8.737 1.00 98.62 354 VAL A N 1
ATOM 2718 C CA . VAL A 1 354 ? 2.703 -12.106 -7.337 1.00 98.62 354 VAL A CA 1
ATOM 2719 C C . VAL A 1 354 ? 1.763 -11.331 -6.409 1.00 98.62 354 VAL A C 1
ATOM 2721 O O . VAL A 1 354 ? 1.125 -11.933 -5.542 1.00 98.62 354 VAL A O 1
ATOM 2724 N N . LEU A 1 355 ? 1.593 -10.023 -6.624 1.00 98.81 355 LEU A N 1
ATOM 2725 C CA . LEU A 1 355 ? 0.591 -9.227 -5.910 1.00 98.81 355 LEU A CA 1
ATOM 2726 C C . LEU A 1 355 ? -0.839 -9.698 -6.214 1.00 98.81 355 LEU A C 1
ATOM 2728 O O . LEU A 1 355 ? -1.607 -9.937 -5.282 1.00 98.81 355 LEU A O 1
ATOM 2732 N N . ARG A 1 356 ? -1.184 -9.913 -7.493 1.00 98.69 356 ARG A N 1
ATOM 2733 C CA . ARG A 1 356 ? -2.513 -10.386 -7.939 1.00 98.69 356 ARG A CA 1
ATOM 2734 C C . ARG A 1 356 ? -2.874 -11.806 -7.475 1.00 98.69 356 ARG A C 1
ATOM 2736 O O . ARG A 1 356 ? -4.054 -12.172 -7.515 1.00 98.69 356 ARG A O 1
ATOM 2743 N N . ARG A 1 357 ? -1.896 -12.607 -7.032 1.00 98.44 357 ARG A N 1
ATOM 2744 C CA . ARG A 1 357 ? -2.116 -13.901 -6.351 1.00 98.44 357 ARG A CA 1
ATOM 2745 C C . ARG A 1 357 ? -2.468 -13.752 -4.868 1.00 98.44 357 ARG A C 1
ATOM 2747 O O . ARG A 1 357 ? -3.182 -14.589 -4.335 1.00 98.44 357 ARG A O 1
ATOM 2754 N N . GLN A 1 358 ? -2.001 -12.692 -4.209 1.00 98.56 358 GLN A N 1
ATOM 2755 C CA . GLN A 1 358 ? -2.253 -12.445 -2.782 1.00 98.56 358 GLN A CA 1
ATOM 2756 C C . GLN A 1 358 ?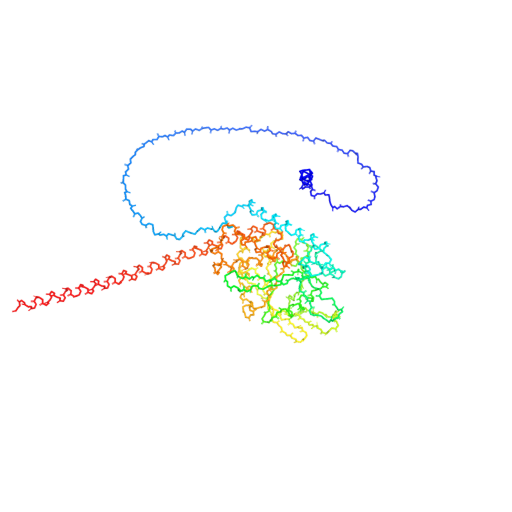 -3.510 -11.590 -2.556 1.00 98.56 358 GLN A C 1
ATOM 2758 O O . GLN A 1 358 ? -4.294 -11.867 -1.652 1.00 98.56 358 GLN A O 1
ATOM 2763 N N . ARG A 1 359 ? -3.756 -10.598 -3.421 1.00 98.56 359 ARG A N 1
ATOM 2764 C CA . ARG A 1 359 ? -4.980 -9.784 -3.449 1.00 98.56 359 ARG A CA 1
ATOM 2765 C C . ARG A 1 359 ? -5.364 -9.493 -4.897 1.00 98.56 359 ARG A C 1
ATOM 2767 O O . ARG A 1 359 ? -4.517 -9.099 -5.689 1.00 98.56 359 ARG A O 1
ATOM 2774 N N . MET A 1 360 ? -6.628 -9.691 -5.266 1.00 97.56 360 MET A N 1
ATOM 2775 C CA . MET A 1 360 ? -7.081 -9.489 -6.650 1.00 97.56 360 MET A CA 1
ATOM 2776 C C . MET A 1 360 ? -6.895 -8.042 -7.141 1.00 97.56 360 MET A C 1
ATOM 2778 O O . MET A 1 360 ? -6.903 -7.103 -6.350 1.00 97.56 360 MET A O 1
ATOM 2782 N N . MET A 1 361 ? -6.780 -7.858 -8.460 1.00 97.75 361 MET A N 1
ATOM 2783 C CA . MET A 1 361 ? -6.758 -6.553 -9.151 1.00 97.75 361 MET A CA 1
ATOM 2784 C C . MET A 1 361 ? -5.617 -5.590 -8.757 1.00 97.75 361 MET A C 1
ATOM 2786 O O . MET A 1 361 ? -5.675 -4.410 -9.104 1.00 97.75 361 MET A O 1
ATOM 2790 N N . MET A 1 362 ? -4.586 -6.051 -8.039 1.00 98.75 362 MET A N 1
ATOM 2791 C CA . MET A 1 362 ? -3.435 -5.220 -7.661 1.00 98.75 362 MET A CA 1
ATOM 2792 C C . MET A 1 362 ? -2.753 -4.626 -8.902 1.00 98.75 362 MET A C 1
ATOM 2794 O O . MET A 1 362 ? -2.518 -5.343 -9.875 1.00 98.75 362 MET A O 1
ATOM 2798 N N . VAL A 1 363 ? -2.467 -3.317 -8.859 1.00 98.31 363 VAL A N 1
ATOM 2799 C CA . VAL A 1 363 ? -2.128 -2.488 -10.038 1.00 98.31 363 VAL A CA 1
ATOM 2800 C C . VAL A 1 363 ? -3.240 -2.600 -11.088 1.00 98.31 363 VAL A C 1
ATOM 2802 O O . VAL A 1 363 ? -3.179 -3.373 -12.044 1.00 98.31 363 VAL A O 1
ATOM 2805 N N . GLN A 1 364 ? -4.326 -1.871 -10.833 1.00 96.75 364 GLN A N 1
ATOM 2806 C CA . GLN A 1 364 ? -5.614 -2.066 -11.501 1.00 96.75 364 GLN A CA 1
ATOM 2807 C C . GLN A 1 364 ? -5.683 -1.430 -12.894 1.00 96.75 364 GLN A C 1
ATOM 2809 O O . GLN A 1 364 ? -6.386 -1.945 -13.758 1.00 96.75 364 GLN A O 1
ATOM 2814 N N . GLY A 1 365 ? -5.015 -0.292 -13.104 1.00 95.94 365 GLY A N 1
ATOM 2815 C CA . GLY A 1 365 ? -5.052 0.436 -14.373 1.00 95.94 365 GLY A CA 1
ATOM 2816 C C . GLY A 1 365 ? -3.786 0.241 -15.202 1.00 95.94 365 GLY A C 1
ATOM 2817 O O . GLY A 1 365 ? -2.683 0.296 -14.664 1.00 95.94 365 GLY A O 1
ATOM 2818 N N . GLU A 1 366 ? -3.928 0.130 -16.523 1.00 97.19 366 GLU A N 1
ATOM 2819 C CA . GLU A 1 366 ? -2.792 0.121 -17.456 1.00 97.19 366 GLU A CA 1
ATOM 2820 C C . GLU A 1 366 ? -1.851 1.339 -17.283 1.00 97.19 366 GLU A C 1
ATOM 2822 O O . GLU A 1 366 ? -0.637 1.132 -17.262 1.00 97.19 366 GLU A O 1
ATOM 2827 N N . PRO A 1 367 ? -2.331 2.585 -17.046 1.00 97.12 367 PRO A N 1
ATOM 2828 C CA . PRO A 1 367 ? -1.436 3.711 -16.758 1.00 97.12 367 PRO A CA 1
ATOM 2829 C C . PRO A 1 367 ? -0.578 3.493 -15.506 1.00 97.12 367 PRO A C 1
ATOM 2831 O O . PRO A 1 367 ? 0.595 3.849 -15.497 1.00 97.12 367 PRO A O 1
ATOM 2834 N N . GLN A 1 368 ? -1.135 2.858 -14.467 1.00 97.31 368 GLN A N 1
ATOM 2835 C CA . GLN A 1 368 ? -0.408 2.516 -13.239 1.00 97.31 368 GLN A CA 1
ATOM 2836 C C . GLN A 1 368 ? 0.627 1.411 -13.483 1.00 97.31 368 GLN A C 1
ATOM 2838 O O . GLN A 1 368 ? 1.696 1.437 -12.882 1.00 97.31 368 GLN A O 1
ATOM 2843 N N . PHE A 1 369 ? 0.336 0.467 -14.383 1.00 98.38 369 PHE A N 1
ATOM 2844 C CA . PHE A 1 369 ? 1.295 -0.551 -14.804 1.00 98.38 369 PHE A CA 1
ATOM 2845 C C . PHE A 1 369 ? 2.464 0.065 -15.580 1.00 98.38 369 PHE A C 1
ATOM 2847 O O . PHE A 1 369 ? 3.615 -0.194 -15.242 1.00 98.38 369 PHE A O 1
ATOM 2854 N N . HIS A 1 370 ? 2.194 0.935 -16.559 1.00 98.00 370 HIS A N 1
ATOM 2855 C CA . HIS A 1 370 ? 3.239 1.637 -17.317 1.00 98.00 370 HIS A CA 1
ATOM 2856 C C . HIS A 1 370 ? 4.104 2.539 -16.430 1.00 98.00 370 HIS A C 1
ATOM 2858 O O . HIS A 1 370 ? 5.326 2.500 -16.547 1.00 98.00 370 HIS A O 1
ATOM 2864 N N . PHE A 1 371 ? 3.492 3.241 -15.474 1.00 97.75 371 PHE A N 1
ATOM 2865 C CA . PHE A 1 371 ? 4.191 4.071 -14.494 1.00 97.75 371 PHE A CA 1
ATOM 2866 C C . PHE A 1 371 ? 5.269 3.313 -13.702 1.00 97.75 371 PHE A C 1
ATOM 2868 O O . PHE A 1 371 ? 6.313 3.891 -13.415 1.00 97.75 371 PHE A O 1
ATOM 2875 N N . LEU A 1 372 ? 5.086 2.014 -13.416 1.00 98.62 372 LEU A N 1
ATOM 2876 C CA . LEU A 1 372 ? 6.136 1.201 -12.784 1.00 98.62 372 LEU A CA 1
ATOM 2877 C C . LEU A 1 372 ? 7.378 1.063 -13.676 1.00 98.62 372 LEU A C 1
ATOM 2879 O O . LEU A 1 372 ? 8.490 1.166 -13.169 1.00 98.62 372 LEU A O 1
ATOM 2883 N N . TYR A 1 373 ? 7.213 0.872 -14.991 1.00 98.56 373 TYR A N 1
ATOM 2884 C CA . TYR A 1 373 ? 8.348 0.825 -15.925 1.00 98.56 373 TYR A CA 1
ATOM 2885 C C . TYR A 1 373 ? 9.017 2.181 -16.061 1.00 98.56 373 TYR A C 1
ATOM 2887 O O . TYR A 1 373 ? 10.240 2.244 -16.126 1.00 98.56 373 TYR A O 1
ATOM 2895 N N . ASP A 1 374 ? 8.225 3.246 -16.142 1.00 97.38 374 ASP A N 1
ATOM 2896 C CA . ASP A 1 374 ? 8.742 4.579 -16.428 1.00 97.38 374 ASP A CA 1
ATOM 2897 C C . ASP A 1 374 ? 9.574 5.083 -15.237 1.00 97.38 374 ASP A C 1
ATOM 2899 O O . ASP A 1 374 ? 10.740 5.436 -15.416 1.00 97.38 374 ASP A O 1
ATOM 2903 N N . VAL A 1 375 ? 9.050 4.960 -14.009 1.00 97.69 375 VAL A N 1
ATOM 2904 C CA . VAL A 1 375 ? 9.792 5.293 -12.781 1.00 97.69 375 VAL A CA 1
ATOM 2905 C C . VAL A 1 375 ? 10.997 4.372 -12.571 1.00 97.69 375 VAL A C 1
ATOM 2907 O O . VAL A 1 375 ? 12.083 4.859 -12.268 1.00 97.69 375 VAL A O 1
ATOM 2910 N N . LEU A 1 376 ? 10.863 3.050 -12.746 1.00 98.00 376 LEU A N 1
ATOM 2911 C CA . LEU A 1 376 ? 11.993 2.138 -12.516 1.00 98.00 376 LEU A CA 1
ATOM 2912 C C . LEU A 1 376 ? 13.111 2.326 -13.555 1.00 98.00 376 LEU A C 1
ATOM 2914 O O . LEU A 1 376 ? 14.285 2.187 -13.221 1.00 98.00 376 LEU A O 1
ATOM 2918 N N . ARG A 1 377 ? 12.766 2.702 -14.794 1.00 97.06 377 ARG A N 1
ATOM 2919 C CA . ARG A 1 377 ? 13.727 3.087 -15.838 1.00 97.06 377 ARG A CA 1
ATOM 2920 C C . ARG A 1 377 ? 14.436 4.400 -15.511 1.00 97.06 377 ARG A C 1
ATOM 2922 O O . ARG A 1 377 ? 15.643 4.479 -15.711 1.00 97.06 377 ARG A O 1
ATOM 2929 N N . GLU A 1 378 ? 13.717 5.411 -15.028 1.00 95.06 378 GLU A N 1
ATOM 2930 C CA . GLU A 1 378 ? 14.308 6.683 -14.583 1.00 95.06 378 GLU A CA 1
ATOM 2931 C C . GLU A 1 378 ? 15.303 6.444 -13.437 1.00 95.06 378 GLU A C 1
ATOM 2933 O O . GLU A 1 378 ? 16.481 6.774 -13.561 1.00 95.06 378 GLU A O 1
ATOM 2938 N N . GLN A 1 379 ? 14.875 5.736 -12.390 1.00 95.75 379 GLN A N 1
ATOM 2939 C CA . GLN A 1 379 ? 15.707 5.418 -11.226 1.00 95.75 379 GLN A CA 1
ATOM 2940 C C . GLN A 1 379 ? 16.901 4.508 -11.569 1.00 95.75 379 GLN A C 1
ATOM 2942 O O . GLN A 1 379 ? 17.983 4.665 -11.002 1.00 95.75 379 GLN A O 1
ATOM 2947 N N . TRP A 1 380 ? 16.754 3.590 -12.535 1.00 95.44 380 TRP A N 1
ATOM 2948 C CA . TRP A 1 380 ? 17.882 2.821 -13.071 1.00 95.44 380 TRP A CA 1
ATOM 2949 C C . TRP A 1 380 ? 18.935 3.740 -13.695 1.00 95.44 380 TRP A C 1
ATOM 2951 O O . TRP A 1 380 ? 20.123 3.604 -13.398 1.00 95.44 380 TRP A O 1
ATOM 2961 N N . LEU A 1 381 ? 18.523 4.669 -14.562 1.00 94.44 381 LEU A N 1
ATOM 2962 C CA . LEU A 1 381 ? 19.444 5.580 -15.247 1.00 94.44 381 LEU A CA 1
ATOM 2963 C C . LEU A 1 381 ? 20.145 6.515 -14.251 1.00 94.44 381 LEU A C 1
ATOM 2965 O O . LEU A 1 381 ? 21.360 6.685 -14.345 1.00 94.44 381 LEU A O 1
ATOM 2969 N N . GLU A 1 382 ? 19.418 7.041 -13.262 1.00 91.88 382 GLU A N 1
ATOM 2970 C CA . GLU A 1 382 ? 19.976 7.862 -12.178 1.00 91.88 382 GLU A CA 1
ATOM 2971 C C . GLU A 1 382 ? 21.049 7.113 -11.372 1.00 91.88 382 GLU A C 1
ATOM 2973 O O . GLU A 1 382 ? 22.148 7.641 -11.183 1.00 91.88 382 GLU A O 1
ATOM 2978 N N . ARG A 1 383 ? 20.786 5.861 -10.963 1.00 91.19 383 ARG A N 1
ATOM 2979 C CA . ARG A 1 383 ? 21.747 5.041 -10.198 1.00 91.19 383 ARG A CA 1
ATOM 2980 C C . ARG A 1 383 ? 23.079 4.877 -10.939 1.00 91.19 383 ARG A C 1
ATOM 2982 O O . ARG A 1 383 ? 24.140 5.055 -10.343 1.00 91.19 383 ARG A O 1
ATOM 2989 N N . HIS A 1 384 ? 23.030 4.575 -12.236 1.00 86.50 384 HIS A N 1
ATOM 2990 C CA . HIS A 1 384 ? 24.236 4.366 -13.046 1.00 86.50 384 HIS A CA 1
ATOM 2991 C C . HIS A 1 384 ? 24.944 5.674 -13.418 1.00 86.50 384 HIS A C 1
ATOM 2993 O O . HIS A 1 384 ? 26.171 5.697 -13.495 1.00 86.50 384 HIS A O 1
ATOM 2999 N N . ALA A 1 385 ? 24.208 6.775 -13.604 1.00 86.12 385 ALA A N 1
ATOM 3000 C CA . ALA A 1 385 ? 24.806 8.098 -13.783 1.00 86.12 385 ALA A CA 1
ATOM 3001 C C . ALA A 1 385 ? 25.567 8.548 -12.520 1.00 86.12 385 ALA A C 1
ATOM 3003 O O . ALA A 1 385 ? 26.666 9.100 -12.624 1.00 86.12 385 ALA A O 1
ATOM 3004 N N . GLY A 1 386 ? 25.026 8.249 -11.333 1.00 79.06 386 GLY A N 1
ATOM 3005 C CA . GLY A 1 386 ? 25.712 8.426 -10.052 1.00 79.06 386 GLY A CA 1
ATOM 3006 C C . GLY A 1 386 ? 26.991 7.589 -9.954 1.00 79.06 386 GLY A C 1
ATOM 3007 O O . GLY A 1 386 ? 28.062 8.147 -9.738 1.00 79.06 386 GLY A O 1
ATOM 3008 N N . GLN A 1 387 ? 26.905 6.278 -10.206 1.00 75.12 387 GLN A N 1
ATOM 3009 C CA . GLN A 1 387 ? 28.062 5.367 -10.194 1.00 75.12 387 GLN A CA 1
ATOM 3010 C C . GLN A 1 387 ? 29.176 5.804 -11.159 1.00 75.12 387 GLN A C 1
ATOM 3012 O O . GLN A 1 387 ? 30.337 5.858 -10.762 1.00 75.12 387 GLN A O 1
ATOM 3017 N N . ALA A 1 388 ? 28.835 6.177 -12.397 1.00 71.31 388 ALA A N 1
ATOM 3018 C CA . ALA A 1 388 ? 29.809 6.666 -13.374 1.00 71.31 388 ALA A CA 1
ATOM 3019 C C . ALA A 1 388 ? 30.467 7.988 -12.934 1.00 71.31 388 ALA A C 1
ATOM 3021 O O . ALA A 1 388 ? 31.650 8.205 -13.191 1.00 71.31 388 ALA A O 1
ATOM 3022 N N . SER A 1 389 ? 29.723 8.857 -12.240 1.00 72.31 389 SER A N 1
ATOM 3023 C CA . SER A 1 389 ? 30.254 10.109 -11.685 1.00 72.31 389 SER A CA 1
ATOM 3024 C C . SER A 1 389 ? 31.214 9.858 -10.517 1.00 72.31 389 SER A C 1
ATOM 3026 O O . SER A 1 389 ? 32.277 10.475 -10.478 1.00 72.31 389 SER A O 1
ATOM 3028 N N . SER A 1 390 ? 30.886 8.926 -9.613 1.00 71.38 390 SER A N 1
ATOM 3029 C CA . SER A 1 390 ? 31.762 8.506 -8.508 1.00 71.38 390 SER A CA 1
ATOM 3030 C C . SER A 1 390 ? 33.051 7.856 -9.014 1.00 71.38 390 SER A C 1
ATOM 3032 O O . SER A 1 390 ? 34.131 8.311 -8.654 1.00 71.38 390 SER A O 1
ATOM 3034 N N . GLN A 1 391 ? 32.960 6.890 -9.935 1.00 69.12 391 GLN A N 1
ATOM 3035 C CA . GLN A 1 391 ? 34.132 6.241 -10.545 1.00 69.12 391 GLN A CA 1
ATOM 3036 C C . GLN A 1 391 ? 35.038 7.246 -11.276 1.00 69.12 391 GLN A C 1
ATOM 3038 O O . GLN A 1 391 ? 36.262 7.168 -11.198 1.00 69.12 391 GLN A O 1
ATOM 3043 N N . ALA A 1 392 ? 34.450 8.236 -11.958 1.00 67.12 392 ALA A N 1
ATOM 3044 C CA . ALA A 1 392 ? 35.198 9.308 -12.613 1.00 67.12 392 ALA A CA 1
ATOM 3045 C C . ALA A 1 392 ? 35.794 10.342 -11.638 1.00 67.12 392 ALA A C 1
ATOM 3047 O O . ALA A 1 392 ? 36.614 11.161 -12.066 1.00 67.12 392 ALA A O 1
ATOM 3048 N N . GLN A 1 393 ? 35.377 10.352 -10.368 1.00 66.19 393 GLN A N 1
ATOM 3049 C CA . GLN A 1 393 ? 35.995 11.146 -9.308 1.00 66.19 393 GLN A CA 1
ATOM 3050 C C . GLN A 1 393 ? 37.119 10.362 -8.621 1.00 66.19 393 GLN A C 1
ATOM 3052 O O . GLN A 1 393 ? 38.225 10.890 -8.543 1.00 66.19 393 GLN A O 1
ATOM 3057 N N . GLU A 1 394 ? 36.878 9.108 -8.233 1.00 69.88 394 GLU A N 1
ATOM 3058 C CA . GLU A 1 394 ? 37.882 8.198 -7.654 1.00 69.88 394 GLU A CA 1
ATOM 3059 C C . GLU A 1 394 ? 39.110 8.086 -8.570 1.00 69.88 394 GLU A C 1
ATOM 3061 O O . G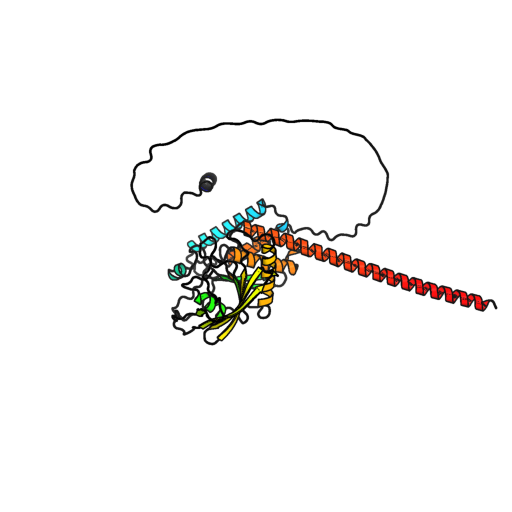LU A 1 394 ? 40.216 8.432 -8.164 1.00 69.88 394 GLU A O 1
ATOM 3066 N N . ALA A 1 395 ? 38.910 7.800 -9.863 1.00 69.25 395 ALA A N 1
ATOM 3067 C CA . ALA A 1 395 ? 40.010 7.731 -10.829 1.00 69.25 395 ALA A CA 1
ATOM 3068 C C . ALA A 1 395 ? 40.809 9.048 -10.958 1.00 69.25 395 ALA A C 1
ATOM 3070 O O . ALA A 1 395 ? 41.999 9.022 -11.264 1.00 69.25 395 ALA A O 1
ATOM 3071 N N . LYS A 1 396 ? 40.184 10.216 -10.731 1.00 71.56 396 LYS A N 1
ATOM 3072 C CA . LYS A 1 396 ? 40.877 11.523 -10.726 1.00 71.56 396 LYS A CA 1
ATOM 3073 C C . LYS A 1 396 ? 41.626 11.795 -9.426 1.00 71.56 396 LYS A C 1
ATOM 3075 O O . LYS A 1 396 ? 42.501 12.661 -9.424 1.00 71.56 396 LYS A O 1
ATOM 3080 N N . GLU A 1 397 ? 41.249 11.147 -8.333 1.00 69.50 397 GLU A N 1
ATOM 3081 C CA . GLU A 1 397 ? 41.958 11.217 -7.059 1.00 69.50 397 GLU A CA 1
ATOM 3082 C C . GLU A 1 397 ? 43.173 10.277 -7.102 1.00 69.50 397 GLU A C 1
ATOM 3084 O O . GLU A 1 397 ? 44.280 10.757 -6.862 1.00 69.50 397 GLU A O 1
ATOM 3089 N N . ASP A 1 398 ? 43.022 9.049 -7.608 1.00 70.25 398 ASP A N 1
ATOM 3090 C CA . ASP A 1 398 ? 44.133 8.114 -7.859 1.00 70.25 398 ASP A CA 1
ATOM 3091 C C . ASP A 1 398 ? 45.196 8.717 -8.801 1.00 70.25 398 ASP A C 1
ATOM 3093 O O . ASP A 1 398 ? 46.372 8.809 -8.446 1.00 70.25 398 ASP A O 1
ATOM 3097 N N . LEU A 1 399 ? 44.783 9.255 -9.960 1.00 73.69 399 LEU A N 1
ATOM 3098 C CA . LEU A 1 399 ? 45.680 9.934 -10.915 1.00 73.69 399 LEU A CA 1
ATOM 3099 C C . LEU A 1 399 ? 46.436 11.127 -10.301 1.00 73.69 399 LEU A C 1
ATOM 3101 O O . LEU A 1 399 ? 47.560 11.426 -10.712 1.00 73.69 399 LEU A O 1
ATOM 3105 N N . LYS A 1 400 ? 45.842 11.829 -9.327 1.00 73.81 400 LYS A N 1
ATOM 3106 C CA . LYS A 1 400 ? 46.543 12.891 -8.587 1.00 73.81 400 LYS A CA 1
ATOM 3107 C C . LYS A 1 400 ? 47.556 12.298 -7.619 1.00 73.81 400 LYS A C 1
ATOM 3109 O O . LYS A 1 400 ? 48.679 12.798 -7.571 1.00 73.81 400 LYS A O 1
ATOM 3114 N N . THR A 1 401 ? 47.180 11.259 -6.877 1.00 73.62 401 THR A N 1
ATOM 3115 C CA . THR A 1 401 ? 48.055 10.584 -5.914 1.00 73.62 401 THR A CA 1
ATOM 3116 C C . THR A 1 401 ? 49.295 10.014 -6.600 1.00 73.62 401 THR A C 1
ATOM 3118 O O . THR A 1 401 ? 50.403 10.310 -6.152 1.00 73.62 401 THR A O 1
ATOM 3121 N N . ASP A 1 402 ? 49.138 9.325 -7.732 1.00 73.12 402 ASP A N 1
ATOM 3122 C CA . ASP A 1 402 ? 50.258 8.823 -8.538 1.00 73.12 402 ASP A CA 1
ATOM 3123 C C . ASP A 1 402 ? 51.175 9.966 -9.004 1.00 73.12 402 ASP A C 1
ATOM 3125 O O . ASP A 1 402 ? 52.391 9.912 -8.807 1.00 73.12 402 ASP A O 1
ATOM 3129 N N . SER A 1 403 ? 50.601 11.062 -9.520 1.00 73.75 403 SER A N 1
ATOM 3130 C CA . SER A 1 403 ? 51.388 12.228 -9.950 1.00 73.75 403 SER A CA 1
ATOM 3131 C C . SER A 1 403 ? 52.162 12.896 -8.801 1.00 73.75 403 SER A C 1
ATOM 3133 O O . SER A 1 403 ? 53.265 13.407 -9.004 1.00 73.75 403 SER A O 1
ATOM 3135 N N . GLU A 1 404 ? 51.632 12.875 -7.573 1.00 73.19 404 GLU A N 1
ATOM 3136 C CA . GLU A 1 404 ? 52.312 13.423 -6.396 1.00 73.19 404 GLU A CA 1
ATOM 3137 C C . GLU A 1 404 ? 53.436 12.497 -5.901 1.00 73.19 404 GLU A C 1
ATOM 3139 O O . GLU A 1 404 ? 54.488 12.981 -5.463 1.00 73.19 404 GLU A O 1
ATOM 3144 N N . VAL A 1 405 ? 53.248 11.177 -6.008 1.00 74.88 405 VAL A N 1
ATOM 3145 C CA . VAL A 1 405 ? 54.276 10.165 -5.721 1.00 74.88 405 VAL A CA 1
ATOM 3146 C C . VAL A 1 405 ? 55.436 10.279 -6.713 1.00 74.88 405 VAL A C 1
ATOM 3148 O O . VAL A 1 405 ? 56.589 10.369 -6.280 1.00 74.88 405 VAL A O 1
ATOM 3151 N N . GLU A 1 406 ? 55.162 10.380 -8.018 1.00 74.00 406 GLU A N 1
ATOM 3152 C CA . GLU A 1 406 ? 56.198 10.607 -9.037 1.00 74.00 406 GLU A CA 1
ATOM 3153 C C . GLU A 1 406 ? 56.972 11.908 -8.788 1.00 74.00 406 GLU A C 1
ATOM 3155 O O . GLU A 1 406 ? 58.206 11.919 -8.830 1.00 74.00 406 GLU A O 1
ATOM 3160 N N . ARG A 1 407 ? 56.272 13.002 -8.455 1.00 78.88 407 ARG A N 1
ATOM 3161 C CA . ARG A 1 407 ? 56.899 14.303 -8.172 1.00 78.88 407 ARG A CA 1
ATOM 3162 C C . ARG A 1 407 ? 57.857 14.227 -6.977 1.00 78.88 407 ARG A C 1
ATOM 3164 O O . ARG A 1 407 ? 58.972 14.742 -7.057 1.00 78.88 407 ARG A O 1
ATOM 3171 N N . LYS A 1 408 ? 57.465 13.537 -5.897 1.00 75.31 408 LYS A N 1
ATOM 3172 C CA . LYS A 1 408 ? 58.321 13.310 -4.714 1.00 75.31 408 LYS A CA 1
ATOM 3173 C C . LYS A 1 408 ? 59.511 12.398 -5.025 1.00 75.31 408 LYS A C 1
ATOM 3175 O O . LYS A 1 408 ? 60.610 12.646 -4.523 1.00 75.31 408 LYS A O 1
ATOM 3180 N N . ALA A 1 409 ? 59.338 11.386 -5.877 1.00 73.12 409 ALA A N 1
ATOM 3181 C CA . ALA A 1 409 ? 60.439 10.531 -6.319 1.00 73.12 409 ALA A CA 1
ATOM 3182 C C . ALA A 1 409 ? 61.477 11.325 -7.137 1.00 73.12 409 ALA A C 1
ATOM 3184 O O . ALA A 1 409 ? 62.679 11.207 -6.890 1.00 73.12 409 ALA A O 1
ATOM 3185 N N . GLN A 1 410 ? 61.026 12.198 -8.044 1.00 73.81 410 GLN A N 1
ATOM 3186 C CA . GLN A 1 410 ? 61.898 13.074 -8.837 1.00 73.81 410 GLN A CA 1
ATOM 3187 C C . GLN A 1 410 ? 62.639 14.112 -7.978 1.00 73.81 410 GLN A C 1
ATOM 3189 O O . GLN A 1 410 ? 63.838 14.316 -8.176 1.00 73.81 410 GLN A O 1
ATOM 3194 N N . GLU A 1 411 ? 61.976 14.731 -6.994 1.00 76.31 411 GLU A N 1
ATOM 3195 C CA . GLU A 1 411 ? 62.635 15.630 -6.030 1.00 76.31 411 GLU A CA 1
ATOM 3196 C C . GLU A 1 411 ? 63.710 14.895 -5.212 1.00 76.31 411 GLU A C 1
ATOM 3198 O O . GLU A 1 411 ? 64.833 15.385 -5.092 1.00 76.31 411 GLU A O 1
ATOM 3203 N N . THR A 1 412 ? 63.414 13.682 -4.731 1.00 74.50 412 THR A N 1
ATOM 3204 C CA . THR A 1 412 ? 64.375 12.846 -3.986 1.00 74.50 412 THR A CA 1
ATOM 3205 C C . THR A 1 412 ? 65.605 12.492 -4.831 1.00 74.50 412 THR A C 1
ATOM 3207 O O . THR A 1 412 ? 66.743 12.642 -4.378 1.00 74.50 412 THR A O 1
ATOM 3210 N N . LEU A 1 413 ? 65.394 12.081 -6.087 1.00 72.69 413 LEU A N 1
ATOM 3211 C CA . LEU A 1 413 ? 66.473 11.794 -7.037 1.00 72.69 413 LEU A CA 1
ATOM 3212 C C . LEU A 1 413 ? 67.336 13.032 -7.305 1.00 72.69 413 LEU A C 1
ATOM 3214 O O . LEU A 1 413 ? 68.564 12.928 -7.312 1.00 72.69 413 LEU A O 1
ATOM 3218 N N . LYS A 1 414 ? 66.722 14.210 -7.464 1.00 72.81 414 LYS A N 1
ATOM 3219 C CA . LYS A 1 414 ? 67.442 15.463 -7.710 1.00 72.81 414 LYS A CA 1
ATOM 3220 C C . LYS A 1 414 ? 68.346 15.854 -6.536 1.00 72.81 414 LYS A C 1
ATOM 3222 O O . LYS A 1 414 ? 69.525 16.113 -6.763 1.00 72.81 414 LYS A O 1
ATOM 3227 N N . VAL A 1 415 ? 67.841 15.791 -5.301 1.00 71.25 415 VAL A N 1
ATOM 3228 C CA . VAL A 1 415 ? 68.636 16.043 -4.081 1.00 71.25 415 VAL A CA 1
ATOM 3229 C C . VAL A 1 415 ? 69.815 15.067 -3.972 1.00 71.25 415 VAL A C 1
ATOM 3231 O O . VAL A 1 415 ? 70.932 15.481 -3.666 1.00 71.25 415 VAL A O 1
ATOM 3234 N N . SER A 1 416 ? 69.610 13.782 -4.291 1.00 66.31 416 SER A N 1
ATOM 3235 C CA . SER A 1 416 ? 70.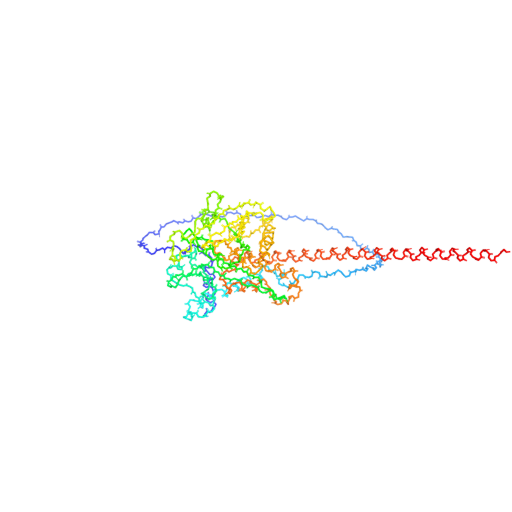701 12.792 -4.291 1.00 66.31 416 SER A CA 1
ATOM 3236 C C . SER A 1 416 ? 71.770 13.068 -5.361 1.00 66.31 416 SER A C 1
ATOM 3238 O O . SER A 1 416 ? 72.961 12.876 -5.113 1.00 66.31 416 SER A O 1
ATOM 3240 N N . GLY A 1 417 ? 71.365 13.573 -6.532 1.00 66.12 417 GLY A N 1
ATOM 3241 C CA . GLY A 1 417 ? 72.268 13.932 -7.627 1.00 66.12 417 GLY A CA 1
ATOM 3242 C C . GLY A 1 417 ? 73.047 15.227 -7.385 1.00 66.12 417 GLY A C 1
ATOM 3243 O O . GLY A 1 417 ? 74.174 15.353 -7.859 1.00 66.12 417 GLY A O 1
ATOM 3244 N N . GLU A 1 418 ? 72.479 16.174 -6.638 1.00 65.44 418 GLU A N 1
ATOM 3245 C CA . GLU A 1 418 ? 73.168 17.391 -6.191 1.00 65.44 418 GLU A CA 1
ATOM 3246 C C . GLU A 1 418 ? 74.202 17.052 -5.101 1.00 65.44 418 GLU A C 1
ATOM 3248 O O . GLU A 1 418 ? 75.380 17.364 -5.271 1.00 65.44 418 GLU A O 1
ATOM 3253 N N . ALA A 1 419 ? 73.831 16.263 -4.084 1.00 59.03 419 ALA A N 1
ATOM 3254 C CA . ALA A 1 419 ? 74.765 15.792 -3.053 1.00 59.03 419 ALA A CA 1
ATOM 3255 C C . ALA A 1 419 ? 75.956 14.985 -3.621 1.00 59.03 419 ALA A C 1
ATOM 3257 O O . ALA A 1 419 ? 77.083 15.106 -3.137 1.00 59.03 419 ALA A O 1
ATOM 3258 N N . ALA A 1 420 ? 75.734 14.188 -4.673 1.00 59.38 420 ALA A N 1
ATOM 3259 C CA . ALA A 1 420 ? 76.801 13.454 -5.356 1.00 59.38 420 ALA A CA 1
ATOM 3260 C C . ALA A 1 420 ? 77.776 14.368 -6.128 1.00 59.38 420 ALA A C 1
ATOM 3262 O O . ALA A 1 420 ? 78.952 14.030 -6.263 1.00 59.38 420 ALA A O 1
ATOM 3263 N N . ARG A 1 421 ? 77.316 15.526 -6.625 1.00 60.41 421 ARG A N 1
ATOM 3264 C CA . ARG A 1 421 ? 78.167 16.508 -7.325 1.00 60.41 421 ARG A CA 1
ATOM 3265 C C . ARG A 1 421 ? 79.025 17.316 -6.361 1.00 60.41 421 ARG A C 1
ATOM 3267 O O . ARG A 1 421 ? 80.200 17.526 -6.654 1.00 60.41 421 ARG A O 1
ATOM 3274 N N . ASP A 1 422 ? 78.472 17.703 -5.216 1.00 59.38 422 ASP A N 1
ATOM 3275 C CA . ASP A 1 422 ? 79.225 18.420 -4.181 1.00 59.38 422 ASP A CA 1
ATOM 3276 C C . ASP A 1 422 ? 80.341 17.532 -3.601 1.00 59.38 422 ASP A C 1
ATOM 3278 O O . ASP A 1 422 ? 81.474 17.984 -3.426 1.00 59.38 422 ASP A O 1
ATOM 3282 N N . ALA A 1 423 ? 80.075 16.233 -3.409 1.00 58.34 423 ALA A N 1
ATOM 3283 C CA . ALA A 1 423 ? 81.093 15.262 -3.000 1.00 58.34 423 ALA A CA 1
ATOM 3284 C C . ALA A 1 423 ? 82.251 15.128 -4.018 1.00 58.34 423 ALA A C 1
ATOM 3286 O O . ALA A 1 423 ? 83.415 15.071 -3.618 1.00 58.34 423 ALA A O 1
ATOM 3287 N N . ASP A 1 424 ? 81.958 15.130 -5.326 1.00 57.41 424 ASP A N 1
ATOM 3288 C CA . ASP A 1 424 ? 82.972 15.046 -6.395 1.00 57.41 424 ASP A CA 1
ATOM 3289 C C . ASP A 1 424 ? 83.747 16.368 -6.611 1.00 57.41 424 ASP A C 1
ATOM 3291 O O . ASP A 1 424 ? 84.844 16.365 -7.175 1.00 57.41 424 ASP A O 1
ATOM 3295 N N . GLN A 1 425 ? 83.216 17.503 -6.133 1.00 57.88 425 GLN A N 1
ATOM 3296 C CA . GLN A 1 425 ? 83.955 18.770 -6.044 1.00 57.88 425 GLN A CA 1
ATOM 3297 C C . GLN A 1 425 ? 84.899 18.814 -4.838 1.00 57.88 425 GLN A C 1
ATOM 3299 O O . GLN A 1 425 ? 86.024 19.296 -4.972 1.00 57.88 425 GLN A O 1
ATOM 3304 N N . ILE A 1 426 ? 84.487 18.276 -3.685 1.00 58.03 426 ILE A N 1
ATOM 3305 C CA . ILE A 1 426 ? 85.328 18.214 -2.476 1.00 58.03 426 ILE A CA 1
ATOM 3306 C C . ILE A 1 426 ? 86.538 17.281 -2.679 1.00 58.03 426 ILE A C 1
ATOM 3308 O O . ILE A 1 426 ? 87.599 17.532 -2.121 1.00 58.03 426 ILE A O 1
ATOM 3312 N N . ALA A 1 427 ? 86.424 16.255 -3.529 1.00 54.94 427 ALA A N 1
ATOM 3313 C CA . ALA A 1 427 ? 87.519 15.335 -3.862 1.00 54.94 427 ALA A CA 1
ATOM 3314 C C . ALA A 1 427 ? 88.571 15.887 -4.860 1.00 54.94 427 ALA A C 1
ATOM 3316 O O . ALA A 1 427 ? 89.471 15.147 -5.264 1.00 54.94 427 ALA A O 1
ATOM 3317 N N . LYS A 1 428 ? 88.456 17.151 -5.298 1.00 54.88 428 LYS A N 1
ATOM 3318 C CA . LYS A 1 428 ? 89.359 17.805 -6.276 1.00 54.88 428 LYS A CA 1
ATOM 3319 C C . LYS A 1 428 ? 90.182 18.966 -5.693 1.00 54.88 428 LYS A C 1
ATOM 3321 O O . LYS A 1 428 ? 90.751 19.745 -6.460 1.00 54.88 428 LYS A O 1
ATOM 3326 N N . VAL A 1 429 ? 90.254 19.059 -4.363 1.00 48.03 429 VAL A N 1
ATOM 3327 C CA . VAL A 1 429 ? 91.120 19.969 -3.589 1.00 48.03 429 VAL A CA 1
ATOM 3328 C C . VAL A 1 429 ? 92.092 19.139 -2.757 1.00 48.03 429 VAL A C 1
ATOM 3330 O O . VAL A 1 429 ? 93.287 19.502 -2.758 1.00 48.03 429 VAL A O 1
#

Secondary structure (DSSP, 8-state):
-HHHHHHHHHHHTT--------S--------------------------------------------------PPPHHHH--HHHHHHHHHHHHHHHHHHHHHHHH---TTSTTPPP-SHHHHHH-SSTT--B-GGGSPBP---TTS--B-SEEEEEEE-TTT-PEEEEEEEPPPPGGGHHHHHHHHHHH--SSEEEEE-S-SEETTEE-S---S-SSTTSPEEESTT-TTSS---EEEEEEEEEEETTTTEEEEEEEEEETTEEEEEEEEEE----TTS---THHHHHHHHHHHHHHHHHGGGTTSPEEEESSSSSHHHHHHHHHHHHHHHHHTTTTTT--TT--HHHHHHHHHHHHBTTSS-SHHHHHHHHHHHHHHHHHHHHHHHHHHHHHHHHHHHHHHHHHHHHHHHHHHHHHHHHHHHHHTT-

InterPro domains:
  IPR000242 Tyrosine-specific protein phosphatase, PTPase domain [PF00102] (125-376)
  IPR000242 Tyrosine-specific protein phosphatase, PTPase domain [PR00700] (149-156)
  IPR000242 Tyrosine-specific protein phosphatase, PTPase domain [PR00700] (169-189)
  IPR000242 Tyrosine-specific protein phosphatase, PTPase domain [PR00700] (266-283)
  IPR000242 Tyrosine-specific protein phosphatase, PTPase domain [PR00700] (308-326)
  IPR000242 Tyrosine-specific protein phosphatase, PTPase domain [PR00700] (346-361)
  IPR000242 Tyrosine-specific protein phosphatase, PTPase domain [PR00700] (362-372)
  IPR000242 Tyrosine-specific protein phosphatase, PTPase domain [PS50055] (125-379)
  IPR000242 Tyrosine-specific protein phosphatase, PTPase domain [SM00194] (100-381)
  IPR000387 Tyrosine-specific protein phosphatases domain [PS50056] (288-370)
  IPR003595 Protein-tyrosine phosphatase, catalytic [SM00404] (267-378)
  IPR016130 Protein-tyrosine phosphatase, active site [PS00383] (311-321)
  IPR029021 Protein-tyrosine phosphatase-like [G3DSA:3.90.190.10] (77-398)
  IPR029021 Protein-tyrosine phosphatase-like [SSF52799] (73-380)
  IPR050348 Protein-Tyrosine Phosphatase [PTHR19134] (46-406)